Protein AF-A0A813EP15-F1 (afdb_monomer)

Radius of gyration: 27.44 Å; Cα contacts (8 Å, |Δi|>4): 814; chains: 1; bounding box: 64×76×72 Å

Mean predicted aligned error: 18.48 Å

Secondary structure (DSSP, 8-state):
-PPPPHHHHHHHHHHHHHHHHHTTT--EEHHHHHHHS-HHHHHHHHHHT--HHHHHHT-TTT-EEEEETTEEEEE-TT----SSSS-PPPP----PPPP-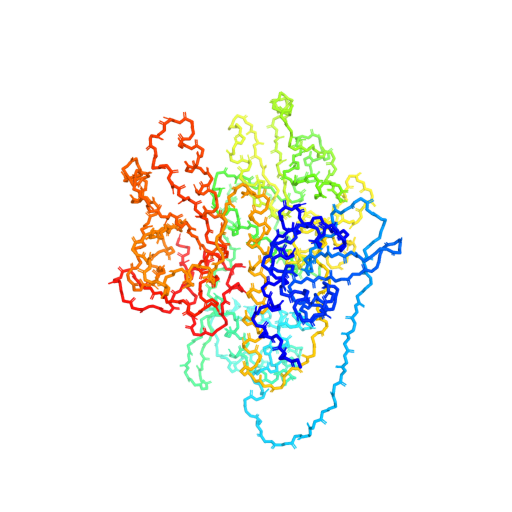---S-TTTHHHHHHHHHHHTSTTHHHHHHHHHHHHHHHHTSTTSEEEHHHHHHHS-HHHHHHHHHTT--HHHHHHTTTTTEEEE--GGG-EEEE-SPPS-TTSS---SSS-----SSS--TTPPPHHHHHHHHHHHHHHTT-TTPEEE-HHHHHHHHHTT--EEEE-S-HHHHHH---TTPEE--TTTTTTHHHHSEEEEE-SSSHHHHHHHHHS-TTSEEEEETTHHHHHHHTTPPPSSS--EEE-SSHHHHTTS-SSS-EEE--S---PPP------HHHHHHHHHHHHHHHHHHHHHHHHHHH-TTS-EE-HHHHHHHHHTT-GGGEEEEE-S-HHHHHH-EEE-TT--EEEHHHHHHHHHHHTTSSPEEEEE-SSSHHHHHHHHHHHHHHHHHT----TT-EEEEETTHHHHHHHTT-EEE-TTS-EE-EE--SSGGGGGGS-SSS-EE------

pLDDT: mean 78.48, std 19.82, range [26.75, 98.19]

Sequence (559 aa):
MQKPAAQDVFAIAIEVQHLVESKGFRPLPLSDAEVQLTAHSRGTLARHMLSLGDVLAMFPRAVSLWPHEGILMVSTPGSPWLGPFKDPPPAHGQVHPRAPTETQGLQGILRGKAVDMIERLVVLPTLQACLREIALLLVQAPDKTRLVSELGSLAGPETRAFLKTSKLRATQLLRCFANDFQIEDRGPASLVTYLHPVVLPVFESSKQGEAPACALLALEPDGPSFELARLLKLAADVTTPYPTAKGIFAQDLEVLLQTGSCVLIDCRTEAERLVSILPDAVALDSRIAVDIQAVGTVVTYCCIGCRSAKLCEELPCSLNRLYLIGGVAAWAHQSGSFGSVTRRVNCWTWELAQFFPSQGYDLDAGSCSSLPRLELCDEPEASLSRASELRLQRLQNIAWEVRLRYFPAILCFEVDDVLRSFRNEDAANYLLIDCRTDPERDVSTIRWTGLPVMPQAEFMAHFPVLVRSPLVFITFCTIGGRSGNFAQKLLQDIADKGIPVHPDLQIRSMSGGIAAWLHRGGQLVDFSGGPSRRVHPWVHAFADLFPVEGLELVLADTR

InterPro domains:
  IPR001763 Rhodanese-like domain [PS50206] (258-340)
  IPR001763 Rhodanese-like domain [PS50206] (426-526)
  IPR001763 Rhodanese-like domain [SM00450] (248-337)
  IPR001763 Rhodanese-like domain [SM00450] (416-523)
  IPR036873 Rhodanese-like domain superfamily [G3DSA:3.40.250.10] (244-337)
  IPR036873 Rhodanese-like domain superfamily [G3DSA:3.40.250.10] (413-527)
  IPR036873 Rhodanese-like domain superfamily [SSF52821] (234-334)
  IPR036873 Rhodanese-like domain superfamily [SSF52821] (415-526)

Organism: Polarella glacialis (NCBI:txid89957)

Foldseek 3Di:
DDDDDLVLLVVLLLQLLVVCVVVVQAKDFLVVSLVPDDPSNVCSCVVNVHDSVRSNVVCCQSWDWDDDPNTIIIGHPPDDHPDPDDDDDDDDDDDDDDDDDDDDDVPLLLVQQLVVVCVVCPCVVLLVVLVVQLQVVLVPDPQSKDFLVVSLVSGDPSSVVVCVVSVHRSVRSVVVVCVQWDWADPDNRIMIHGDDDDPPPVPDPDDDDDDDPPDQPDPDVPHQDPLLVVLLVVLCQLLVVQVVAAADELVVVVVCVVVVLEAEEEAEDPVQVVQFAAANHDYDDPVVLVVRLPRQEYEYFYLRNNSRSVVQSVDDPSGNGHYYHGGVQRNQSVVGATNPNALEGENCAPVSVSSHDPPSHDYPRDPPPDDPDDDDDSDSVVSLLVLLVVLQVVLLVVLVCLCVPPQVVAAADELVNVVVCVVVVCLLQEEEEELEDPVQPQQKDFDDPNHHYYYPVRCVVCVLPCQADSHAYEYFYQRFNRRSVSLVVSVVCCVVVVRDGHPNYHYHYHHGGVQSCVSVVTWIAHPVRHTDQEGENSTPVSPSSHRPPSHHHDHPPPD

Solvent-accessible surface area (backbone atoms only — not comparable to full-atom values): 31870 Å² total; per-residue (Å²): 131,80,78,75,57,70,65,66,52,48,51,45,36,52,51,52,32,51,53,26,51,76,56,74,56,33,66,38,50,45,68,60,50,62,71,69,49,52,74,64,50,52,47,52,31,62,76,64,73,49,54,70,67,63,50,39,69,75,36,59,84,48,26,37,78,48,80,53,99,92,39,52,31,36,32,51,58,90,58,72,89,77,60,96,72,94,78,83,84,83,90,82,88,88,86,87,83,88,88,87,83,89,89,91,57,85,73,65,55,58,58,43,54,47,51,54,43,57,74,62,54,82,44,44,69,61,54,50,52,37,51,50,52,53,50,50,59,22,66,73,28,99,78,18,51,42,45,48,67,52,49,62,70,71,44,52,72,66,40,42,47,48,32,59,74,60,70,44,51,66,65,58,60,46,59,79,42,52,83,50,33,49,69,50,87,54,72,91,64,18,35,37,30,56,61,62,74,72,95,55,90,84,71,77,88,76,87,81,91,72,88,74,92,82,74,82,79,64,86,51,100,81,50,83,52,71,40,51,58,53,32,49,51,51,20,50,64,59,29,58,91,33,82,82,32,40,72,38,49,52,71,61,47,51,56,33,59,77,69,66,53,48,45,39,34,37,63,53,55,69,75,43,44,73,51,37,44,56,61,87,47,41,70,78,55,90,73,54,76,70,64,55,75,77,50,52,28,38,35,23,25,20,57,42,15,42,64,8,22,51,50,28,56,70,46,66,83,91,42,51,48,24,12,30,48,16,12,54,34,42,29,47,65,70,69,54,70,36,62,52,101,48,48,38,39,44,40,77,35,63,82,46,47,72,36,35,54,90,69,86,52,49,77,40,39,66,94,72,78,76,80,77,85,78,78,87,70,91,46,56,68,59,47,49,52,48,51,24,51,53,16,45,52,50,32,48,52,52,21,48,50,48,35,62,72,78,31,64,89,59,52,63,37,50,51,67,54,54,57,53,51,43,72,71,75,50,27,76,44,39,36,38,29,41,48,57,56,68,77,36,42,61,48,18,44,82,46,54,93,70,44,56,70,40,48,45,70,61,46,59,78,44,36,79,60,56,43,50,35,79,42,35,37,36,22,20,17,56,47,20,60,57,7,35,53,48,46,49,51,51,56,49,52,34,64,77,68,64,53,72,58,26,95,70,54,42,72,27,21,30,44,15,14,54,32,40,33,45,66,70,72,50,47,32,17,28,74,88,68,44,86,41,51,44,40,35,50,90,47,78,91,40,52,68,36,37,50,74,70,88,58,44,79,44,73,77,80,86,122

Structure (mmCIF, N/CA/C/O backbone):
data_AF-A0A813EP15-F1
#
_entry.id   AF-A0A813EP15-F1
#
loop_
_atom_site.group_PDB
_atom_site.id
_atom_site.type_symbol
_atom_site.label_atom_id
_atom_site.label_alt_id
_atom_site.label_comp_id
_atom_site.label_asym_id
_atom_site.label_entity_id
_atom_site.label_seq_id
_atom_site.pdbx_PDB_ins_code
_atom_site.Cartn_x
_atom_site.Cartn_y
_atom_site.Cartn_z
_atom_site.occupancy
_atom_site.B_iso_or_equiv
_atom_site.auth_seq_id
_atom_site.auth_comp_id
_atom_site.auth_asym_id
_atom_site.auth_atom_id
_atom_site.pdbx_PDB_model_num
ATOM 1 N N . MET A 1 1 ? 21.687 -44.459 -17.252 1.00 67.88 1 MET A N 1
ATOM 2 C CA . MET A 1 1 ? 20.858 -43.271 -17.553 1.00 67.88 1 MET A CA 1
ATOM 3 C C . MET A 1 1 ? 21.535 -42.049 -16.967 1.00 67.88 1 MET A C 1
ATOM 5 O O . MET A 1 1 ? 21.946 -42.112 -15.814 1.00 67.88 1 MET A O 1
ATOM 9 N N . GLN A 1 2 ? 21.698 -40.975 -17.739 1.00 78.94 2 GLN A N 1
ATOM 10 C CA . GLN A 1 2 ? 22.138 -39.694 -17.181 1.00 78.94 2 GLN A CA 1
ATOM 11 C C . GLN A 1 2 ? 20.996 -39.107 -16.342 1.00 78.94 2 GLN A C 1
ATOM 13 O O . GLN A 1 2 ? 19.846 -39.093 -16.790 1.00 78.94 2 GLN A O 1
ATOM 18 N N . LYS A 1 3 ? 21.302 -38.666 -15.115 1.00 83.38 3 LYS A N 1
ATOM 19 C CA . LYS A 1 3 ? 20.349 -37.893 -14.311 1.00 83.38 3 LYS A CA 1
ATOM 20 C C . LYS A 1 3 ? 20.020 -36.598 -15.070 1.00 83.38 3 LYS A C 1
ATOM 22 O O . LYS A 1 3 ? 20.951 -36.008 -15.621 1.00 83.38 3 LYS A O 1
ATOM 27 N N . PRO A 1 4 ? 18.748 -36.171 -15.122 1.00 85.56 4 PRO A N 1
ATOM 28 C CA . PRO A 1 4 ? 18.415 -34.875 -15.701 1.00 85.56 4 PRO A CA 1
ATOM 29 C C . PRO A 1 4 ? 19.152 -33.767 -14.952 1.00 85.56 4 PRO A C 1
ATOM 31 O O . PRO A 1 4 ? 19.370 -33.869 -13.738 1.00 85.56 4 PRO A O 1
ATOM 34 N N . ALA A 1 5 ? 19.534 -32.707 -15.663 1.00 89.25 5 ALA A N 1
ATOM 35 C CA . ALA A 1 5 ? 20.034 -31.513 -15.004 1.00 89.25 5 ALA A CA 1
ATOM 36 C C . ALA A 1 5 ? 18.917 -30.952 -14.113 1.00 89.25 5 ALA A C 1
ATOM 38 O O . ALA A 1 5 ? 17.770 -30.851 -14.543 1.00 89.25 5 ALA A O 1
ATOM 39 N N . ALA A 1 6 ? 19.237 -30.575 -12.872 1.00 88.56 6 ALA A N 1
ATOM 40 C CA . ALA A 1 6 ? 18.246 -30.041 -11.931 1.00 88.56 6 ALA A CA 1
ATOM 41 C C . ALA A 1 6 ? 17.473 -28.839 -12.510 1.00 88.56 6 ALA A C 1
ATOM 43 O O . ALA A 1 6 ? 16.302 -28.647 -12.200 1.00 88.56 6 ALA A O 1
ATOM 44 N N . GLN A 1 7 ? 18.122 -28.079 -13.395 1.00 88.88 7 GLN A N 1
ATOM 45 C CA . GLN A 1 7 ? 17.546 -26.941 -14.100 1.00 88.88 7 GLN A CA 1
ATOM 46 C C . GLN A 1 7 ? 16.418 -27.338 -15.067 1.00 88.88 7 GLN A C 1
ATOM 48 O O . GLN A 1 7 ? 15.394 -26.661 -15.094 1.00 88.88 7 GLN A O 1
ATOM 53 N N . ASP A 1 8 ? 16.556 -28.457 -15.785 1.00 90.25 8 ASP A N 1
ATOM 54 C CA . ASP A 1 8 ? 15.532 -28.941 -16.723 1.00 90.25 8 ASP A CA 1
ATOM 55 C C . ASP A 1 8 ? 14.277 -29.409 -15.975 1.00 90.25 8 ASP A C 1
ATOM 57 O O . ASP A 1 8 ? 13.151 -29.172 -16.405 1.00 90.25 8 ASP A O 1
ATOM 61 N N . VAL A 1 9 ? 14.468 -30.049 -14.816 1.00 93.25 9 VAL A N 1
ATOM 62 C CA . VAL A 1 9 ? 13.365 -30.545 -13.978 1.00 93.25 9 VAL A CA 1
ATOM 63 C C . VAL A 1 9 ? 12.664 -29.392 -13.249 1.00 93.25 9 VAL A C 1
ATOM 65 O O . VAL A 1 9 ? 11.443 -29.398 -13.111 1.00 93.25 9 VAL A O 1
ATOM 68 N N . PHE A 1 10 ? 13.413 -28.365 -12.838 1.00 93.62 10 PHE A N 1
ATOM 69 C CA . PHE A 1 10 ? 12.850 -27.155 -12.237 1.00 93.62 10 PHE A CA 1
ATOM 70 C C . PHE A 1 10 ? 12.032 -26.329 -13.240 1.00 93.62 10 PHE A C 1
ATOM 72 O O . PHE A 1 10 ? 10.970 -25.821 -12.884 1.00 93.62 10 PHE A O 1
ATOM 79 N N . ALA A 1 11 ? 12.471 -26.242 -14.501 1.00 92.69 11 ALA A N 1
ATOM 80 C CA . ALA A 1 11 ? 11.732 -25.542 -15.554 1.00 92.69 11 ALA A CA 1
ATOM 81 C C . ALA A 1 11 ? 10.316 -26.114 -15.756 1.00 92.69 11 ALA A C 1
ATOM 83 O O . ALA A 1 11 ? 9.374 -25.346 -15.940 1.00 92.69 11 ALA A O 1
ATOM 84 N N . ILE A 1 12 ? 10.147 -27.437 -15.627 1.00 97.69 12 ILE A N 1
ATOM 85 C CA . ILE A 1 12 ? 8.833 -28.098 -15.679 1.00 97.69 12 ILE A CA 1
ATOM 86 C C . ILE A 1 12 ? 7.934 -27.629 -14.522 1.00 97.69 12 ILE A C 1
ATOM 88 O O . ILE A 1 12 ? 6.756 -27.349 -14.735 1.00 97.69 12 ILE A O 1
ATOM 92 N N . ALA A 1 13 ? 8.469 -27.504 -13.302 1.00 96.06 13 ALA A N 1
ATOM 93 C CA . ALA A 1 13 ? 7.691 -27.039 -12.151 1.00 96.06 13 ALA A CA 1
ATOM 94 C C . ALA A 1 13 ? 7.230 -25.579 -12.305 1.00 96.06 13 ALA A C 1
ATOM 96 O O . ALA A 1 13 ? 6.078 -25.269 -12.001 1.00 96.06 13 ALA A O 1
ATOM 97 N N . ILE A 1 14 ? 8.095 -24.707 -12.833 1.00 94.81 14 ILE A N 1
ATOM 98 C CA . ILE A 1 14 ? 7.754 -23.310 -13.148 1.00 94.81 14 ILE A CA 1
ATOM 99 C C . ILE A 1 14 ? 6.705 -23.227 -14.260 1.00 94.81 14 ILE A C 1
ATOM 101 O O . ILE A 1 14 ? 5.781 -22.421 -14.186 1.00 94.81 14 ILE A O 1
ATOM 105 N N . GLU A 1 15 ? 6.801 -24.084 -15.274 1.00 97.50 15 GLU A N 1
ATOM 106 C CA . GLU A 1 15 ? 5.795 -24.149 -16.332 1.00 97.50 15 GLU A CA 1
ATOM 107 C C . GLU A 1 15 ? 4.409 -24.515 -15.778 1.00 97.50 15 GLU A C 1
ATOM 109 O O . GLU A 1 15 ? 3.423 -23.851 -16.098 1.00 97.50 15 GLU A O 1
ATOM 114 N N . VAL A 1 16 ? 4.328 -25.515 -14.893 1.00 96.69 16 VAL A N 1
ATOM 115 C CA . VAL A 1 16 ? 3.062 -25.879 -14.235 1.00 96.69 16 VAL A CA 1
ATOM 116 C C . VAL A 1 16 ? 2.551 -24.761 -13.327 1.00 96.69 16 VAL A C 1
ATOM 118 O O . VAL A 1 16 ? 1.347 -24.498 -13.314 1.00 96.69 16 VAL A O 1
ATOM 121 N N . GLN A 1 17 ? 3.437 -24.067 -12.611 1.00 93.44 17 GLN A N 1
ATOM 122 C CA . GLN A 1 17 ? 3.064 -22.892 -11.825 1.00 93.44 17 GLN A CA 1
ATOM 123 C C . GLN A 1 17 ? 2.392 -21.829 -12.714 1.00 93.44 17 GLN A C 1
ATOM 125 O O . GLN A 1 17 ? 1.270 -21.414 -12.422 1.00 93.44 17 GLN A O 1
ATOM 130 N N . HIS A 1 18 ? 3.009 -21.461 -13.843 1.00 90.38 18 HIS A N 1
ATOM 131 C CA . HIS A 1 18 ? 2.431 -20.507 -14.795 1.00 90.38 18 HIS A CA 1
ATOM 132 C C . HIS A 1 18 ? 1.096 -20.986 -15.385 1.00 90.38 18 HIS A C 1
ATOM 134 O O . HIS A 1 18 ? 0.194 -20.174 -15.602 1.00 90.38 18 HIS A O 1
ATOM 140 N N . LEU A 1 19 ? 0.928 -22.293 -15.630 1.00 95.06 19 LEU A N 1
ATOM 141 C CA . LEU A 1 19 ? -0.355 -22.846 -16.073 1.00 95.06 19 LEU A CA 1
ATOM 142 C C . LEU A 1 19 ? -1.455 -22.593 -15.035 1.00 95.06 19 LEU A C 1
ATOM 144 O O . LEU A 1 19 ? -2.521 -22.099 -15.403 1.00 95.06 19 LEU A O 1
ATOM 148 N N . VAL A 1 20 ? -1.198 -22.857 -13.751 1.00 89.81 20 VAL A N 1
ATOM 149 C CA . VAL A 1 20 ? -2.155 -22.580 -12.662 1.00 89.81 20 VAL A CA 1
ATOM 150 C C . VAL A 1 20 ? -2.457 -21.079 -12.560 1.00 89.81 20 VAL A C 1
ATOM 152 O O . VAL A 1 20 ? -3.622 -20.684 -12.463 1.00 89.81 20 VAL A O 1
ATOM 155 N N . GLU A 1 21 ? -1.434 -20.227 -12.642 1.00 85.06 21 GLU A N 1
ATOM 156 C CA . GLU A 1 21 ? -1.580 -18.764 -12.610 1.00 85.06 21 GLU A CA 1
ATOM 157 C C . GLU A 1 21 ? -2.436 -18.249 -13.779 1.00 85.06 21 GLU A C 1
ATOM 159 O O . GLU A 1 21 ? -3.372 -17.474 -13.572 1.00 85.06 21 GLU A O 1
ATOM 164 N N . SER A 1 22 ? -2.204 -18.757 -14.995 1.00 87.81 22 SER A N 1
ATOM 165 C CA . SER A 1 22 ? -2.974 -18.397 -16.198 1.00 87.81 22 SER A CA 1
ATOM 166 C C . SER A 1 22 ? -4.459 -18.775 -16.113 1.00 87.81 22 SER A C 1
ATOM 168 O O . SER A 1 22 ? -5.295 -18.199 -16.809 1.00 87.81 22 SER A O 1
ATOM 170 N N . LYS A 1 23 ? -4.809 -19.722 -15.233 1.00 87.06 23 LYS A N 1
ATOM 171 C CA . LYS A 1 23 ? -6.186 -20.161 -14.960 1.00 87.06 23 LYS A CA 1
ATOM 172 C C . LYS A 1 23 ? -6.804 -19.426 -13.767 1.00 87.06 23 LYS A C 1
ATOM 174 O O . LYS A 1 23 ? -7.784 -19.899 -13.190 1.00 87.06 23 LYS A O 1
ATOM 179 N N . GLY A 1 24 ? -6.247 -18.270 -13.399 1.00 79.44 24 GLY A N 1
ATOM 180 C CA . GLY A 1 24 ? -6.729 -17.456 -12.287 1.00 79.44 24 GLY A CA 1
ATOM 181 C C . GLY A 1 24 ? -6.532 -18.149 -10.943 1.00 79.44 24 GLY A C 1
ATOM 182 O O . GLY A 1 24 ? -7.425 -18.095 -10.102 1.00 79.44 24 GLY A O 1
ATOM 183 N N . PHE A 1 25 ? -5.398 -18.838 -10.773 1.00 84.12 25 PHE A N 1
ATOM 184 C CA . PHE A 1 25 ? -5.021 -19.557 -9.550 1.00 84.12 25 PHE A CA 1
ATOM 185 C C . PHE A 1 25 ? -5.953 -20.716 -9.155 1.00 84.12 25 PHE A C 1
ATOM 187 O O . PHE A 1 25 ? -5.905 -21.214 -8.031 1.00 84.12 25 PHE A O 1
ATOM 194 N N . ARG A 1 26 ? -6.796 -21.189 -10.079 1.00 86.06 26 ARG A N 1
ATOM 195 C CA . ARG A 1 26 ? -7.651 -22.357 -9.843 1.00 86.06 26 ARG A CA 1
ATOM 196 C C . ARG A 1 26 ? -6.805 -23.636 -9.855 1.00 86.06 26 ARG A C 1
ATOM 198 O O . ARG A 1 26 ? -6.056 -23.826 -10.815 1.00 86.06 26 ARG A O 1
ATOM 205 N N . PRO A 1 27 ? -6.934 -24.528 -8.851 1.00 91.12 27 PRO A N 1
ATOM 206 C CA . PRO A 1 27 ? -6.274 -25.828 -8.880 1.00 91.12 27 PRO A CA 1
ATOM 207 C C . PRO A 1 27 ? -6.632 -26.610 -10.146 1.00 91.12 27 PRO A C 1
ATOM 209 O O . PRO A 1 27 ? -7.784 -26.586 -10.586 1.00 91.12 27 PRO A O 1
ATOM 212 N N . LEU A 1 28 ? -5.656 -27.319 -10.706 1.00 95.19 28 LEU A N 1
ATOM 213 C CA . LEU A 1 28 ? -5.818 -28.127 -11.913 1.00 95.19 28 LEU A CA 1
ATOM 214 C C . LEU A 1 28 ? -5.635 -29.610 -11.580 1.00 95.19 28 LEU A C 1
ATOM 216 O O . LEU A 1 28 ? -4.763 -29.936 -10.773 1.00 95.19 28 LEU A O 1
ATOM 220 N N . PRO A 1 29 ? -6.392 -30.525 -12.206 1.00 97.31 29 PRO A N 1
ATOM 221 C CA . PRO A 1 29 ? -6.013 -31.931 -12.231 1.00 97.31 29 PRO A CA 1
ATOM 222 C C . PRO A 1 29 ? -4.596 -32.083 -12.797 1.00 97.31 29 PRO A C 1
ATOM 224 O O . PRO A 1 29 ? -4.244 -31.438 -13.787 1.00 97.31 29 PRO A O 1
ATOM 227 N N . LEU A 1 30 ? -3.777 -32.950 -12.200 1.00 97.38 30 LEU A N 1
ATOM 228 C CA . LEU A 1 30 ? -2.410 -33.206 -12.666 1.00 97.38 30 LEU A CA 1
ATOM 229 C C . LEU A 1 30 ? -2.395 -33.654 -14.137 1.00 97.38 30 LEU A C 1
ATOM 231 O O . LEU A 1 30 ? -1.529 -33.227 -14.896 1.00 97.38 30 LEU A O 1
ATOM 235 N N . SER A 1 31 ? -3.387 -34.450 -14.548 1.00 97.44 31 SER A N 1
ATOM 236 C CA . SER A 1 31 ? -3.583 -34.876 -15.939 1.00 97.44 31 SER A CA 1
ATOM 237 C C . SER A 1 31 ? -3.777 -33.698 -16.895 1.00 97.44 31 SER A C 1
ATOM 239 O O . SER A 1 31 ? -3.241 -33.697 -18.001 1.00 97.44 31 SER A O 1
ATOM 241 N N . ASP A 1 32 ? -4.506 -32.665 -16.471 1.00 97.25 32 ASP A N 1
ATOM 242 C CA . ASP A 1 32 ? -4.782 -31.490 -17.298 1.00 97.25 32 ASP A CA 1
ATOM 243 C C . ASP A 1 32 ? -3.538 -30.610 -17.429 1.00 97.25 32 ASP A C 1
ATOM 245 O O . ASP A 1 32 ? -3.299 -30.027 -18.492 1.00 97.25 32 ASP A O 1
ATOM 249 N N . ALA A 1 33 ? -2.735 -30.521 -16.364 1.00 97.12 33 ALA A N 1
ATOM 250 C CA . ALA A 1 33 ? -1.431 -29.867 -16.408 1.00 97.12 33 ALA A CA 1
ATOM 251 C C . ALA A 1 33 ? -0.478 -30.611 -17.360 1.00 97.12 33 ALA A C 1
ATOM 253 O O . ALA A 1 33 ? 0.172 -29.979 -18.188 1.00 97.12 33 ALA A O 1
ATOM 254 N N . GLU A 1 34 ? -0.456 -31.946 -17.313 1.00 97.94 34 GLU A N 1
ATOM 255 C CA . GLU A 1 34 ? 0.395 -32.792 -18.159 1.00 97.94 34 GLU A CA 1
ATOM 256 C C . GLU A 1 34 ? 0.087 -32.644 -19.660 1.00 97.94 34 GLU A C 1
ATOM 258 O O . GLU A 1 34 ? 1.001 -32.529 -20.484 1.00 97.94 34 GLU A O 1
ATOM 263 N N . VAL A 1 35 ? -1.196 -32.560 -20.028 1.00 97.38 35 VAL A N 1
ATOM 264 C CA . VAL A 1 35 ? -1.624 -32.318 -21.419 1.00 97.38 35 VAL A CA 1
ATOM 265 C C . VAL A 1 35 ? -1.203 -30.927 -21.911 1.00 97.38 35 VAL A C 1
ATOM 267 O O . VAL A 1 35 ? -0.890 -30.759 -23.093 1.00 97.38 35 VAL A O 1
ATOM 270 N N . GLN A 1 36 ? -1.152 -29.938 -21.017 1.00 97.88 36 GLN A N 1
ATOM 271 C CA . GLN A 1 36 ? -0.814 -28.549 -21.345 1.00 97.88 36 GLN A CA 1
ATOM 272 C C . GLN A 1 36 ? 0.691 -28.247 -21.334 1.00 97.88 36 GLN A C 1
ATOM 274 O O . GLN A 1 36 ? 1.075 -27.155 -21.749 1.00 97.88 36 GLN A O 1
ATOM 279 N N . LEU A 1 37 ? 1.541 -29.201 -20.938 1.00 97.69 37 LEU A N 1
ATOM 280 C CA . LEU A 1 37 ? 2.993 -29.035 -21.013 1.00 97.69 37 LEU A CA 1
ATOM 281 C C . LEU A 1 37 ? 3.480 -28.811 -22.454 1.00 97.69 37 LEU A C 1
ATOM 283 O O . LEU A 1 37 ? 2.968 -29.374 -23.426 1.00 97.69 37 LEU A O 1
ATOM 287 N N . THR A 1 38 ? 4.550 -28.044 -22.595 1.00 97.44 38 THR A N 1
ATOM 288 C CA . THR A 1 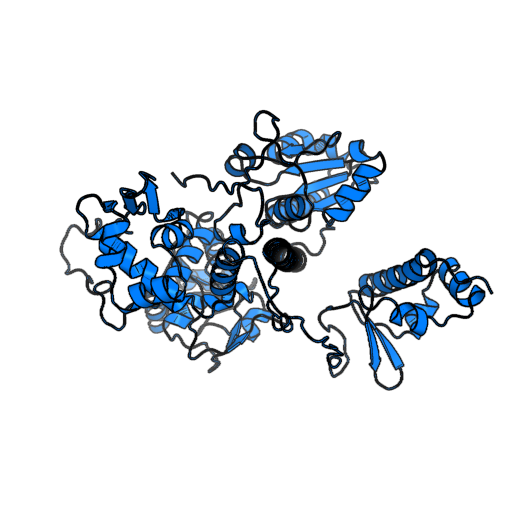38 ? 5.279 -27.843 -23.842 1.00 97.44 38 THR A CA 1
ATOM 289 C C . THR A 1 38 ? 5.875 -29.159 -24.343 1.00 97.44 38 THR A C 1
ATOM 291 O O . THR A 1 38 ? 6.155 -30.099 -23.592 1.00 97.44 38 THR A O 1
ATOM 294 N N . ALA A 1 39 ? 6.125 -29.235 -25.654 1.00 97.31 39 ALA A N 1
ATOM 295 C CA . ALA A 1 39 ? 6.801 -30.388 -26.252 1.00 97.31 39 ALA A CA 1
ATOM 296 C C . ALA A 1 39 ? 8.191 -30.632 -25.636 1.00 97.31 39 ALA A C 1
ATOM 298 O O . ALA A 1 39 ? 8.606 -31.783 -25.505 1.00 97.31 39 ALA A O 1
ATOM 299 N N . HIS A 1 40 ? 8.878 -29.561 -25.220 1.00 96.69 40 HIS A N 1
ATOM 300 C CA . HIS A 1 40 ? 10.162 -29.646 -24.533 1.00 96.69 40 HIS A CA 1
ATOM 301 C C . HIS A 1 40 ? 10.028 -30.355 -23.178 1.00 96.69 40 HIS A C 1
ATOM 303 O O . HIS A 1 40 ? 10.677 -31.380 -22.969 1.00 96.69 40 HIS A O 1
ATOM 309 N N . SER A 1 41 ? 9.131 -29.884 -22.307 1.00 97.44 41 SER A N 1
ATOM 310 C CA . SER A 1 41 ? 8.891 -30.468 -20.981 1.00 97.44 41 SER A CA 1
ATOM 311 C C . SER A 1 41 ? 8.424 -31.920 -21.048 1.00 97.44 41 SER A C 1
ATOM 313 O O . SER A 1 41 ? 8.974 -32.774 -20.350 1.00 97.44 41 SER A O 1
ATOM 315 N N . ARG A 1 42 ? 7.504 -32.250 -21.967 1.00 98.12 42 ARG A N 1
ATOM 316 C CA . ARG A 1 42 ? 7.108 -33.649 -22.222 1.00 98.12 42 ARG A CA 1
ATOM 317 C C . ARG A 1 42 ? 8.278 -34.513 -22.692 1.00 98.12 42 ARG A C 1
ATOM 319 O O . ARG A 1 42 ? 8.434 -35.642 -22.234 1.00 98.12 42 ARG A O 1
ATOM 326 N N . GLY A 1 43 ? 9.118 -33.983 -23.583 1.00 96.62 43 GLY A N 1
ATOM 327 C CA . GLY A 1 43 ? 10.323 -34.663 -24.052 1.00 96.62 43 GLY A CA 1
ATOM 328 C C . GLY A 1 43 ? 11.322 -34.931 -22.924 1.00 96.62 43 GLY A C 1
ATOM 329 O O . GLY A 1 43 ? 11.908 -36.011 -22.876 1.00 96.62 43 GLY A O 1
ATOM 330 N N . THR A 1 44 ? 11.483 -33.987 -21.995 1.00 96.06 44 THR A N 1
ATOM 331 C CA . THR A 1 44 ? 12.330 -34.137 -20.804 1.00 96.06 44 THR A CA 1
ATOM 332 C C . THR A 1 44 ? 11.779 -35.206 -19.856 1.00 96.06 44 THR A C 1
ATOM 334 O O . THR A 1 44 ? 12.527 -36.109 -19.481 1.00 96.06 44 THR A O 1
ATOM 337 N N . LEU A 1 45 ? 10.478 -35.188 -19.539 1.00 97.06 45 LEU A N 1
ATOM 338 C CA . LEU A 1 45 ? 9.840 -36.229 -18.716 1.00 97.06 45 LEU A CA 1
ATOM 339 C C . LEU A 1 45 ? 10.034 -37.629 -19.319 1.00 97.06 45 LEU A C 1
ATOM 341 O O . LEU A 1 45 ? 10.531 -38.533 -18.644 1.00 97.06 45 LEU A O 1
ATOM 345 N N . ALA A 1 46 ? 9.743 -37.789 -20.615 1.00 97.06 46 ALA A N 1
ATOM 346 C CA . ALA A 1 46 ? 9.873 -39.065 -21.317 1.00 97.06 46 ALA A CA 1
ATOM 347 C C . ALA A 1 46 ? 11.328 -39.558 -21.384 1.00 97.06 46 ALA A C 1
ATOM 349 O O . ALA A 1 46 ? 11.603 -40.724 -21.096 1.00 97.06 46 ALA A O 1
ATOM 350 N N . ARG A 1 47 ? 12.280 -38.673 -21.716 1.00 96.50 47 ARG A N 1
ATOM 351 C CA . ARG A 1 47 ? 13.713 -39.011 -21.815 1.00 96.50 47 ARG A CA 1
ATOM 352 C C . ARG A 1 47 ? 14.275 -39.537 -20.494 1.00 96.50 47 ARG A C 1
ATOM 354 O O . ARG A 1 47 ? 15.152 -40.399 -20.506 1.00 96.50 47 ARG A O 1
ATOM 361 N N . HIS A 1 48 ? 13.784 -39.017 -19.371 1.00 96.12 48 HIS A N 1
ATOM 362 C CA . HIS A 1 48 ? 14.260 -39.379 -18.038 1.00 96.12 48 HIS A CA 1
ATOM 363 C C . HIS A 1 48 ? 13.354 -40.376 -17.303 1.00 96.12 48 HIS A C 1
ATOM 365 O O . HIS A 1 48 ? 13.688 -40.754 -16.183 1.00 96.12 48 HIS A O 1
ATOM 371 N N . MET A 1 49 ? 12.276 -40.851 -17.942 1.00 96.38 49 MET A N 1
ATOM 372 C CA . MET A 1 49 ? 11.268 -41.742 -17.351 1.00 96.38 49 MET A CA 1
ATOM 373 C C . MET A 1 49 ? 10.719 -41.217 -16.012 1.00 96.38 49 MET A C 1
ATOM 375 O O . MET A 1 49 ? 10.596 -41.970 -15.049 1.00 96.38 49 MET A O 1
ATOM 379 N N . LEU A 1 50 ? 10.430 -39.916 -15.945 1.00 96.25 50 LEU A N 1
ATOM 380 C CA . LEU A 1 50 ? 9.846 -39.265 -14.770 1.00 96.25 50 LEU A CA 1
ATOM 381 C C . LEU A 1 50 ? 8.356 -39.015 -14.997 1.00 96.25 50 LEU A C 1
ATOM 383 O O . LEU A 1 50 ? 7.969 -38.592 -16.087 1.00 96.25 50 LEU A O 1
ATOM 387 N N . SER A 1 51 ? 7.530 -39.221 -13.968 1.00 97.50 51 SER A N 1
ATOM 388 C CA . SER A 1 51 ? 6.156 -38.714 -13.987 1.00 97.50 51 SER A CA 1
ATOM 389 C C . SER A 1 51 ? 6.136 -37.225 -13.635 1.00 97.50 51 SER A C 1
ATOM 391 O O . SER A 1 51 ? 7.022 -36.727 -12.931 1.00 97.50 51 SER A O 1
ATOM 393 N N . LEU A 1 52 ? 5.109 -36.501 -14.088 1.00 97.75 52 LEU A N 1
ATOM 394 C CA . LEU A 1 52 ? 4.933 -35.106 -13.681 1.00 97.75 52 LEU A CA 1
ATOM 395 C C . LEU A 1 52 ? 4.784 -34.987 -12.155 1.00 97.75 52 LEU A C 1
ATOM 397 O O . LEU A 1 52 ? 5.362 -34.089 -11.552 1.00 97.75 52 LEU A O 1
ATOM 401 N N . GLY A 1 53 ? 4.071 -35.921 -11.518 1.00 97.12 53 GLY A N 1
ATOM 402 C CA . GLY A 1 53 ? 3.896 -35.944 -10.064 1.00 97.12 53 GLY A CA 1
ATOM 403 C C . GLY A 1 53 ? 5.222 -36.029 -9.304 1.00 97.12 53 GLY A C 1
ATOM 404 O O . GLY A 1 53 ? 5.432 -35.258 -8.369 1.00 97.12 53 GLY A O 1
ATOM 405 N N . ASP A 1 54 ? 6.144 -36.890 -9.749 1.00 96.00 54 ASP A N 1
ATOM 406 C CA . ASP A 1 54 ? 7.470 -37.029 -9.128 1.00 96.00 54 ASP A CA 1
ATOM 407 C C . ASP A 1 54 ? 8.273 -35.730 -9.233 1.00 96.00 54 ASP A C 1
ATOM 409 O O . ASP A 1 54 ? 8.882 -35.291 -8.260 1.00 96.00 54 ASP A O 1
ATOM 413 N N . VAL A 1 55 ? 8.237 -35.084 -10.404 1.00 96.88 55 VAL A N 1
ATOM 414 C CA . VAL A 1 55 ? 8.911 -33.801 -10.639 1.00 96.88 55 VAL A CA 1
ATOM 415 C C . VAL A 1 55 ? 8.359 -32.711 -9.730 1.00 96.88 55 VAL A C 1
ATOM 417 O O . VAL A 1 55 ? 9.122 -32.014 -9.066 1.00 96.88 55 VAL A O 1
ATOM 420 N N . LEU A 1 56 ? 7.038 -32.567 -9.663 1.00 96.00 56 LEU A N 1
ATOM 421 C CA . LEU A 1 56 ? 6.406 -31.513 -8.872 1.00 96.00 56 LEU A CA 1
ATOM 422 C C . LEU A 1 56 ? 6.590 -31.734 -7.361 1.00 96.00 56 LEU A C 1
ATOM 424 O O . LEU A 1 56 ? 6.792 -30.768 -6.625 1.00 96.00 56 LEU A O 1
ATOM 428 N N . ALA A 1 57 ? 6.632 -32.988 -6.899 1.00 93.31 57 ALA A N 1
ATOM 429 C CA . ALA A 1 57 ? 6.936 -33.324 -5.506 1.00 93.31 57 ALA A CA 1
ATOM 430 C C . ALA A 1 57 ? 8.356 -32.901 -5.074 1.00 93.31 57 ALA A C 1
ATOM 432 O O . ALA A 1 57 ? 8.592 -32.664 -3.888 1.00 93.31 57 ALA A O 1
ATOM 433 N N . MET A 1 58 ? 9.297 -32.757 -6.016 1.00 94.50 58 MET A N 1
ATOM 434 C CA . MET A 1 58 ? 10.650 -32.255 -5.736 1.00 94.50 58 MET A CA 1
ATOM 435 C C . MET A 1 58 ? 10.693 -30.738 -5.485 1.00 94.50 58 MET A C 1
ATOM 437 O O . MET A 1 58 ? 11.676 -30.249 -4.924 1.00 94.50 58 MET A O 1
ATOM 441 N N . PHE A 1 59 ? 9.653 -29.986 -5.870 1.00 94.94 59 PHE A N 1
ATOM 442 C CA . PHE A 1 59 ? 9.628 -28.519 -5.802 1.00 94.94 59 PHE A CA 1
ATOM 443 C C . PHE A 1 59 ? 8.378 -27.969 -5.088 1.00 94.94 59 PHE A C 1
ATOM 445 O O . PHE A 1 59 ? 7.642 -27.164 -5.665 1.00 94.94 59 PHE A O 1
ATOM 452 N N . PRO A 1 60 ? 8.171 -28.292 -3.794 1.00 89.94 60 PRO A N 1
ATOM 453 C CA . PRO A 1 60 ? 6.992 -27.860 -3.030 1.00 89.94 60 PRO A CA 1
ATOM 454 C C . PRO A 1 60 ? 6.880 -26.334 -2.844 1.00 89.94 60 PRO A C 1
ATOM 456 O O . PRO A 1 60 ? 5.855 -25.831 -2.392 1.00 89.94 60 PRO A O 1
ATOM 459 N N . ARG A 1 61 ? 7.943 -25.581 -3.167 1.00 83.00 61 ARG A N 1
ATOM 460 C CA . ARG A 1 61 ? 7.958 -24.108 -3.164 1.00 83.00 61 ARG A CA 1
ATOM 461 C C . ARG A 1 61 ? 7.451 -23.479 -4.464 1.00 83.00 61 ARG A C 1
ATOM 463 O O . ARG A 1 61 ? 7.151 -22.293 -4.450 1.00 83.00 61 ARG A O 1
ATOM 470 N N . ALA A 1 62 ? 7.389 -24.236 -5.559 1.00 83.62 62 ALA A N 1
ATOM 471 C CA . ALA A 1 62 ? 6.869 -23.763 -6.845 1.00 83.62 62 ALA A CA 1
ATOM 472 C C . ALA A 1 62 ? 5.400 -24.166 -7.032 1.00 83.62 62 ALA A C 1
ATOM 474 O O . ALA A 1 62 ? 4.588 -23.376 -7.505 1.00 83.62 62 ALA A O 1
ATOM 475 N N . VAL A 1 63 ? 5.043 -25.384 -6.611 1.00 93.06 63 VAL A N 1
ATOM 476 C CA . VAL A 1 63 ? 3.683 -25.931 -6.696 1.00 93.06 63 VAL A CA 1
ATOM 477 C C . VAL A 1 63 ? 3.348 -26.781 -5.470 1.00 93.06 63 VAL A C 1
ATOM 479 O O . VAL A 1 63 ? 4.235 -27.261 -4.770 1.00 93.06 63 VAL A O 1
ATOM 482 N N . SER A 1 64 ? 2.063 -26.996 -5.206 1.00 91.06 64 SER A N 1
ATOM 483 C CA . SER A 1 64 ? 1.557 -27.924 -4.189 1.00 91.06 64 SER A CA 1
ATOM 484 C C . SER A 1 64 ? 0.753 -29.038 -4.852 1.00 91.06 64 SER A C 1
ATOM 486 O O . SER A 1 64 ? -0.111 -28.758 -5.680 1.00 91.06 64 SER A O 1
ATOM 488 N N . LEU A 1 65 ? 1.030 -30.290 -4.477 1.00 94.19 65 LEU A N 1
ATOM 489 C CA . LEU A 1 65 ? 0.279 -31.470 -4.909 1.00 94.19 65 LEU A CA 1
ATOM 490 C C . LEU A 1 65 ? -0.594 -31.987 -3.771 1.00 94.19 65 LEU A C 1
ATOM 492 O O . LEU A 1 65 ? -0.123 -32.093 -2.639 1.00 94.19 65 LEU A O 1
ATOM 496 N N . TRP A 1 66 ? -1.836 -32.359 -4.067 1.00 90.44 66 TRP A N 1
ATOM 497 C CA . TRP A 1 66 ? -2.740 -32.936 -3.071 1.00 90.44 66 TRP A CA 1
ATOM 498 C C . TRP A 1 66 ? -3.828 -33.801 -3.727 1.00 90.44 66 TRP A C 1
ATOM 500 O O . TRP A 1 66 ? -4.232 -33.522 -4.854 1.00 90.44 66 TRP A O 1
ATOM 510 N N . PRO A 1 67 ? -4.298 -34.875 -3.071 1.00 92.00 67 PRO A N 1
ATOM 511 C CA . PRO A 1 67 ? -5.368 -35.713 -3.604 1.00 92.00 67 PRO A CA 1
ATOM 512 C C . PRO A 1 67 ? -6.755 -35.079 -3.389 1.00 92.00 67 PRO A C 1
ATOM 514 O O . PRO A 1 67 ? -7.061 -34.609 -2.295 1.00 92.00 67 PRO A O 1
ATOM 517 N N . HIS A 1 68 ? -7.624 -35.142 -4.400 1.00 87.62 68 HIS A N 1
ATOM 518 C CA . HIS A 1 68 ? -9.033 -34.748 -4.343 1.00 87.62 68 HIS A CA 1
ATOM 519 C C . HIS A 1 68 ? -9.896 -35.747 -5.115 1.00 87.62 68 HIS A C 1
ATOM 521 O O . HIS A 1 68 ? -9.664 -35.961 -6.299 1.00 87.62 68 HIS A O 1
ATOM 527 N N . GLU A 1 69 ? -10.865 -36.384 -4.451 1.00 90.38 69 GLU A N 1
ATOM 528 C CA . GLU A 1 69 ? -11.792 -37.343 -5.087 1.00 90.38 69 GLU A CA 1
ATOM 529 C C . GLU A 1 69 ? -11.089 -38.437 -5.928 1.00 90.38 69 GLU A C 1
ATOM 531 O O . GLU A 1 69 ? -11.581 -38.879 -6.961 1.00 90.38 69 GLU A O 1
ATOM 536 N N . GLY A 1 70 ? -9.910 -38.889 -5.482 1.00 91.00 70 GLY A N 1
ATOM 537 C CA . GLY A 1 70 ? -9.111 -39.906 -6.179 1.00 91.00 70 GLY A CA 1
ATOM 538 C C . GLY A 1 70 ? -8.242 -39.381 -7.330 1.00 91.00 70 GLY A C 1
ATOM 539 O O . GLY A 1 70 ? -7.555 -40.173 -7.971 1.00 91.00 70 GLY A O 1
ATOM 540 N N . ILE A 1 71 ? -8.223 -38.068 -7.569 1.00 92.75 71 ILE A N 1
ATOM 541 C CA . ILE A 1 71 ? -7.407 -37.394 -8.588 1.00 92.75 71 ILE A CA 1
ATOM 542 C C . ILE A 1 71 ? -6.327 -36.560 -7.889 1.00 92.75 71 ILE A C 1
ATOM 544 O O . ILE A 1 71 ? -6.586 -35.932 -6.865 1.00 92.75 71 ILE A O 1
ATOM 548 N N . LEU A 1 72 ? -5.097 -36.541 -8.414 1.00 93.75 72 LEU A N 1
ATOM 549 C CA . LEU A 1 72 ? -4.063 -35.642 -7.897 1.00 93.75 72 LEU A CA 1
ATOM 550 C C . LEU A 1 72 ? -4.262 -34.245 -8.488 1.00 93.75 72 LEU A C 1
ATOM 552 O O . LEU A 1 72 ? -4.316 -34.089 -9.706 1.00 93.75 72 LEU A O 1
ATOM 556 N N . MET A 1 73 ? -4.360 -33.242 -7.628 1.00 94.81 73 MET A N 1
ATOM 557 C CA . MET A 1 73 ? -4.512 -31.836 -7.985 1.00 94.81 73 MET A CA 1
ATOM 558 C C . MET A 1 73 ? -3.181 -31.103 -7.820 1.00 94.81 73 MET A C 1
ATOM 560 O O . MET A 1 73 ? -2.376 -31.454 -6.954 1.00 94.81 73 MET A O 1
ATOM 564 N N . VAL A 1 74 ? -2.975 -30.055 -8.618 1.00 95.88 74 VAL A N 1
ATOM 565 C CA . VAL A 1 74 ? -1.850 -29.123 -8.514 1.00 95.88 74 VAL A CA 1
ATOM 566 C C . VAL A 1 74 ? -2.342 -27.684 -8.331 1.00 95.88 74 VAL A C 1
ATOM 568 O O . VAL A 1 74 ? -3.280 -27.247 -8.999 1.00 95.88 74 VAL A O 1
ATOM 571 N N . SER A 1 75 ? -1.716 -26.935 -7.422 1.00 93.44 75 SER A N 1
ATOM 572 C CA . SER A 1 75 ? -1.966 -25.503 -7.185 1.00 93.44 75 SER A CA 1
ATOM 573 C C . SER A 1 75 ? -0.664 -24.739 -6.917 1.00 93.44 75 SER A C 1
ATOM 575 O O . SER A 1 75 ? 0.387 -25.357 -6.740 1.00 93.44 75 SER A O 1
ATOM 577 N N . THR A 1 76 ? -0.707 -23.403 -6.845 1.00 89.88 76 THR A N 1
ATOM 578 C CA . THR A 1 76 ? 0.437 -22.628 -6.337 1.00 89.88 76 THR A CA 1
ATOM 579 C C . THR A 1 76 ? 0.486 -22.684 -4.800 1.00 89.88 76 THR A C 1
ATOM 581 O O . THR A 1 76 ? -0.570 -22.777 -4.158 1.00 89.88 76 THR A O 1
ATOM 584 N N . PRO A 1 77 ? 1.679 -22.671 -4.174 1.00 81.81 77 PRO A N 1
ATOM 585 C CA . PRO A 1 77 ? 1.797 -22.700 -2.720 1.00 81.81 77 PRO A CA 1
ATOM 586 C C . PRO A 1 77 ? 1.179 -21.449 -2.097 1.00 81.81 77 PRO A C 1
ATOM 588 O O . PRO A 1 77 ? 1.424 -20.336 -2.553 1.00 81.81 77 PRO A O 1
ATOM 591 N N . GLY A 1 78 ? 0.374 -21.630 -1.049 1.00 67.69 78 GLY A N 1
ATOM 592 C CA . GLY A 1 78 ? -0.242 -20.518 -0.319 1.00 67.69 78 GLY A CA 1
ATOM 593 C C . GLY A 1 78 ? -1.343 -19.768 -1.074 1.00 67.69 78 GLY A C 1
ATOM 594 O O . GLY A 1 78 ? -1.835 -18.765 -0.564 1.00 67.69 78 GLY A O 1
ATOM 595 N N . SER A 1 79 ? -1.756 -20.230 -2.260 1.00 63.69 79 SER A N 1
ATOM 596 C CA . SER A 1 79 ? -2.888 -19.623 -2.960 1.00 63.69 79 SER A CA 1
ATOM 597 C C . SER A 1 79 ? -4.166 -19.757 -2.128 1.00 63.69 79 SER A C 1
ATOM 599 O O . SER A 1 79 ? -4.452 -20.868 -1.662 1.00 63.69 79 SER A O 1
ATOM 601 N N . PRO A 1 80 ? -4.954 -18.678 -1.938 1.00 50.44 80 PRO A N 1
ATOM 602 C CA . PRO A 1 80 ? -6.266 -18.799 -1.330 1.00 50.44 80 PRO A CA 1
ATOM 603 C C . PRO A 1 80 ? -7.084 -19.772 -2.175 1.00 50.44 80 PRO A C 1
ATOM 605 O O . PRO A 1 80 ? -7.142 -19.691 -3.402 1.00 50.44 80 PRO A O 1
ATOM 608 N N . TRP A 1 81 ? -7.683 -20.746 -1.510 1.00 57.00 81 TRP A N 1
ATOM 609 C CA . TRP A 1 81 ? -8.539 -21.718 -2.155 1.00 57.00 81 TRP A CA 1
ATOM 610 C C . TRP A 1 81 ? -9.752 -20.982 -2.760 1.00 57.00 81 TRP A C 1
ATOM 612 O O . TRP A 1 81 ? -10.586 -20.447 -2.036 1.00 57.00 81 TRP A O 1
ATOM 622 N N . LEU A 1 82 ? -9.806 -20.884 -4.093 1.00 45.84 82 LEU A N 1
ATOM 623 C CA . LEU A 1 82 ? -10.842 -20.156 -4.852 1.00 45.84 82 LEU A CA 1
ATOM 624 C C . LEU A 1 82 ? -11.632 -21.085 -5.801 1.00 45.84 82 LEU A C 1
ATOM 626 O O . LEU A 1 82 ? -12.215 -20.638 -6.791 1.00 45.84 82 LEU A O 1
ATOM 630 N N . GLY A 1 83 ? -11.602 -22.398 -5.545 1.00 50.81 83 GLY A N 1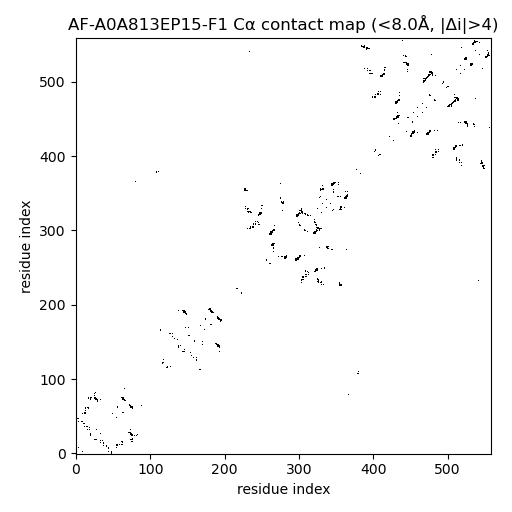
ATOM 631 C CA . GLY A 1 83 ? -12.219 -23.426 -6.389 1.00 50.81 83 GLY A CA 1
ATOM 632 C C . GLY A 1 83 ? -13.629 -23.852 -5.941 1.00 50.81 83 GLY A C 1
ATOM 633 O O . GLY A 1 83 ? -14.011 -23.599 -4.807 1.00 50.81 83 GLY A O 1
ATOM 634 N N . PRO A 1 84 ? -14.397 -24.547 -6.805 1.00 37.69 84 PRO A N 1
ATOM 635 C CA . PRO A 1 84 ? -15.762 -25.025 -6.526 1.00 37.69 84 PRO A CA 1
ATOM 636 C C . PRO A 1 84 ? -15.834 -26.278 -5.631 1.00 37.69 84 PRO A C 1
ATOM 638 O O . PRO A 1 84 ? -16.899 -26.877 -5.492 1.00 37.69 84 PRO A O 1
ATOM 641 N N . PHE A 1 85 ? -14.704 -26.733 -5.092 1.00 56.28 85 PHE A N 1
ATOM 642 C CA . PHE A 1 85 ? -14.621 -27.979 -4.329 1.00 56.28 85 PHE A CA 1
ATOM 643 C C . PHE A 1 85 ? -15.158 -27.773 -2.903 1.00 56.28 85 PHE A C 1
ATOM 645 O O . PHE A 1 85 ? -15.596 -26.679 -2.574 1.00 56.28 85 PHE A O 1
ATOM 652 N N . LYS A 1 86 ? -15.181 -28.790 -2.037 1.00 40.75 86 LYS A N 1
ATOM 653 C CA . LYS A 1 86 ? -15.851 -28.662 -0.727 1.00 40.75 86 LYS A CA 1
ATOM 654 C C . LYS A 1 86 ? -14.936 -28.252 0.439 1.00 40.75 86 LYS A C 1
ATOM 656 O O . LYS A 1 86 ? -15.417 -27.563 1.327 1.00 40.75 86 LYS A O 1
ATOM 661 N N . ASP A 1 87 ? -13.645 -28.613 0.416 1.00 47.59 87 ASP A N 1
ATOM 662 C CA . ASP A 1 87 ? -12.721 -28.423 1.551 1.00 47.59 87 ASP A CA 1
ATOM 663 C C . ASP A 1 87 ? -11.267 -28.095 1.109 1.00 47.59 87 ASP A C 1
ATOM 665 O O . ASP A 1 87 ? -10.821 -28.594 0.067 1.00 47.59 87 ASP A O 1
ATOM 669 N N . PRO A 1 88 ? -10.501 -27.288 1.882 1.00 48.00 88 PRO A N 1
ATOM 670 C CA . PRO A 1 88 ? -9.069 -27.042 1.666 1.00 48.00 88 PRO A CA 1
ATOM 671 C C . PRO A 1 88 ? -8.179 -28.204 2.176 1.00 48.00 88 PRO A C 1
ATOM 673 O O . PRO A 1 88 ? -8.590 -28.951 3.066 1.00 48.00 88 PRO A O 1
ATOM 676 N N . PRO A 1 89 ? -6.943 -28.373 1.658 1.00 49.69 89 PRO A N 1
ATOM 677 C CA . PRO A 1 89 ? -6.061 -29.474 2.056 1.00 49.69 89 PRO A CA 1
ATOM 678 C C . PRO A 1 89 ? -5.493 -29.325 3.490 1.00 49.69 89 PRO A C 1
ATOM 680 O O . PRO A 1 89 ? -5.265 -28.203 3.951 1.00 49.69 89 PRO A O 1
ATOM 683 N N . PRO A 1 90 ? -5.209 -30.439 4.199 1.00 49.16 90 PRO A N 1
ATOM 684 C CA . PRO A 1 90 ? -4.569 -30.422 5.517 1.00 49.16 90 PRO A CA 1
ATOM 685 C C . PRO A 1 90 ? -3.082 -30.024 5.441 1.00 49.16 90 PRO A C 1
ATOM 687 O O . PRO A 1 90 ? -2.352 -30.442 4.544 1.00 49.16 90 PRO A O 1
ATOM 690 N N . ALA A 1 91 ? -2.616 -29.227 6.408 1.00 42.12 91 ALA A N 1
ATOM 691 C CA . ALA A 1 91 ? -1.231 -28.753 6.483 1.00 42.12 91 ALA A CA 1
ATOM 692 C C . ALA A 1 91 ? -0.245 -29.901 6.800 1.00 42.12 91 ALA A C 1
ATOM 694 O O . ALA A 1 91 ? -0.381 -30.573 7.823 1.00 42.12 91 ALA A O 1
ATOM 695 N N . HIS A 1 92 ? 0.773 -30.113 5.960 1.00 40.50 92 HIS A N 1
ATOM 696 C CA . HIS A 1 92 ? 1.767 -31.181 6.137 1.00 40.50 92 HIS A CA 1
ATOM 697 C C . HIS A 1 92 ? 3.140 -30.677 6.636 1.00 40.50 92 HIS A C 1
ATOM 699 O O . HIS A 1 92 ? 3.805 -29.905 5.953 1.00 40.50 92 HIS A O 1
ATOM 705 N N . GLY A 1 93 ? 3.584 -31.228 7.781 1.00 36.25 93 GLY A N 1
ATOM 706 C CA . GLY A 1 93 ? 4.957 -31.708 8.043 1.00 36.25 93 GLY A CA 1
ATOM 707 C C . GLY A 1 93 ? 6.044 -30.721 8.514 1.00 36.25 93 GLY A C 1
ATOM 708 O O . GLY A 1 93 ? 6.696 -30.087 7.693 1.00 36.25 93 GLY A O 1
ATOM 709 N N . GLN A 1 94 ? 6.371 -30.721 9.816 1.00 30.70 94 GLN A N 1
ATOM 710 C CA . GLN A 1 94 ? 7.660 -30.230 10.344 1.00 30.70 94 GLN A CA 1
ATOM 711 C C . GLN A 1 94 ? 8.375 -31.331 11.149 1.00 30.70 94 GLN A C 1
ATOM 713 O O . GLN A 1 94 ? 7.773 -31.981 12.001 1.00 30.70 94 GLN A O 1
ATOM 718 N N . VAL A 1 95 ? 9.662 -31.549 10.855 1.00 28.02 95 VAL A N 1
ATOM 719 C CA . VAL A 1 95 ? 10.575 -32.488 11.533 1.00 28.02 95 VAL A CA 1
ATOM 720 C C . VAL A 1 95 ? 11.589 -31.661 12.335 1.00 28.02 95 VAL A C 1
ATOM 722 O O . VAL A 1 95 ? 12.281 -30.833 11.750 1.00 28.02 95 VAL A O 1
ATOM 725 N N . HIS A 1 96 ? 11.692 -31.876 13.652 1.00 26.75 96 HIS A N 1
ATOM 726 C CA . HIS A 1 96 ? 12.607 -31.135 14.540 1.00 26.75 96 HIS A CA 1
ATOM 727 C C . HIS A 1 96 ? 13.974 -31.834 14.711 1.00 26.75 96 HIS A C 1
ATOM 729 O O . HIS A 1 96 ? 13.996 -33.029 15.026 1.00 26.75 96 HIS A O 1
ATOM 735 N N . PRO A 1 97 ? 15.117 -31.119 14.628 1.00 29.73 97 PRO A N 1
ATOM 736 C CA . PRO A 1 97 ? 16.413 -31.599 15.114 1.00 29.73 97 PRO A CA 1
ATOM 737 C C . PRO A 1 97 ? 16.782 -31.055 16.513 1.00 29.73 97 PRO A C 1
ATOM 739 O O . PRO A 1 97 ? 16.407 -29.953 16.901 1.00 29.73 97 PRO A O 1
ATOM 742 N N . ARG A 1 98 ? 17.546 -31.862 17.269 1.00 27.36 98 ARG A N 1
ATOM 743 C CA . ARG A 1 98 ? 18.043 -31.629 18.646 1.00 27.36 98 ARG A CA 1
ATOM 744 C C . ARG A 1 98 ? 19.153 -30.563 18.740 1.00 27.36 98 ARG A C 1
ATOM 746 O O . ARG A 1 98 ? 20.014 -30.490 17.871 1.00 27.36 98 ARG A O 1
ATOM 753 N N . ALA A 1 99 ? 19.172 -29.845 19.868 1.00 30.75 99 ALA A N 1
ATOM 754 C CA . ALA A 1 99 ? 20.084 -28.743 20.207 1.00 30.75 99 ALA A CA 1
ATOM 755 C C . ALA A 1 99 ? 21.470 -29.173 20.754 1.00 30.75 99 ALA A C 1
ATOM 757 O O . ALA A 1 99 ? 21.542 -30.178 21.471 1.00 30.75 99 ALA A O 1
ATOM 758 N N . PRO A 1 100 ? 22.539 -28.376 20.531 1.00 30.12 100 PRO A N 1
ATOM 759 C CA . PRO A 1 100 ? 23.771 -28.405 21.318 1.00 30.12 100 PRO A CA 1
ATOM 760 C C . PRO A 1 100 ? 23.950 -27.182 22.244 1.00 30.12 100 PRO A C 1
ATOM 762 O O . PRO A 1 100 ? 23.379 -26.115 22.046 1.00 30.12 100 PRO A O 1
ATOM 765 N N . THR A 1 101 ? 24.758 -27.404 23.281 1.00 35.94 101 THR A N 1
ATOM 766 C CA . THR A 1 101 ? 24.983 -26.608 24.501 1.00 35.94 101 THR A CA 1
ATOM 767 C C . THR A 1 101 ? 25.993 -25.456 24.387 1.00 35.94 101 THR A C 1
ATOM 769 O O . THR A 1 101 ? 26.963 -25.533 23.638 1.00 35.94 101 THR A O 1
ATOM 772 N N . GLU A 1 102 ? 25.770 -24.440 25.233 1.00 33.59 102 GLU A N 1
ATOM 773 C CA . GLU A 1 102 ? 26.516 -23.187 25.445 1.00 33.59 102 GLU A CA 1
ATOM 774 C C . GLU A 1 102 ? 28.014 -23.341 25.781 1.00 33.59 102 GLU A C 1
ATOM 776 O O . GLU A 1 102 ? 28.394 -24.181 26.595 1.00 33.59 102 GLU A O 1
ATOM 781 N N . THR A 1 103 ? 28.851 -22.394 25.331 1.00 33.84 103 THR A N 1
ATOM 782 C CA . THR A 1 103 ? 29.327 -21.282 26.194 1.00 33.84 103 THR A CA 1
ATOM 783 C C . THR A 1 103 ? 30.232 -20.281 25.456 1.00 33.84 103 THR A C 1
ATOM 785 O O . THR A 1 103 ? 31.203 -20.668 24.822 1.00 33.84 103 THR A O 1
ATOM 788 N N . GLN A 1 104 ? 29.934 -18.988 25.684 1.00 35.44 104 GLN A N 1
ATOM 789 C CA . GLN A 1 104 ? 30.728 -17.749 25.496 1.00 35.44 104 GLN A CA 1
ATOM 790 C C . GLN A 1 104 ? 30.216 -16.766 24.421 1.00 35.44 104 GLN A C 1
ATOM 792 O O . GLN A 1 104 ? 30.659 -16.767 23.282 1.00 35.44 104 GLN A O 1
ATOM 797 N N . GLY A 1 105 ? 29.334 -15.841 24.834 1.00 33.62 105 GLY A N 1
ATOM 798 C CA . GLY A 1 105 ? 28.881 -14.708 24.004 1.00 33.62 105 GLY A CA 1
ATOM 799 C C . GLY A 1 105 ? 28.044 -13.652 24.747 1.00 33.62 105 GLY A C 1
ATOM 800 O O . GLY A 1 105 ? 27.129 -13.055 24.190 1.00 33.62 105 GLY A O 1
ATOM 801 N N . LEU A 1 106 ? 28.299 -13.425 26.039 1.00 31.38 106 LEU A N 1
ATOM 802 C CA . LEU A 1 106 ? 27.349 -12.787 26.968 1.00 31.38 106 LEU A CA 1
ATOM 803 C C . LEU A 1 106 ? 27.073 -11.278 26.767 1.00 31.38 106 LEU A C 1
ATOM 805 O O . LEU A 1 106 ? 26.308 -10.715 27.544 1.00 31.38 106 LEU A O 1
ATOM 809 N N . GLN A 1 107 ? 27.631 -10.611 25.750 1.00 35.31 107 GLN A N 1
ATOM 810 C CA . GLN A 1 107 ? 27.333 -9.193 25.464 1.00 35.31 107 GLN A CA 1
ATOM 811 C C . GLN A 1 107 ? 26.566 -8.954 24.149 1.00 35.31 107 GLN A C 1
ATOM 813 O O . GLN A 1 107 ? 25.757 -8.030 24.102 1.00 35.31 107 GLN A O 1
ATOM 818 N N . GLY A 1 108 ? 26.713 -9.814 23.132 1.00 36.03 108 GLY A N 1
ATOM 819 C CA . GLY A 1 108 ? 25.883 -9.786 21.911 1.00 36.03 108 GLY A CA 1
ATOM 820 C C . GLY A 1 108 ? 24.505 -10.435 22.108 1.00 36.03 108 GLY A C 1
ATOM 821 O O . GLY A 1 108 ? 23.490 -9.900 21.664 1.00 36.03 108 GLY A O 1
ATOM 822 N N . ILE A 1 109 ? 24.457 -11.513 22.902 1.00 38.44 109 ILE A N 1
ATOM 823 C CA . ILE A 1 109 ? 23.249 -12.290 23.252 1.00 38.44 109 ILE A CA 1
ATOM 824 C C . ILE A 1 109 ? 22.179 -11.440 23.971 1.00 38.44 109 ILE A C 1
ATOM 826 O O . ILE A 1 109 ? 20.985 -11.735 23.913 1.00 38.44 109 ILE A O 1
ATOM 830 N N . LEU A 1 110 ? 22.577 -10.358 24.650 1.00 43.78 110 LEU A N 1
ATOM 831 C CA . LEU A 1 110 ? 21.665 -9.531 25.450 1.00 43.78 110 LEU A CA 1
ATOM 832 C C . LEU A 1 110 ? 20.892 -8.490 24.625 1.00 43.78 110 LEU A C 1
ATOM 834 O O . LEU A 1 110 ? 19.840 -8.037 25.069 1.00 43.78 110 LEU A O 1
ATOM 838 N N . ARG A 1 111 ? 21.378 -8.126 23.431 1.00 44.19 111 ARG A N 1
ATOM 839 C CA . ARG A 1 111 ? 20.720 -7.138 22.557 1.00 44.19 111 ARG A CA 1
ATOM 840 C C . ARG A 1 111 ? 19.628 -7.783 21.698 1.00 44.19 111 ARG A C 1
ATOM 842 O O . ARG A 1 111 ? 18.550 -7.213 21.582 1.00 44.19 111 ARG A O 1
ATOM 849 N N . GLY A 1 112 ? 19.881 -8.994 21.189 1.00 37.78 112 GLY A N 1
ATOM 850 C CA . GLY A 1 112 ? 18.913 -9.773 20.405 1.00 37.78 112 GLY A CA 1
ATOM 851 C C . GLY A 1 112 ? 17.680 -10.186 21.213 1.00 37.78 112 GLY A C 1
ATOM 852 O O . GLY A 1 112 ? 16.562 -9.984 20.763 1.00 37.78 112 GLY A O 1
ATOM 853 N N . LYS A 1 113 ? 17.853 -10.642 22.465 1.00 44.41 113 LYS A N 1
ATOM 854 C CA . LYS A 1 113 ? 16.727 -11.085 23.314 1.00 44.41 113 LYS A CA 1
ATOM 855 C C . LYS A 1 113 ? 15.734 -9.974 23.674 1.00 44.41 113 LYS A C 1
ATOM 857 O O . LYS A 1 113 ? 14.545 -10.247 23.790 1.00 44.41 113 LYS A O 1
ATOM 862 N N . ALA A 1 114 ? 16.195 -8.735 23.850 1.00 42.75 114 ALA A N 1
ATOM 863 C CA . ALA A 1 114 ? 15.308 -7.612 24.155 1.00 42.75 114 ALA A CA 1
ATOM 864 C C . ALA A 1 114 ? 14.486 -7.176 22.931 1.00 42.75 114 ALA A C 1
ATOM 866 O O . ALA A 1 114 ? 13.300 -6.894 23.071 1.00 42.75 114 ALA A O 1
ATOM 867 N N . VAL A 1 115 ? 15.093 -7.171 21.740 1.00 42.56 115 VAL A N 1
ATOM 868 C CA . VAL A 1 115 ? 14.392 -6.883 20.478 1.00 42.56 115 VAL A CA 1
ATOM 869 C C . VAL A 1 115 ? 13.399 -8.003 20.156 1.00 42.56 115 VAL A C 1
ATOM 871 O O . VAL A 1 115 ? 12.227 -7.710 19.949 1.00 42.56 115 VAL A O 1
ATOM 874 N N . ASP A 1 116 ? 13.800 -9.270 20.288 1.00 40.94 116 ASP A N 1
ATOM 875 C CA . ASP A 1 116 ? 12.912 -10.433 20.140 1.00 40.94 116 ASP A CA 1
ATOM 876 C C . ASP A 1 116 ? 11.715 -10.393 21.111 1.00 40.94 116 ASP A C 1
ATOM 878 O O . ASP A 1 116 ? 10.603 -10.772 20.748 1.00 40.94 116 ASP A O 1
ATOM 882 N N . MET A 1 117 ? 11.902 -9.933 22.357 1.00 45.28 117 MET A N 1
ATOM 883 C CA . MET A 1 117 ? 10.806 -9.779 23.329 1.00 45.28 117 MET A CA 1
ATOM 884 C C . MET A 1 117 ? 9.836 -8.650 22.959 1.00 45.28 117 MET A C 1
ATOM 886 O O . MET A 1 117 ? 8.629 -8.798 23.162 1.00 45.28 117 MET A O 1
ATOM 890 N N . ILE A 1 118 ? 10.347 -7.541 22.418 1.00 43.03 118 ILE A N 1
ATOM 891 C CA . ILE A 1 118 ? 9.545 -6.405 21.940 1.00 43.03 118 ILE A CA 1
ATOM 892 C C . ILE A 1 118 ? 8.766 -6.800 20.671 1.00 43.03 118 ILE A C 1
ATOM 894 O O . ILE A 1 118 ? 7.580 -6.493 20.558 1.00 43.03 118 ILE A O 1
ATOM 898 N N . GLU A 1 119 ? 9.387 -7.550 19.757 1.00 41.47 119 GLU A N 1
ATOM 899 C CA . GLU A 1 119 ? 8.790 -7.997 18.489 1.00 41.47 119 GLU A CA 1
ATOM 900 C C . GLU A 1 119 ? 7.758 -9.124 18.652 1.00 41.47 119 GLU A C 1
ATOM 902 O O . GLU A 1 119 ? 6.848 -9.258 17.834 1.00 41.47 119 GLU A O 1
ATOM 907 N N . ARG A 1 120 ? 7.842 -9.913 19.730 1.00 38.88 120 ARG A N 1
ATOM 908 C CA . ARG A 1 120 ? 6.886 -10.995 20.033 1.00 38.88 120 ARG A CA 1
ATOM 909 C C . ARG A 1 120 ? 5.579 -10.528 20.673 1.00 38.88 120 ARG A C 1
ATOM 911 O O . ARG A 1 120 ? 4.737 -11.372 20.962 1.00 38.88 120 ARG A O 1
ATOM 918 N N . LEU A 1 121 ? 5.399 -9.230 20.932 1.00 41.47 121 LEU A N 1
ATOM 919 C CA . LEU A 1 121 ? 4.195 -8.634 21.539 1.00 41.47 121 LEU A CA 1
ATOM 920 C C . LEU A 1 121 ? 3.821 -9.162 22.950 1.00 41.47 121 LEU A C 1
ATOM 922 O O . LEU A 1 121 ? 2.887 -8.645 23.554 1.00 41.47 121 LEU A O 1
ATOM 926 N N . VAL A 1 122 ? 4.557 -10.127 23.527 1.00 38.50 122 VAL A N 1
ATOM 927 C CA . VAL A 1 122 ? 4.242 -10.769 24.828 1.00 38.50 122 VAL A CA 1
ATOM 928 C C . VAL A 1 122 ? 4.380 -9.802 26.015 1.00 38.50 122 VAL A C 1
ATOM 930 O O . VAL A 1 122 ? 3.751 -10.001 27.049 1.00 38.50 122 VAL A O 1
ATOM 933 N N . VAL A 1 123 ? 5.172 -8.735 25.872 1.00 48.31 123 VAL A N 1
ATOM 934 C CA . VAL A 1 123 ? 5.408 -7.717 26.918 1.00 48.31 123 VAL A CA 1
ATOM 935 C C . VAL A 1 123 ? 5.028 -6.305 26.472 1.00 48.31 123 VAL A C 1
ATOM 937 O O . VAL A 1 123 ? 5.311 -5.348 27.189 1.00 48.31 123 VAL A O 1
ATOM 940 N N . LEU A 1 124 ? 4.384 -6.156 25.305 1.00 47.47 124 LEU A N 1
ATOM 941 C CA . LEU A 1 124 ? 4.041 -4.846 24.745 1.00 47.47 124 LEU A CA 1
ATOM 942 C C . LEU A 1 124 ? 3.225 -3.976 25.718 1.00 47.47 124 LEU A C 1
ATOM 944 O O . LEU A 1 124 ? 3.600 -2.817 25.888 1.00 47.47 124 LEU A O 1
ATOM 948 N N . PRO A 1 125 ? 2.213 -4.513 26.435 1.00 48.84 125 PRO A N 1
ATOM 949 C CA . PRO A 1 125 ? 1.459 -3.728 27.411 1.00 48.84 125 PRO A CA 1
ATOM 950 C C . PRO A 1 125 ? 2.329 -3.232 28.575 1.00 48.84 125 PRO A C 1
ATOM 952 O O . PRO A 1 125 ? 2.260 -2.064 28.945 1.00 48.84 125 PRO A O 1
ATOM 955 N N . THR A 1 126 ? 3.208 -4.084 29.118 1.00 57.47 126 THR A N 1
ATOM 956 C CA . THR A 1 126 ? 4.125 -3.710 30.209 1.00 57.47 126 THR A CA 1
ATOM 957 C C . THR A 1 126 ? 5.161 -2.691 29.740 1.00 57.47 126 THR A C 1
ATOM 959 O O . THR A 1 126 ? 5.394 -1.697 30.420 1.00 57.47 126 THR A O 1
ATOM 962 N N . LEU A 1 127 ? 5.742 -2.889 28.554 1.00 55.69 127 LEU A N 1
ATOM 963 C CA . LEU A 1 127 ? 6.671 -1.955 27.913 1.00 55.69 127 LEU A CA 1
ATOM 964 C C . LEU A 1 127 ? 6.024 -0.577 27.706 1.00 55.69 127 LEU A C 1
ATOM 966 O O . LEU A 1 127 ? 6.634 0.450 27.998 1.00 55.69 127 LEU A O 1
ATOM 970 N N . GLN A 1 128 ? 4.780 -0.552 27.231 1.00 55.38 128 GLN A N 1
ATOM 971 C CA . GLN A 1 128 ? 4.019 0.672 26.978 1.00 55.38 128 GLN A CA 1
ATOM 972 C C . GLN A 1 128 ? 3.609 1.375 28.274 1.00 55.38 128 GLN A C 1
ATOM 974 O O . GLN A 1 128 ? 3.721 2.597 28.351 1.00 55.38 128 GLN A O 1
ATOM 979 N N . ALA A 1 129 ? 3.229 0.628 29.315 1.00 62.44 129 ALA A N 1
ATOM 980 C CA . ALA A 1 129 ? 2.998 1.177 30.650 1.00 62.44 129 ALA A CA 1
ATOM 981 C C . ALA A 1 129 ? 4.268 1.837 31.219 1.00 62.44 129 ALA A C 1
ATOM 983 O O . ALA A 1 129 ? 4.203 2.962 31.715 1.00 62.44 129 ALA A O 1
ATOM 984 N N . CYS A 1 130 ? 5.432 1.198 31.046 1.00 67.12 130 CYS A N 1
ATOM 985 C CA . CYS A 1 130 ? 6.728 1.750 31.453 1.00 67.12 130 CYS A CA 1
ATOM 986 C C . CYS A 1 130 ? 7.054 3.068 30.740 1.00 67.12 130 CYS A C 1
ATOM 988 O O . CYS A 1 130 ? 7.490 4.036 31.361 1.00 67.12 130 CYS A O 1
ATOM 990 N N . LEU A 1 131 ? 6.847 3.115 29.422 1.00 63.06 131 LEU A N 1
ATOM 991 C CA . LEU A 1 131 ? 7.103 4.310 28.612 1.00 63.06 131 LEU A CA 1
ATOM 992 C C . LEU A 1 131 ? 6.150 5.446 28.955 1.00 63.06 131 LEU A C 1
ATOM 994 O O . LEU A 1 131 ? 6.580 6.592 29.047 1.00 63.06 131 LEU A O 1
ATOM 998 N N . ARG A 1 132 ? 4.873 5.127 29.178 1.00 64.94 132 ARG A N 1
ATOM 999 C CA . ARG A 1 132 ? 3.861 6.091 29.608 1.00 64.94 132 ARG A CA 1
ATOM 1000 C C . ARG A 1 132 ? 4.229 6.708 30.950 1.00 64.94 132 ARG A C 1
ATOM 1002 O O . ARG A 1 132 ? 4.149 7.922 31.096 1.00 64.94 132 ARG A O 1
ATOM 1009 N N . GLU A 1 133 ? 4.646 5.892 31.913 1.00 77.00 133 GLU A N 1
ATOM 1010 C CA . GLU A 1 133 ? 5.086 6.380 33.218 1.00 77.00 133 GLU A CA 1
ATOM 1011 C C . GLU A 1 133 ? 6.294 7.317 33.085 1.00 77.00 133 GLU A C 1
ATOM 1013 O O . GLU A 1 133 ? 6.287 8.419 33.633 1.00 77.00 133 GLU A O 1
ATOM 1018 N N . ILE A 1 134 ? 7.297 6.933 32.291 1.00 72.75 134 ILE A N 1
ATOM 1019 C CA . ILE A 1 134 ? 8.472 7.776 32.039 1.00 72.75 134 ILE A CA 1
ATOM 1020 C C . ILE A 1 134 ? 8.085 9.081 31.322 1.00 72.75 134 ILE A C 1
ATOM 1022 O O . ILE A 1 134 ? 8.566 10.148 31.701 1.00 72.75 134 ILE A O 1
ATOM 1026 N N . ALA A 1 135 ? 7.190 9.030 30.333 1.00 66.19 135 ALA A N 1
ATOM 1027 C CA . ALA A 1 135 ? 6.689 10.219 29.646 1.00 66.19 135 ALA A CA 1
ATOM 1028 C C . ALA A 1 135 ? 5.956 11.167 30.606 1.00 66.19 135 ALA A C 1
ATOM 1030 O O . ALA A 1 135 ? 6.184 12.372 30.558 1.00 66.19 135 ALA A O 1
ATOM 1031 N N . LEU A 1 136 ? 5.132 10.643 31.521 1.00 69.56 136 LEU A N 1
ATOM 1032 C CA . LEU A 1 136 ? 4.447 11.447 32.539 1.00 69.56 136 LEU A CA 1
ATOM 1033 C C . LEU A 1 136 ? 5.435 12.118 33.502 1.00 69.56 136 LEU A C 1
ATOM 1035 O O . LEU A 1 136 ? 5.287 13.306 33.787 1.00 69.56 136 LEU A O 1
ATOM 1039 N N . LEU A 1 137 ? 6.466 11.395 33.952 1.00 76.06 137 LEU A N 1
ATOM 1040 C CA . LEU A 1 137 ? 7.531 11.952 34.795 1.00 76.06 137 LEU A CA 1
ATOM 1041 C C . LEU A 1 137 ? 8.283 13.095 34.100 1.00 76.06 137 LEU A C 1
ATOM 1043 O O . LEU A 1 137 ? 8.658 14.073 34.750 1.00 76.06 137 LEU A O 1
ATOM 1047 N N . LEU A 1 138 ? 8.490 12.986 32.784 1.00 74.19 138 LEU A N 1
ATOM 1048 C CA . LEU A 1 138 ? 9.092 14.052 31.988 1.00 74.19 138 LEU A CA 1
ATOM 1049 C C . LEU A 1 138 ? 8.131 15.221 31.800 1.00 74.19 138 LEU A C 1
ATOM 1051 O O . LEU A 1 138 ? 8.522 16.346 32.061 1.00 74.19 138 LEU A O 1
ATOM 1055 N N . VAL A 1 139 ? 6.868 14.992 31.442 1.00 70.81 139 VAL A N 1
ATOM 1056 C CA . VAL A 1 139 ? 5.874 16.067 31.258 1.00 70.81 139 VAL A CA 1
ATOM 1057 C C . VAL A 1 139 ? 5.649 16.885 32.537 1.00 70.81 139 VAL A C 1
ATOM 1059 O O . VAL A 1 139 ? 5.384 18.081 32.452 1.00 70.81 139 VAL A O 1
ATOM 1062 N N . GLN A 1 140 ? 5.787 16.272 33.714 1.00 74.69 140 GLN A N 1
ATOM 1063 C CA . GLN A 1 140 ? 5.708 16.963 35.007 1.00 74.69 140 GLN A CA 1
ATOM 1064 C C . GLN A 1 140 ? 6.968 17.779 35.354 1.00 74.69 140 GLN A C 1
ATOM 1066 O O . GLN A 1 140 ? 6.947 18.562 36.305 1.00 74.69 140 GLN A O 1
ATOM 1071 N N . ALA A 1 141 ? 8.074 17.607 34.624 1.00 79.94 141 ALA A N 1
ATOM 1072 C CA . ALA A 1 141 ? 9.270 18.424 34.797 1.00 79.94 141 ALA A CA 1
ATOM 1073 C C . ALA A 1 141 ? 9.081 19.810 34.137 1.00 79.94 141 ALA A C 1
ATOM 1075 O O . ALA A 1 141 ? 8.528 19.879 33.039 1.00 79.94 141 ALA A O 1
ATOM 1076 N N . PRO A 1 142 ? 9.565 20.911 34.750 1.00 78.88 142 PRO A N 1
ATOM 1077 C CA . PRO A 1 142 ? 9.343 22.277 34.252 1.00 78.88 142 PRO A CA 1
ATOM 1078 C C . PRO A 1 142 ? 9.753 22.524 32.791 1.00 78.88 142 PRO A C 1
ATOM 1080 O O . PRO A 1 142 ? 9.127 23.321 32.100 1.00 78.88 142 PRO A O 1
ATOM 1083 N N . ASP A 1 143 ? 10.789 21.838 32.315 1.00 85.19 143 ASP A N 1
ATOM 1084 C CA . ASP A 1 143 ? 11.364 21.935 30.967 1.00 85.19 143 ASP A CA 1
ATOM 1085 C C . ASP A 1 143 ? 11.256 20.612 30.190 1.00 85.19 143 ASP A C 1
ATOM 1087 O O . ASP A 1 143 ? 11.955 20.392 29.198 1.00 85.19 143 ASP A O 1
ATOM 1091 N N . LYS A 1 144 ? 10.408 19.698 30.675 1.00 84.88 144 LYS A N 1
ATOM 1092 C CA . LYS A 1 144 ? 10.243 18.339 30.154 1.00 84.88 144 LYS A CA 1
ATOM 1093 C C . LYS A 1 144 ? 11.524 17.506 30.092 1.00 84.88 144 LYS A C 1
ATOM 1095 O O . LYS A 1 144 ? 11.563 16.506 29.369 1.00 84.88 144 LYS A O 1
ATOM 1100 N N . THR A 1 145 ? 12.558 17.906 30.831 1.00 84.44 145 THR A N 1
ATOM 1101 C CA . THR A 1 145 ? 13.893 17.321 30.762 1.00 84.44 145 THR A CA 1
ATOM 1102 C C . THR A 1 145 ? 14.291 16.721 32.108 1.00 84.44 145 THR A C 1
ATOM 1104 O O . THR A 1 145 ? 14.062 17.300 33.169 1.00 84.44 145 THR A O 1
ATOM 1107 N N . ARG A 1 146 ? 14.886 15.523 32.092 1.00 88.44 146 ARG A N 1
ATOM 1108 C CA . ARG A 1 146 ? 15.432 14.859 33.291 1.00 88.44 146 ARG A CA 1
ATOM 1109 C C . ARG A 1 146 ? 16.729 14.131 32.988 1.00 88.44 146 ARG A C 1
ATOM 1111 O O . ARG A 1 146 ? 16.993 13.738 31.852 1.00 88.44 146 ARG A O 1
ATOM 1118 N N . LEU A 1 147 ? 17.513 13.878 34.034 1.00 86.56 147 LEU A N 1
ATOM 1119 C CA . LEU A 1 147 ? 18.623 12.937 33.955 1.00 86.56 147 LEU A CA 1
ATOM 1120 C C . LEU A 1 147 ? 18.082 11.515 33.803 1.00 86.56 147 LEU A C 1
ATOM 1122 O O . LEU A 1 147 ? 17.196 11.081 34.540 1.00 86.56 147 LEU A O 1
ATOM 1126 N N . VAL A 1 148 ? 18.662 10.737 32.893 1.00 82.00 148 VAL A N 1
ATOM 1127 C CA . VAL A 1 148 ? 18.219 9.349 32.686 1.00 82.00 148 VAL A CA 1
ATOM 1128 C C . VAL A 1 148 ? 18.469 8.481 33.930 1.00 82.00 148 VAL A C 1
ATOM 1130 O O . VAL A 1 148 ? 17.732 7.529 34.187 1.00 82.00 148 VAL A O 1
ATOM 1133 N N . SER A 1 149 ? 19.475 8.824 34.738 1.00 81.69 149 SER A N 1
ATOM 1134 C CA . SER A 1 149 ? 19.729 8.187 36.036 1.00 81.69 149 SER A CA 1
ATOM 1135 C C . SER A 1 149 ? 18.614 8.442 37.059 1.00 81.69 149 SER A C 1
ATOM 1137 O O . SER A 1 149 ? 18.337 7.556 37.866 1.00 81.69 149 SER A O 1
ATOM 1139 N N . GLU A 1 150 ? 17.941 9.595 37.001 1.00 84.56 150 GLU A N 1
ATOM 1140 C CA . GLU A 1 150 ? 16.794 9.920 37.861 1.00 84.56 150 GLU A CA 1
ATOM 1141 C C . GLU A 1 150 ? 15.539 9.159 37.438 1.00 84.56 150 GLU A C 1
ATOM 1143 O O . GLU A 1 150 ? 14.773 8.708 38.283 1.00 84.56 150 GLU A O 1
ATOM 1148 N N . LEU A 1 151 ? 15.336 8.940 36.137 1.00 80.50 151 LEU A N 1
ATOM 1149 C CA . LEU A 1 151 ? 14.173 8.189 35.660 1.00 80.50 151 LEU A CA 1
ATOM 1150 C C . LEU A 1 151 ? 14.133 6.763 36.213 1.00 80.50 151 LEU A C 1
ATOM 1152 O O . LEU A 1 151 ? 13.064 6.258 36.536 1.00 80.50 151 LEU A O 1
ATOM 1156 N N . GLY A 1 152 ? 15.294 6.123 36.371 1.00 77.19 152 GLY A N 1
ATOM 1157 C CA . GLY A 1 152 ? 15.373 4.781 36.947 1.00 77.19 152 GLY A CA 1
ATOM 1158 C C . GLY A 1 152 ? 14.945 4.712 38.417 1.00 77.19 152 GLY A C 1
ATOM 1159 O O . GLY A 1 152 ? 14.419 3.683 38.842 1.00 77.19 152 GLY A O 1
ATOM 1160 N N . SER A 1 153 ? 15.155 5.778 39.198 1.00 78.94 153 SER A N 1
ATOM 1161 C CA . SER A 1 153 ? 14.737 5.835 40.606 1.00 78.94 153 SER A CA 1
ATOM 1162 C C . SER A 1 153 ? 13.297 6.323 40.768 1.00 78.94 153 SER A C 1
ATOM 1164 O O . SER A 1 153 ? 12.588 5.815 41.639 1.00 78.94 153 SER A O 1
ATOM 1166 N N . LEU A 1 154 ? 12.860 7.253 39.915 1.00 80.25 154 LEU A N 1
ATOM 1167 C CA . LEU A 1 154 ? 11.515 7.833 39.921 1.00 80.25 154 LEU A CA 1
ATOM 1168 C C . LEU A 1 154 ? 10.450 6.907 39.328 1.00 80.25 154 LEU A C 1
ATOM 1170 O O . LEU A 1 154 ? 9.296 6.989 39.734 1.00 80.25 154 LEU A O 1
ATOM 1174 N N . ALA A 1 155 ? 10.826 6.019 38.407 1.00 84.62 155 ALA A N 1
ATOM 1175 C CA . ALA A 1 155 ? 9.907 5.041 37.845 1.00 84.62 155 ALA A CA 1
ATOM 1176 C C . ALA A 1 155 ? 9.372 4.087 38.921 1.00 84.62 155 ALA A C 1
ATOM 1178 O O . ALA A 1 155 ? 10.094 3.689 39.841 1.00 84.62 155 ALA A O 1
ATOM 1179 N N . GLY A 1 156 ? 8.115 3.687 38.788 1.00 86.56 156 GLY A N 1
ATOM 1180 C CA . GLY A 1 156 ? 7.398 2.819 39.700 1.00 86.56 156 GLY A CA 1
ATOM 1181 C C . GLY A 1 156 ? 7.988 1.410 39.792 1.00 86.56 156 GLY A C 1
ATOM 1182 O O . GLY A 1 156 ? 8.848 1.005 39.002 1.00 86.56 156 GLY A O 1
ATOM 1183 N N . PRO A 1 157 ? 7.559 0.623 40.794 1.00 82.75 157 PRO A N 1
ATOM 1184 C CA . PRO A 1 157 ? 8.096 -0.711 41.048 1.00 82.75 157 PRO A CA 1
ATOM 1185 C C . PRO A 1 157 ? 7.940 -1.662 39.854 1.00 82.75 157 PRO A C 1
ATOM 1187 O O . PRO A 1 157 ? 8.858 -2.441 39.611 1.00 82.75 157 PRO A O 1
ATOM 1190 N N . GLU A 1 158 ? 6.852 -1.561 39.087 1.00 77.12 158 GLU A N 1
ATOM 1191 C CA . GLU A 1 158 ? 6.623 -2.370 37.882 1.00 77.12 158 GLU A CA 1
ATOM 1192 C C . GLU A 1 158 ? 7.593 -2.008 36.756 1.00 77.12 158 GLU A C 1
ATOM 1194 O O . GLU A 1 158 ? 8.250 -2.890 36.205 1.00 77.12 158 GLU A O 1
ATOM 1199 N N . THR A 1 159 ? 7.785 -0.716 36.486 1.00 79.00 159 THR A N 1
ATOM 1200 C CA . THR A 1 159 ? 8.746 -0.245 35.483 1.00 79.00 159 THR A CA 1
ATOM 1201 C C . THR A 1 159 ? 10.179 -0.580 35.857 1.00 79.00 159 THR A C 1
ATOM 1203 O O . THR A 1 159 ? 10.958 -1.048 35.023 1.00 79.00 159 THR A O 1
ATOM 1206 N N . ARG A 1 160 ? 10.542 -0.434 37.134 1.00 83.19 160 ARG A N 1
ATOM 1207 C CA . ARG A 1 160 ? 11.856 -0.865 37.633 1.00 83.19 160 ARG A CA 1
ATOM 1208 C C . ARG A 1 160 ? 12.037 -2.375 37.529 1.00 83.19 160 ARG A C 1
ATOM 1210 O O . ARG A 1 160 ? 13.119 -2.821 37.146 1.00 83.19 160 ARG A O 1
ATOM 1217 N N . ALA A 1 161 ? 11.008 -3.157 37.859 1.00 78.88 161 ALA A N 1
ATOM 1218 C CA . ALA A 1 161 ? 11.036 -4.606 37.708 1.00 78.88 161 ALA A CA 1
ATOM 1219 C C . ALA A 1 161 ? 11.234 -4.982 36.239 1.00 78.88 161 ALA A C 1
ATOM 1221 O O . ALA A 1 161 ? 12.155 -5.737 35.954 1.00 78.88 161 ALA A O 1
ATOM 1222 N N . PHE A 1 162 ? 10.477 -4.375 35.323 1.00 75.88 162 PHE A N 1
ATOM 1223 C CA . PHE A 1 162 ? 10.584 -4.590 33.884 1.00 75.88 162 PHE A CA 1
ATOM 1224 C C . PHE A 1 162 ? 11.972 -4.241 33.337 1.00 75.88 162 PHE A C 1
ATOM 1226 O O . PHE A 1 162 ? 12.604 -5.069 32.681 1.00 75.88 162 PHE A O 1
ATOM 1233 N N . LEU A 1 163 ? 12.495 -3.049 33.638 1.00 74.38 163 LEU A N 1
ATOM 1234 C CA . LEU A 1 163 ? 13.840 -2.638 33.217 1.00 74.38 163 LEU A CA 1
ATOM 1235 C C . LEU A 1 163 ? 14.906 -3.617 33.733 1.00 74.38 163 LEU A C 1
ATOM 1237 O O . LEU A 1 163 ? 15.811 -4.011 32.994 1.00 74.38 163 LEU A O 1
ATOM 1241 N N . LYS A 1 164 ? 14.764 -4.075 34.982 1.00 78.62 164 LYS A N 1
ATOM 1242 C CA . LYS A 1 164 ? 15.668 -5.047 35.606 1.00 78.62 164 LYS A CA 1
ATOM 1243 C C . LYS A 1 164 ? 15.562 -6.438 34.974 1.00 78.62 164 LYS A C 1
ATOM 1245 O O . LYS A 1 164 ? 16.595 -7.033 34.669 1.00 78.62 164 LYS A O 1
ATOM 1250 N N . THR A 1 165 ? 14.354 -6.966 34.775 1.00 70.12 165 THR A N 1
ATOM 1251 C CA . THR A 1 165 ? 14.121 -8.307 34.209 1.00 70.12 165 THR A CA 1
ATOM 1252 C C . THR A 1 165 ? 14.506 -8.373 32.740 1.00 70.12 165 THR A C 1
ATOM 1254 O O . THR A 1 165 ? 15.126 -9.345 32.315 1.00 70.12 165 THR A O 1
ATOM 1257 N N . SER A 1 166 ? 14.225 -7.309 31.989 1.00 57.38 166 SER A N 1
ATOM 1258 C CA . SER A 1 166 ? 14.585 -7.171 30.575 1.00 57.38 166 SER A CA 1
ATOM 1259 C C . SER A 1 166 ? 16.049 -6.762 30.379 1.00 57.38 166 SER A C 1
ATOM 1261 O O . SER A 1 166 ? 16.517 -6.678 29.247 1.00 57.38 166 SER A O 1
ATOM 1263 N N . LYS A 1 167 ? 16.784 -6.500 31.474 1.00 66.44 167 LYS A N 1
ATOM 1264 C CA . LYS A 1 167 ? 18.166 -5.986 31.482 1.00 66.44 167 LYS A CA 1
ATOM 1265 C C . LYS A 1 167 ? 18.346 -4.743 30.594 1.00 66.44 167 LYS A C 1
ATOM 1267 O O . LYS A 1 167 ? 19.419 -4.528 30.031 1.00 66.44 167 LYS A O 1
ATOM 1272 N N . LEU A 1 168 ? 17.301 -3.924 30.485 1.00 60.84 168 LEU A N 1
ATOM 1273 C CA . LEU A 1 168 ? 17.291 -2.689 29.712 1.00 60.84 168 LEU A CA 1
ATOM 1274 C C . LEU A 1 168 ? 17.667 -1.513 30.610 1.00 60.84 168 LEU A C 1
ATOM 1276 O O . LEU A 1 168 ? 17.132 -1.340 31.705 1.00 60.84 168 LEU A O 1
ATOM 1280 N N . ARG A 1 169 ? 18.559 -0.652 30.124 1.00 73.69 169 ARG A N 1
ATOM 1281 C CA . ARG A 1 169 ? 18.718 0.695 30.685 1.00 73.69 169 ARG A CA 1
ATOM 1282 C C . ARG A 1 169 ? 17.541 1.557 30.233 1.00 73.69 169 ARG A C 1
ATOM 1284 O O . ARG A 1 169 ? 17.082 1.413 29.101 1.00 73.69 169 ARG A O 1
ATOM 1291 N N . ALA A 1 170 ? 17.118 2.512 31.061 1.00 70.62 170 ALA A N 1
ATOM 1292 C CA . ALA A 1 170 ? 16.088 3.482 30.680 1.00 70.62 170 ALA A CA 1
ATOM 1293 C C . ALA A 1 170 ? 16.434 4.199 29.358 1.00 70.62 170 ALA A C 1
ATOM 1295 O O . ALA A 1 170 ? 15.572 4.345 28.502 1.00 70.62 170 ALA A O 1
ATOM 1296 N N . THR A 1 171 ? 17.713 4.524 29.116 1.00 69.00 171 THR A N 1
ATOM 1297 C CA . THR A 1 171 ? 18.178 5.063 27.822 1.00 69.00 171 THR A CA 1
ATOM 1298 C C . THR A 1 171 ? 17.881 4.145 26.641 1.00 69.00 171 THR A C 1
ATOM 1300 O O . THR A 1 171 ? 17.508 4.623 25.579 1.00 69.00 171 THR A O 1
ATOM 1303 N N . GLN A 1 172 ? 18.072 2.833 26.790 1.00 62.97 172 GLN A N 1
ATOM 1304 C CA . GLN A 1 172 ? 17.843 1.874 25.707 1.00 62.97 172 GLN A CA 1
ATOM 1305 C C . GLN A 1 172 ? 16.354 1.751 25.401 1.00 62.97 172 GLN A C 1
ATOM 1307 O O . GLN A 1 172 ? 15.985 1.748 24.233 1.00 62.97 172 GLN A O 1
ATOM 1312 N N . LEU A 1 173 ? 15.522 1.725 26.445 1.00 66.19 173 LEU A N 1
ATOM 1313 C CA . LEU A 1 173 ? 14.070 1.764 26.318 1.00 66.19 173 LEU A CA 1
ATOM 1314 C C . LEU A 1 173 ? 13.610 3.032 25.580 1.00 66.19 173 LEU A C 1
ATOM 1316 O O . LEU A 1 173 ? 12.849 2.943 24.626 1.00 66.19 173 LEU A O 1
ATOM 1320 N N . LEU A 1 174 ? 14.116 4.201 25.974 1.00 67.00 174 LEU A N 1
ATOM 1321 C CA . LEU A 1 174 ? 13.747 5.490 25.378 1.00 67.00 174 LEU A CA 1
ATOM 1322 C C . LEU A 1 174 ? 14.201 5.623 23.918 1.00 67.00 174 LEU A C 1
ATOM 1324 O O . LEU A 1 174 ? 13.490 6.198 23.101 1.00 67.00 174 LEU A O 1
ATOM 1328 N N . ARG A 1 175 ? 15.344 5.029 23.553 1.00 63.62 175 ARG A N 1
ATOM 1329 C CA . ARG A 1 175 ? 15.827 4.996 22.160 1.00 63.62 175 ARG A CA 1
ATOM 1330 C C . ARG A 1 175 ? 14.940 4.179 21.225 1.00 63.62 175 ARG A C 1
ATOM 1332 O O . ARG A 1 175 ? 14.934 4.456 20.031 1.00 63.62 175 ARG A O 1
ATOM 1339 N N . CYS A 1 176 ? 14.178 3.213 21.739 1.00 48.06 176 CYS A N 1
ATOM 1340 C CA . CYS A 1 176 ? 13.164 2.518 20.942 1.00 48.06 176 CYS A CA 1
ATOM 1341 C C . CYS A 1 176 ? 12.016 3.452 20.507 1.00 48.06 176 CYS A C 1
ATOM 1343 O O . CYS A 1 176 ? 11.247 3.089 19.623 1.00 48.06 176 CYS A O 1
ATOM 1345 N N . PHE A 1 177 ? 11.925 4.649 21.099 1.00 56.47 177 PHE A N 1
ATOM 1346 C CA . PHE A 1 177 ? 10.880 5.650 20.881 1.00 56.47 177 PHE A CA 1
ATOM 1347 C C . PHE A 1 177 ? 11.501 7.035 20.658 1.00 56.47 177 PHE A C 1
ATOM 1349 O O . PHE A 1 177 ? 11.014 8.039 21.165 1.00 56.47 177 PHE A O 1
ATOM 1356 N N . ALA A 1 178 ? 12.594 7.097 19.888 1.00 54.00 178 ALA A N 1
ATOM 1357 C CA . ALA A 1 178 ? 13.364 8.322 19.638 1.00 54.00 178 ALA A CA 1
ATOM 1358 C C . ALA A 1 178 ? 12.550 9.490 19.035 1.00 54.00 178 ALA A C 1
ATOM 1360 O O . ALA A 1 178 ? 13.019 10.621 19.031 1.00 54.00 178 ALA A O 1
ATOM 1361 N N . ASN A 1 179 ? 11.332 9.227 18.553 1.00 47.41 179 ASN A N 1
ATOM 1362 C CA . ASN A 1 179 ? 10.411 10.252 18.062 1.00 47.41 179 ASN A CA 1
ATOM 1363 C C . ASN A 1 179 ? 9.729 11.025 19.201 1.00 47.41 179 ASN A C 1
ATOM 1365 O O . ASN A 1 179 ? 9.415 12.200 19.044 1.00 47.41 179 ASN A O 1
ATOM 1369 N N . ASP A 1 180 ? 9.522 10.378 20.350 1.00 56.41 180 ASP A N 1
ATOM 1370 C CA . ASP A 1 180 ? 8.844 10.976 21.498 1.00 56.41 180 ASP A CA 1
ATOM 1371 C C . ASP A 1 180 ? 9.847 11.619 22.475 1.00 56.41 180 ASP A C 1
ATOM 1373 O O . ASP A 1 180 ? 9.482 12.477 23.283 1.00 56.41 180 ASP A O 1
ATOM 1377 N N . PHE A 1 181 ? 11.126 11.230 22.398 1.00 74.31 181 PHE A N 1
ATOM 1378 C CA . PHE A 1 181 ? 12.172 11.630 23.335 1.00 74.31 181 PHE A CA 1
ATOM 1379 C C . PHE A 1 181 ? 13.474 12.016 22.621 1.00 74.31 181 PHE A C 1
ATOM 1381 O O . PHE A 1 181 ? 14.049 11.220 21.882 1.00 74.31 181 PHE A O 1
ATOM 1388 N N . GLN A 1 182 ? 14.013 13.191 22.935 1.00 83.12 182 GLN A N 1
ATOM 1389 C CA . GLN A 1 182 ? 15.375 13.585 22.591 1.00 83.12 182 GLN A CA 1
ATOM 1390 C C . GLN A 1 182 ? 16.307 13.172 23.721 1.00 83.12 182 GLN A C 1
ATOM 1392 O O . GLN A 1 182 ? 16.073 13.519 24.874 1.00 83.12 182 GLN A O 1
ATOM 1397 N N . ILE A 1 183 ? 17.372 12.439 23.402 1.00 84.56 183 ILE A N 1
ATOM 1398 C CA . ILE A 1 183 ? 18.378 12.030 24.385 1.00 84.56 183 ILE A CA 1
ATOM 1399 C C . ILE A 1 183 ? 19.683 12.750 24.064 1.00 84.56 183 ILE A C 1
ATOM 1401 O O . ILE A 1 183 ? 20.277 12.523 23.011 1.00 84.56 183 ILE A O 1
ATOM 1405 N N . GLU A 1 184 ? 20.150 13.587 24.985 1.00 88.50 184 GLU A N 1
ATOM 1406 C CA . GLU A 1 184 ? 21.491 14.163 24.927 1.00 88.50 184 GLU A CA 1
ATOM 1407 C C . GLU A 1 184 ? 22.463 13.258 25.687 1.00 88.50 184 GLU A C 1
ATOM 1409 O O . GLU A 1 184 ? 22.491 13.240 26.923 1.00 88.50 184 GLU A O 1
ATOM 1414 N N . ASP A 1 185 ? 23.278 12.498 24.953 1.00 82.50 185 ASP A N 1
ATOM 1415 C CA . ASP A 1 185 ? 24.285 11.619 25.547 1.00 82.50 185 ASP A CA 1
ATOM 1416 C C . ASP A 1 185 ? 25.409 12.440 26.200 1.00 82.50 185 ASP A C 1
ATOM 1418 O O . ASP A 1 185 ? 26.256 13.033 25.532 1.00 82.50 185 ASP A O 1
ATOM 1422 N N . ARG A 1 186 ? 25.458 12.423 27.535 1.00 84.38 186 ARG A N 1
ATOM 1423 C CA . ARG A 1 186 ? 26.527 13.039 28.350 1.00 84.38 186 ARG A CA 1
ATOM 1424 C C . ARG A 1 186 ? 27.163 12.012 29.294 1.00 84.38 186 ARG A C 1
ATOM 1426 O O . ARG A 1 186 ? 27.539 12.311 30.428 1.00 84.38 186 ARG A O 1
ATOM 1433 N N . GLY A 1 187 ? 27.212 10.752 28.855 1.00 81.50 187 GLY A N 1
ATOM 1434 C CA . GLY A 1 187 ? 27.661 9.620 29.666 1.00 81.50 187 GLY A CA 1
ATOM 1435 C C . GLY A 1 187 ? 26.734 9.382 30.873 1.00 81.50 187 GLY A C 1
ATOM 1436 O O . GLY A 1 187 ? 25.526 9.225 30.675 1.00 81.50 187 GLY A O 1
ATOM 1437 N N . PRO A 1 188 ? 27.242 9.351 32.122 1.00 72.75 188 PRO A N 1
ATOM 1438 C CA . PRO A 1 188 ? 26.405 9.168 33.314 1.00 72.75 188 PRO A CA 1
ATOM 1439 C C . PRO A 1 188 ? 25.418 10.325 33.556 1.00 72.75 188 PRO A C 1
ATOM 1441 O O . PRO A 1 188 ? 24.461 10.146 34.304 1.00 72.75 188 PRO A O 1
ATOM 1444 N N . ALA A 1 189 ? 25.619 11.476 32.905 1.00 80.56 189 ALA A N 1
ATOM 1445 C CA . ALA A 1 189 ? 24.760 12.655 32.997 1.00 80.56 189 ALA A CA 1
ATOM 1446 C C . ALA A 1 189 ? 23.839 12.832 31.775 1.00 80.56 189 ALA A C 1
ATOM 1448 O O . ALA A 1 189 ? 23.445 13.954 31.464 1.00 80.56 189 ALA A O 1
ATOM 1449 N N . SER A 1 190 ? 23.547 11.754 31.037 1.00 86.00 190 SER A N 1
ATOM 1450 C CA . SER A 1 190 ? 22.688 11.843 29.849 1.00 86.00 190 SER A CA 1
ATOM 1451 C C . SER A 1 190 ? 21.314 12.401 30.217 1.00 86.00 190 SER A C 1
ATOM 1453 O O . SER A 1 190 ? 20.699 11.948 31.189 1.00 86.00 190 SER A O 1
ATOM 1455 N N . LEU A 1 191 ? 20.859 13.384 29.445 1.00 87.50 191 LEU A N 1
ATOM 1456 C CA . LEU A 1 191 ? 19.564 14.035 29.615 1.00 87.50 191 LEU A CA 1
ATOM 1457 C C . LEU A 1 191 ? 18.573 13.437 28.629 1.00 87.50 191 LEU A C 1
ATOM 1459 O O . LEU A 1 191 ? 18.947 13.034 27.528 1.00 87.50 191 LEU A O 1
ATOM 1463 N N . VAL A 1 192 ? 17.310 13.387 29.023 1.00 86.50 192 VAL A N 1
ATOM 1464 C CA . VAL A 1 192 ? 16.214 13.078 28.115 1.00 86.50 192 VAL A CA 1
ATOM 1465 C C . VAL A 1 192 ? 15.137 14.140 28.225 1.00 86.50 192 VAL A C 1
ATOM 1467 O O . VAL A 1 192 ? 14.731 14.498 29.330 1.00 86.50 192 VAL A O 1
ATOM 1470 N N . THR A 1 193 ? 14.682 14.603 27.069 1.00 84.12 193 THR A N 1
ATOM 1471 C CA . THR A 1 193 ? 13.649 15.617 26.895 1.00 84.12 193 THR A CA 1
ATOM 1472 C C . THR A 1 193 ? 12.486 15.005 26.132 1.00 84.12 193 THR A C 1
ATOM 1474 O O . THR A 1 193 ? 12.686 14.396 25.084 1.00 84.12 193 THR A O 1
ATOM 1477 N N . TYR A 1 194 ? 11.266 15.151 26.638 1.00 76.81 194 TYR A N 1
ATOM 1478 C CA . TYR A 1 194 ? 10.074 14.723 25.905 1.00 76.81 194 TYR A CA 1
ATOM 1479 C C . TYR A 1 194 ? 9.720 15.750 24.819 1.00 76.81 194 TYR A C 1
ATOM 1481 O O . TYR A 1 194 ? 9.473 16.919 25.128 1.00 76.81 194 TYR A O 1
ATOM 1489 N N . LEU A 1 195 ? 9.712 15.317 23.556 1.00 70.19 195 LEU A N 1
ATOM 1490 C CA . LEU A 1 195 ? 9.637 16.196 22.383 1.00 70.19 195 LEU A CA 1
ATOM 1491 C C . LEU A 1 195 ? 8.218 16.574 21.985 1.00 70.19 195 LEU A C 1
ATOM 1493 O O . LEU A 1 195 ? 8.003 17.644 21.415 1.00 70.19 195 LEU A O 1
ATOM 1497 N N . HIS A 1 196 ? 7.237 15.722 22.276 1.00 59.88 196 HIS A N 1
ATOM 1498 C CA . HIS A 1 196 ? 5.888 16.022 21.837 1.00 59.88 196 HIS A CA 1
ATOM 1499 C C . HIS A 1 196 ? 5.280 17.162 22.670 1.00 59.88 196 HIS A C 1
ATOM 1501 O O . HIS A 1 196 ? 5.296 17.134 23.915 1.00 59.88 196 HIS A O 1
ATOM 1507 N N . PRO A 1 197 ? 4.685 18.182 22.020 1.00 46.97 197 PRO A N 1
ATOM 1508 C CA . PRO A 1 197 ? 3.673 18.965 22.697 1.00 46.97 197 PRO A CA 1
ATOM 1509 C C . PRO A 1 197 ? 2.607 17.964 23.144 1.00 46.97 197 PRO A C 1
ATOM 1511 O O . PRO A 1 197 ? 2.186 17.101 22.373 1.00 46.97 197 PRO A O 1
ATOM 1514 N N . VAL A 1 198 ? 2.185 18.039 24.407 1.00 47.22 198 VAL A N 1
ATOM 1515 C CA . VAL A 1 198 ? 0.901 17.437 24.773 1.00 47.22 198 VAL A CA 1
ATOM 1516 C C . VAL A 1 198 ? -0.088 17.940 23.723 1.00 47.22 198 VAL A C 1
ATOM 1518 O O . VAL A 1 198 ? -0.031 19.122 23.378 1.00 47.22 198 VAL A O 1
ATOM 1521 N N . VAL A 1 199 ? -0.922 17.061 23.166 1.00 38.34 199 VAL A N 1
ATOM 1522 C CA . VAL A 1 199 ? -2.041 17.456 22.305 1.00 38.34 199 VAL A CA 1
ATOM 1523 C C . VAL A 1 199 ? -2.925 18.401 23.129 1.00 38.34 199 VAL A C 1
ATOM 1525 O O . VAL A 1 199 ? -3.807 17.972 23.860 1.00 38.34 199 VAL A O 1
ATOM 1528 N N . LEU A 1 200 ? -2.597 19.691 23.099 1.00 36.62 200 LEU A N 1
ATOM 1529 C CA . LEU A 1 200 ? -3.235 20.776 23.832 1.00 36.62 200 LEU A CA 1
ATOM 1530 C C . LEU A 1 200 ? -3.944 21.815 22.940 1.00 36.62 200 LEU A C 1
ATOM 1532 O O . LEU A 1 200 ? -4.657 22.625 23.526 1.00 36.62 200 LEU A O 1
ATOM 1536 N N . PRO A 1 201 ? -3.910 21.826 21.584 1.00 34.84 201 PRO A N 1
ATOM 1537 C CA . PRO A 1 201 ? -4.661 22.845 20.850 1.00 34.84 201 PRO A CA 1
ATOM 1538 C C . PRO A 1 201 ? -6.152 22.499 20.656 1.00 34.84 201 PRO A C 1
ATOM 1540 O O . PRO A 1 201 ? -6.796 23.063 19.782 1.00 34.84 201 PRO A O 1
ATOM 1543 N N . VAL A 1 202 ? -6.734 21.619 21.483 1.00 36.53 202 VAL A N 1
ATOM 1544 C CA . VAL A 1 202 ? -8.203 21.455 21.596 1.00 36.53 202 VAL A CA 1
ATOM 1545 C C . VAL A 1 202 ? -8.790 22.384 22.682 1.00 36.53 202 VAL A C 1
ATOM 1547 O O . VAL A 1 202 ? -10.002 22.472 22.840 1.00 36.53 202 VAL A O 1
ATOM 1550 N N . PHE A 1 203 ? -7.961 23.140 23.415 1.00 35.00 203 PHE A N 1
ATOM 1551 C CA . PHE A 1 203 ? -8.400 23.856 24.623 1.00 35.00 203 PHE A CA 1
ATOM 1552 C C . PHE A 1 203 ? -8.651 25.368 24.486 1.00 35.00 203 PHE A C 1
ATOM 1554 O O . PHE A 1 203 ? -9.162 25.961 25.433 1.00 35.00 203 PHE A O 1
ATOM 1561 N N . GLU A 1 204 ? -8.358 26.019 23.355 1.00 29.89 204 GLU A N 1
ATOM 1562 C CA . GLU A 1 204 ? -8.441 27.495 23.285 1.00 29.89 204 GLU A CA 1
ATOM 1563 C C . GLU A 1 204 ? -9.685 28.080 22.591 1.00 29.89 204 GLU A C 1
ATOM 1565 O O . GLU A 1 204 ? -9.914 29.288 22.683 1.00 29.89 204 GLU A O 1
ATOM 1570 N N . SER A 1 205 ? -10.568 27.275 21.988 1.00 32.94 205 SER A N 1
ATOM 1571 C CA . SER A 1 205 ? -11.823 27.789 21.409 1.00 32.94 205 SER A CA 1
ATOM 1572 C C . SER A 1 205 ? -13.035 27.578 22.325 1.00 32.94 205 SER A C 1
ATOM 1574 O O . SER A 1 205 ? -13.985 26.887 21.973 1.00 32.94 205 SER A O 1
ATOM 1576 N N . SER A 1 206 ? -13.031 28.185 23.512 1.00 33.59 206 SER A N 1
ATOM 1577 C CA . SER A 1 206 ? -14.267 28.397 24.286 1.00 33.59 206 SER A CA 1
ATOM 1578 C C . SER A 1 206 ? -14.202 29.698 25.089 1.00 33.59 206 SER A C 1
ATOM 1580 O O . SER A 1 206 ? -14.150 29.731 26.316 1.00 33.59 206 SER A O 1
ATOM 1582 N N . LYS A 1 207 ? -14.218 30.832 24.381 1.00 37.28 207 LYS A N 1
ATOM 1583 C CA . LYS A 1 207 ? -14.652 32.085 25.004 1.00 37.28 207 LYS A CA 1
ATOM 1584 C C . LYS A 1 207 ? -16.167 32.204 24.858 1.00 37.28 207 LYS A C 1
ATOM 1586 O O . LYS A 1 207 ? -16.660 32.333 23.747 1.00 37.28 207 LYS A O 1
ATOM 1591 N N . GLN A 1 208 ? -16.814 32.264 26.026 1.00 36.69 208 GLN A N 1
ATOM 1592 C CA . GLN A 1 208 ? -18.193 32.670 26.330 1.00 36.69 208 GLN A CA 1
ATOM 1593 C C . GLN A 1 208 ? -19.219 31.541 26.515 1.00 36.69 208 GLN A C 1
ATOM 1595 O O . GLN A 1 208 ? -19.975 31.205 25.617 1.00 36.69 208 GLN A O 1
ATOM 1600 N N . GLY A 1 209 ? -19.347 31.094 27.768 1.00 34.91 209 GLY A N 1
ATOM 1601 C CA . GLY A 1 209 ? -20.659 31.167 28.422 1.00 34.91 209 GLY A CA 1
ATOM 1602 C C . GLY A 1 209 ? -21.353 29.872 28.827 1.00 34.91 209 GLY A C 1
ATOM 1603 O O . GLY A 1 209 ? -22.317 29.964 29.577 1.00 34.91 209 GLY A O 1
ATOM 1604 N N . GLU A 1 210 ? -20.869 28.696 28.435 1.00 32.81 210 GLU A N 1
ATOM 1605 C CA . GLU A 1 210 ? -21.443 27.418 28.878 1.00 32.81 210 GLU A CA 1
ATOM 1606 C C . GLU A 1 210 ? -20.355 26.513 29.459 1.00 32.81 210 GLU A C 1
ATOM 1608 O O . GLU A 1 210 ? -19.224 26.474 28.971 1.00 32.81 210 GLU A O 1
ATOM 1613 N N . ALA A 1 211 ? -20.674 25.859 30.578 1.00 30.52 211 ALA A N 1
ATOM 1614 C CA . ALA A 1 211 ? -19.736 25.049 31.344 1.00 30.52 211 ALA A CA 1
ATOM 1615 C C . ALA A 1 211 ? -19.128 23.939 30.459 1.00 30.52 211 ALA A C 1
ATOM 1617 O O . ALA A 1 211 ? -19.880 23.158 29.873 1.00 30.52 211 ALA A O 1
ATOM 1618 N N . PRO A 1 212 ? -17.791 23.840 30.346 1.00 31.16 212 PRO A N 1
ATOM 1619 C CA . PRO A 1 212 ? -17.172 22.882 29.446 1.00 31.16 212 PRO A CA 1
ATOM 1620 C C . PRO A 1 212 ? -17.254 21.460 30.010 1.00 31.16 212 PRO A C 1
ATOM 1622 O O . PRO A 1 212 ? -17.001 21.229 31.195 1.00 31.16 212 PRO A O 1
ATOM 1625 N N . ALA A 1 213 ? -17.524 20.505 29.117 1.00 35.22 213 ALA A N 1
ATOM 1626 C CA . ALA A 1 213 ? -17.394 19.058 29.291 1.00 35.22 213 ALA A CA 1
ATOM 1627 C C . ALA A 1 213 ? -15.918 18.638 29.485 1.00 35.22 213 ALA A C 1
ATOM 1629 O O . ALA A 1 213 ? -15.337 17.888 28.705 1.00 35.22 213 ALA A O 1
ATOM 1630 N N . CYS A 1 214 ? -15.282 19.167 30.529 1.00 29.19 214 CYS A N 1
ATOM 1631 C CA . CYS A 1 214 ? -13.856 19.037 30.812 1.00 29.19 214 CYS A CA 1
ATOM 1632 C C . CYS A 1 214 ? -13.592 17.969 31.890 1.00 29.19 214 CYS A C 1
ATOM 1634 O O . CYS A 1 214 ? -12.957 18.240 32.906 1.00 29.19 214 CYS A O 1
ATOM 1636 N N . ALA A 1 215 ? -14.109 16.753 31.680 1.00 32.56 215 ALA A N 1
ATOM 1637 C CA . ALA A 1 215 ? -13.947 15.619 32.602 1.00 32.56 215 ALA A CA 1
ATOM 1638 C C . ALA A 1 215 ? -13.402 14.334 31.940 1.00 32.56 215 ALA A C 1
ATOM 1640 O O . ALA A 1 215 ? -13.443 13.277 32.555 1.00 32.56 215 ALA A O 1
ATOM 1641 N N . LEU A 1 216 ? -12.880 14.390 30.707 1.00 36.88 216 LEU A N 1
ATOM 1642 C CA . LEU A 1 216 ? -12.561 13.174 29.934 1.00 36.88 216 LEU A CA 1
ATOM 1643 C C . LEU A 1 216 ? -11.076 12.773 29.866 1.00 36.88 216 LEU A C 1
ATOM 1645 O O . LEU A 1 216 ? -10.762 11.773 29.230 1.00 36.88 216 LEU A O 1
ATOM 1649 N N . LEU A 1 217 ? -10.152 13.496 30.513 1.00 40.06 217 LEU A N 1
ATOM 1650 C CA . LEU A 1 217 ? -8.718 13.133 30.504 1.00 40.06 217 LEU A CA 1
ATOM 1651 C C . LEU A 1 217 ? -7.993 13.303 31.852 1.00 40.06 217 LEU A C 1
ATOM 1653 O O . LEU A 1 217 ? -6.764 13.227 31.907 1.00 40.06 217 LEU A O 1
ATOM 1657 N N . ALA A 1 218 ? -8.731 13.458 32.955 1.00 33.12 218 ALA A N 1
ATOM 1658 C CA . ALA A 1 218 ? -8.212 12.985 34.234 1.00 33.12 218 ALA A CA 1
ATOM 1659 C C . ALA A 1 218 ? -8.188 11.453 34.160 1.00 33.12 218 ALA A C 1
ATOM 1661 O O . ALA A 1 218 ? -9.131 10.848 33.654 1.00 33.12 218 ALA A O 1
ATOM 1662 N N . LEU A 1 219 ? -7.094 10.833 34.597 1.00 37.75 219 LEU A N 1
ATOM 1663 C CA . LEU A 1 219 ? -6.987 9.382 34.705 1.00 37.75 219 LEU A CA 1
ATOM 1664 C C . LEU A 1 219 ? -7.947 8.867 35.781 1.00 37.75 219 LEU A C 1
ATOM 1666 O O . LEU A 1 219 ? -7.535 8.562 36.895 1.00 37.75 219 LEU A O 1
ATOM 1670 N N . GLU A 1 220 ? -9.224 8.774 35.431 1.00 39.34 220 GLU A N 1
ATOM 1671 C CA . GLU A 1 220 ? -10.096 7.754 35.987 1.00 39.34 220 GLU A CA 1
ATOM 1672 C C . GLU A 1 220 ? -9.521 6.385 35.564 1.00 39.34 220 GLU A C 1
ATOM 1674 O O . GLU A 1 220 ? -8.970 6.262 34.459 1.00 39.34 220 GLU A O 1
ATOM 1679 N N . PRO A 1 221 ? -9.628 5.347 36.407 1.00 41.78 221 PRO A N 1
ATOM 1680 C CA . PRO A 1 221 ? -9.227 3.975 36.076 1.00 41.78 221 PRO A CA 1
ATOM 1681 C C . PRO A 1 221 ? -9.815 3.443 34.753 1.00 41.78 221 PRO A C 1
ATOM 1683 O O . PRO A 1 221 ? -9.262 2.504 34.185 1.00 41.78 221 PRO A O 1
ATOM 1686 N N . ASP A 1 222 ? -10.868 4.093 34.244 1.00 48.41 222 ASP A N 1
ATOM 1687 C CA . ASP A 1 222 ? -11.655 3.726 33.063 1.00 48.41 222 ASP A CA 1
ATOM 1688 C C . ASP A 1 222 ? -11.420 4.640 31.831 1.00 48.41 222 ASP A C 1
ATOM 1690 O O . ASP A 1 222 ? -12.264 4.725 30.937 1.00 48.41 222 ASP A O 1
ATOM 1694 N N . GLY A 1 223 ? -10.292 5.363 31.759 1.00 50.41 223 GLY A N 1
ATOM 1695 C CA . GLY A 1 223 ? -9.937 6.191 30.591 1.00 50.41 223 GLY A CA 1
ATOM 1696 C C . GLY A 1 223 ? -9.796 5.399 29.271 1.00 50.41 223 GLY A C 1
ATOM 1697 O O . GLY A 1 223 ? -9.662 4.173 29.299 1.00 50.41 223 GLY A O 1
ATOM 1698 N N . PRO A 1 224 ? -9.794 6.071 28.095 1.00 55.00 224 PRO A N 1
ATOM 1699 C CA . PRO A 1 224 ? -9.744 5.395 26.799 1.00 55.00 224 PRO A CA 1
ATOM 1700 C C . PRO A 1 224 ? -8.562 4.424 26.724 1.00 55.00 224 PRO A C 1
ATOM 1702 O O . PRO A 1 224 ? -7.435 4.770 27.098 1.00 55.00 224 PRO A O 1
ATOM 1705 N N . SER A 1 225 ? -8.838 3.209 26.241 1.00 72.31 225 SER A N 1
ATOM 1706 C CA . SER A 1 225 ? -7.842 2.147 26.108 1.00 72.31 225 SER A CA 1
ATOM 1707 C C . SER A 1 225 ? -6.633 2.647 25.308 1.00 72.31 225 SER A C 1
ATOM 1709 O O . SER A 1 225 ? -6.736 3.486 24.406 1.00 72.31 225 SER A O 1
ATOM 1711 N N . PHE A 1 226 ? -5.447 2.155 25.649 1.00 71.44 226 PHE A N 1
ATOM 1712 C CA . PHE A 1 226 ? -4.216 2.528 24.957 1.00 71.44 226 PHE A CA 1
ATOM 1713 C C . PHE A 1 226 ? -4.292 2.206 23.448 1.00 71.44 226 PHE A C 1
ATOM 1715 O O . PHE A 1 226 ? -3.774 2.942 22.603 1.00 71.44 226 PHE A O 1
ATOM 1722 N N . GLU A 1 227 ? -5.004 1.136 23.109 1.00 77.81 227 GLU A N 1
ATOM 1723 C CA . GLU A 1 227 ? -5.358 0.726 21.758 1.00 77.81 227 GLU A CA 1
ATOM 1724 C C . GLU A 1 227 ? -6.158 1.806 21.016 1.00 77.81 227 GLU A C 1
ATOM 1726 O O . GLU A 1 227 ? -5.832 2.108 19.865 1.00 77.81 227 GLU A O 1
ATOM 1731 N N . LEU A 1 228 ? -7.136 2.446 21.670 1.00 86.19 228 LEU A N 1
ATOM 1732 C CA . LEU A 1 228 ? -7.901 3.548 21.084 1.00 86.19 228 LEU A CA 1
ATOM 1733 C C . LEU A 1 228 ? -7.009 4.766 20.805 1.00 86.19 228 LEU A C 1
ATOM 1735 O O . LEU A 1 228 ? -7.096 5.350 19.729 1.00 86.19 228 LEU A O 1
ATOM 1739 N N . ALA A 1 229 ? -6.098 5.128 21.711 1.00 77.69 229 ALA A N 1
ATOM 1740 C CA . ALA A 1 229 ? -5.177 6.245 21.474 1.00 77.69 229 ALA A CA 1
ATOM 1741 C C . ALA A 1 229 ? -4.264 5.996 20.257 1.00 77.69 229 ALA A C 1
ATOM 1743 O O . ALA A 1 229 ? -4.085 6.875 19.408 1.00 77.69 229 ALA A O 1
ATOM 1744 N N . ARG A 1 230 ? -3.728 4.775 20.129 1.00 79.69 230 ARG A N 1
ATOM 1745 C CA . ARG A 1 230 ? -2.939 4.358 18.956 1.00 79.69 230 ARG A CA 1
ATOM 1746 C C . ARG A 1 230 ? -3.760 4.385 17.673 1.00 79.69 230 ARG A C 1
ATOM 1748 O O . ARG A 1 230 ? -3.261 4.838 16.644 1.00 79.69 230 ARG A O 1
ATOM 1755 N N . LEU A 1 231 ? -5.000 3.911 17.741 1.00 86.88 231 LEU A N 1
ATOM 1756 C CA . LEU A 1 231 ? -5.922 3.935 16.616 1.00 86.88 231 LEU A CA 1
ATOM 1757 C C . LEU A 1 231 ? -6.202 5.367 16.157 1.00 86.88 231 LEU A C 1
ATOM 1759 O O . LEU A 1 231 ? -6.151 5.631 14.962 1.00 86.88 231 LEU A O 1
ATOM 1763 N N . LEU A 1 232 ? -6.481 6.289 17.080 1.00 87.12 232 LEU A N 1
ATOM 1764 C CA . LEU A 1 232 ? -6.779 7.682 16.741 1.00 87.12 232 LEU A CA 1
ATOM 1765 C C . LEU A 1 232 ? -5.572 8.388 16.113 1.00 87.12 232 LEU A C 1
ATOM 1767 O O . LEU A 1 232 ? -5.749 9.155 15.168 1.00 87.12 232 LEU A O 1
ATOM 1771 N N . LYS A 1 233 ? -4.348 8.076 16.562 1.00 80.38 233 LYS A N 1
ATOM 1772 C CA . LYS A 1 233 ? -3.121 8.541 15.898 1.00 80.38 233 LYS A CA 1
ATOM 1773 C C . LYS A 1 233 ? -3.029 8.014 14.465 1.00 80.38 233 LYS A C 1
ATOM 1775 O O . LYS A 1 233 ? -2.875 8.802 13.539 1.00 80.38 233 LYS A O 1
ATOM 1780 N N . LEU A 1 234 ? -3.196 6.702 14.272 1.00 80.88 234 LEU A N 1
ATOM 1781 C CA . LEU A 1 234 ? -3.199 6.104 12.935 1.00 80.88 234 LEU A CA 1
ATOM 1782 C C . LEU A 1 234 ? -4.282 6.731 12.046 1.00 80.88 234 LEU A C 1
ATOM 1784 O O . LEU A 1 234 ? -4.020 7.032 10.887 1.00 80.88 234 LEU A O 1
ATOM 1788 N N . ALA A 1 235 ? -5.483 6.943 12.586 1.00 84.62 235 ALA A N 1
ATOM 1789 C CA . ALA A 1 235 ? -6.588 7.576 11.881 1.00 84.62 235 ALA A CA 1
ATOM 1790 C C . ALA A 1 235 ? -6.225 8.998 11.425 1.00 84.62 235 ALA A C 1
ATOM 1792 O O . ALA A 1 235 ? -6.494 9.342 10.277 1.00 84.62 235 ALA A O 1
ATOM 1793 N N . ALA A 1 236 ? -5.579 9.802 12.272 1.00 79.19 236 ALA A N 1
ATOM 1794 C CA . ALA A 1 236 ? -5.096 11.132 11.898 1.00 79.19 236 ALA A CA 1
ATOM 1795 C C . ALA A 1 236 ? -4.045 11.064 10.771 1.00 79.19 236 ALA A C 1
ATOM 1797 O O . ALA A 1 236 ? -4.176 11.749 9.753 1.00 79.19 236 ALA A O 1
ATOM 1798 N N . ASP A 1 237 ? -3.061 10.170 10.891 1.00 68.88 237 ASP A N 1
ATOM 1799 C CA . ASP A 1 237 ? -1.999 10.009 9.891 1.00 68.88 237 ASP A CA 1
ATOM 1800 C C . ASP A 1 237 ? -2.576 9.634 8.514 1.00 68.88 237 ASP A C 1
ATOM 1802 O O . ASP A 1 237 ? -2.270 10.260 7.498 1.00 68.88 237 ASP A O 1
ATOM 1806 N N . VAL A 1 238 ? -3.475 8.643 8.462 1.00 72.94 238 VAL A N 1
ATOM 1807 C CA . VAL A 1 238 ? -4.047 8.164 7.189 1.00 72.94 238 VAL A CA 1
ATOM 1808 C C . VAL A 1 238 ? -5.095 9.103 6.591 1.00 72.94 238 VAL A C 1
ATOM 1810 O O . VAL A 1 238 ? -5.470 8.922 5.431 1.00 72.94 238 VAL A O 1
ATOM 1813 N N . THR A 1 239 ? -5.590 10.075 7.362 1.00 86.50 239 THR A N 1
ATOM 1814 C CA . THR A 1 239 ? -6.566 11.072 6.894 1.00 86.50 239 THR A CA 1
ATOM 1815 C C . THR A 1 239 ? -5.946 12.429 6.575 1.00 86.50 239 THR A C 1
ATOM 1817 O O . THR A 1 239 ? -6.609 13.253 5.953 1.00 86.50 239 THR A O 1
ATOM 1820 N N . THR A 1 240 ? -4.658 12.625 6.875 1.00 79.62 240 THR A N 1
ATOM 1821 C CA . THR A 1 240 ? -3.883 13.831 6.524 1.00 79.62 240 THR A CA 1
ATOM 1822 C C . THR A 1 240 ? -4.019 14.259 5.049 1.00 79.62 240 T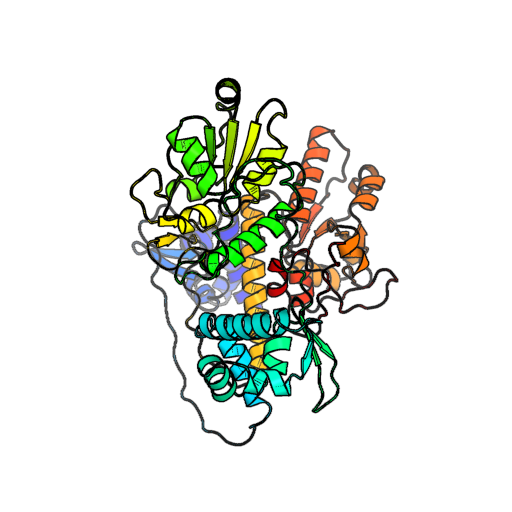HR A C 1
ATOM 1824 O O . THR A 1 240 ? -4.114 15.460 4.796 1.00 79.62 240 THR A O 1
ATOM 1827 N N . PRO A 1 241 ? -4.092 13.345 4.054 1.00 82.31 241 PRO A N 1
ATOM 1828 C CA . PRO A 1 241 ? -4.302 13.734 2.656 1.00 82.31 241 PRO A CA 1
ATOM 1829 C C . PRO A 1 241 ? -5.667 14.366 2.334 1.00 82.31 241 PRO A C 1
ATOM 1831 O O . PRO A 1 241 ? -5.834 14.833 1.210 1.00 82.31 241 PRO A O 1
ATOM 1834 N N . TYR A 1 242 ? -6.624 14.368 3.271 1.00 90.75 242 TYR A N 1
ATOM 1835 C CA . TYR A 1 242 ? -8.011 14.808 3.071 1.00 90.75 242 TYR A CA 1
ATOM 1836 C C . TYR A 1 242 ? -8.375 15.988 3.997 1.00 90.75 242 TYR A C 1
ATOM 1838 O O . TYR A 1 242 ? -9.250 15.863 4.860 1.00 90.75 242 TYR A O 1
ATOM 1846 N N . PRO A 1 243 ? -7.694 17.143 3.874 1.00 91.00 243 PRO A N 1
ATOM 1847 C CA . PRO A 1 243 ? -7.780 18.243 4.838 1.00 91.00 243 PRO A CA 1
ATOM 1848 C C . PRO A 1 243 ? -9.151 18.932 4.891 1.00 91.00 243 PRO A C 1
ATOM 1850 O O . PRO A 1 243 ? -9.424 19.681 5.828 1.00 91.00 243 PRO A O 1
ATOM 1853 N N . THR A 1 244 ? -10.019 18.719 3.897 1.00 93.62 244 THR A N 1
ATOM 1854 C CA . THR A 1 244 ? -11.378 19.284 3.870 1.00 93.62 244 THR A CA 1
ATOM 1855 C C . THR A 1 244 ? -12.436 18.322 4.414 1.00 93.62 244 THR A C 1
ATOM 1857 O O . THR A 1 244 ? -13.588 18.729 4.608 1.00 93.62 244 THR A O 1
ATOM 1860 N N . ALA A 1 245 ? -12.067 17.062 4.673 1.00 94.00 245 ALA A N 1
ATOM 1861 C CA . ALA A 1 245 ? -12.942 16.081 5.297 1.00 94.00 245 ALA A CA 1
ATOM 1862 C C . ALA A 1 245 ? -13.125 16.413 6.783 1.00 94.00 245 ALA A C 1
ATOM 1864 O O . ALA A 1 245 ? -12.162 16.515 7.543 1.00 94.00 245 ALA A O 1
ATOM 1865 N N . LYS A 1 246 ? -14.376 16.554 7.221 1.00 97.31 246 LYS A N 1
ATOM 1866 C CA . LYS A 1 246 ? -14.703 16.802 8.629 1.00 97.31 246 LYS A CA 1
ATOM 1867 C C . LYS A 1 246 ? -14.921 15.473 9.344 1.00 97.31 246 LYS A C 1
ATOM 1869 O O . LYS A 1 246 ? -15.732 14.663 8.906 1.00 97.31 246 LYS A O 1
ATOM 1874 N N . GLY A 1 247 ? -14.187 15.238 10.425 1.00 96.50 247 GLY A N 1
ATOM 1875 C CA . GLY A 1 247 ? -14.321 14.022 11.221 1.00 96.50 247 GLY A CA 1
ATOM 1876 C C . GLY A 1 247 ? -15.429 14.126 12.272 1.00 96.50 247 GLY A C 1
ATOM 1877 O O . GLY A 1 247 ? -15.708 15.212 12.773 1.00 96.50 247 GLY A O 1
ATOM 1878 N N . ILE A 1 248 ? -16.030 12.990 12.621 1.00 97.81 248 ILE A N 1
ATOM 1879 C CA . ILE A 1 248 ? -16.912 12.806 13.780 1.00 97.81 248 ILE A CA 1
ATOM 1880 C C . ILE A 1 248 ? -16.400 11.629 14.619 1.00 97.81 248 ILE A C 1
ATOM 1882 O O . ILE A 1 248 ? -15.919 10.636 14.063 1.00 97.81 248 ILE A O 1
ATOM 1886 N N . PHE A 1 249 ? -16.469 11.728 15.947 1.00 96.06 249 PHE A N 1
ATOM 1887 C CA . PHE A 1 249 ? -16.121 10.618 16.836 1.00 96.06 249 PHE A CA 1
ATOM 1888 C C . PHE A 1 249 ? -17.278 9.622 16.963 1.00 96.06 249 PHE A C 1
ATOM 1890 O O . PHE A 1 249 ? -18.434 9.952 16.710 1.00 96.06 249 PHE A O 1
ATOM 1897 N N . ALA A 1 250 ? -16.973 8.390 17.379 1.00 94.62 250 ALA A N 1
ATOM 1898 C CA . ALA A 1 250 ? -17.986 7.347 17.557 1.00 94.62 250 ALA A CA 1
ATOM 1899 C C . ALA A 1 250 ? -19.101 7.754 18.546 1.00 94.62 250 ALA A C 1
ATOM 1901 O O . ALA A 1 250 ? -20.266 7.483 18.272 1.00 94.62 250 ALA A O 1
ATOM 1902 N N . GLN A 1 251 ? -18.753 8.494 19.606 1.00 92.69 251 GLN A N 1
ATOM 1903 C CA . GLN A 1 251 ? -19.685 9.012 20.623 1.00 92.69 251 GLN A CA 1
ATOM 1904 C C . GLN A 1 251 ? -20.733 9.935 19.991 1.00 92.69 251 GLN A C 1
ATOM 1906 O O . GLN A 1 251 ? -21.933 9.769 20.183 1.00 92.69 251 GLN A O 1
ATOM 1911 N N . ASP A 1 252 ? -20.272 10.896 19.191 1.00 94.69 252 ASP A N 1
ATOM 1912 C CA . ASP A 1 252 ? -21.148 11.871 18.546 1.00 94.69 252 ASP A CA 1
ATOM 1913 C C . ASP A 1 252 ? -21.977 11.221 17.428 1.00 94.69 252 ASP A C 1
ATOM 1915 O O . ASP A 1 252 ? -23.130 11.593 17.201 1.00 94.69 252 ASP A O 1
ATOM 1919 N N . LEU A 1 253 ? -21.414 10.221 16.737 1.00 95.19 253 LEU A N 1
ATOM 1920 C CA . LEU A 1 253 ? -22.151 9.443 15.743 1.00 95.19 253 LEU A CA 1
ATOM 1921 C C . LEU A 1 253 ? -23.323 8.690 16.380 1.00 95.19 253 LEU A C 1
ATOM 1923 O O . LEU A 1 253 ? -24.405 8.668 15.799 1.00 95.19 253 LEU A O 1
ATOM 1927 N N . GLU A 1 254 ? -23.142 8.108 17.565 1.00 92.69 254 GLU A N 1
ATOM 1928 C CA . GLU A 1 254 ? -24.222 7.415 18.269 1.00 92.69 254 GLU A CA 1
ATOM 1929 C C . GLU A 1 254 ? -25.421 8.345 18.523 1.00 92.69 254 GLU A C 1
ATOM 1931 O O . GLU A 1 254 ? -26.565 7.963 18.270 1.00 92.69 254 GLU A O 1
ATOM 1936 N N . VAL A 1 255 ? -25.170 9.600 18.907 1.00 93.31 255 VAL A N 1
ATOM 1937 C CA . VAL A 1 255 ? -26.219 10.621 19.085 1.00 93.31 255 VAL A CA 1
ATOM 1938 C C . VAL A 1 255 ? -26.944 10.921 17.765 1.00 93.31 255 VAL A C 1
ATOM 1940 O O . VAL A 1 255 ? -28.175 11.041 17.733 1.00 93.31 255 VAL A O 1
ATOM 1943 N N . LEU A 1 256 ? -26.213 11.014 16.649 1.00 93.38 256 LEU A N 1
ATOM 1944 C CA . LEU A 1 256 ? -26.827 11.224 15.333 1.00 93.38 256 LEU A CA 1
ATOM 1945 C C . LEU A 1 256 ? -27.698 10.038 14.901 1.00 93.38 256 LEU A C 1
ATOM 1947 O O . LEU A 1 256 ? -28.781 10.256 14.355 1.00 93.38 256 LEU A O 1
ATOM 1951 N N . LEU A 1 257 ? -27.259 8.809 15.181 1.00 91.06 257 LEU A N 1
ATOM 1952 C CA . LEU A 1 257 ? -28.019 7.595 14.875 1.00 91.06 257 LEU A CA 1
ATOM 1953 C C . LEU A 1 257 ? -29.298 7.508 15.717 1.00 91.06 257 LEU A C 1
ATOM 1955 O O . LEU A 1 257 ? -30.373 7.280 15.169 1.00 91.06 257 LEU A O 1
ATOM 1959 N N . GLN A 1 258 ? -29.223 7.783 17.023 1.00 91.12 258 GLN A N 1
ATOM 1960 C CA . GLN A 1 258 ? -30.390 7.764 17.920 1.00 91.12 258 GLN A CA 1
ATOM 1961 C C . GLN A 1 258 ? -31.468 8.787 17.534 1.00 91.12 258 GLN A C 1
ATOM 1963 O O . GLN A 1 258 ? -32.656 8.558 17.757 1.00 91.12 258 GLN A O 1
ATOM 1968 N N . THR A 1 259 ? -31.065 9.919 16.957 1.00 92.06 259 THR A N 1
ATOM 1969 C CA . THR A 1 259 ? -31.992 10.972 16.513 1.00 92.06 259 THR A CA 1
ATOM 1970 C C . THR A 1 259 ? -32.481 10.787 15.076 1.00 92.06 259 THR A C 1
ATOM 1972 O O . THR A 1 259 ? -33.354 11.535 14.641 1.00 92.06 259 THR A O 1
ATOM 1975 N N . GLY A 1 260 ? -31.932 9.821 14.328 1.00 90.19 260 GLY A N 1
ATOM 1976 C CA . GLY A 1 260 ? -32.217 9.647 12.900 1.00 90.19 260 GLY A CA 1
ATOM 1977 C C . GLY A 1 260 ? -31.769 10.839 12.045 1.00 90.19 260 GLY A C 1
ATOM 1978 O O . GLY A 1 260 ? -32.329 11.079 10.978 1.00 90.19 260 GLY A O 1
ATOM 1979 N N . SER A 1 261 ? -30.785 11.612 12.518 1.00 91.12 261 SER A N 1
ATOM 1980 C CA . SER A 1 261 ? -30.358 12.875 11.896 1.00 91.12 261 SER A CA 1
ATOM 1981 C C . SER A 1 261 ? -29.236 12.706 10.867 1.00 91.12 261 SER A C 1
ATOM 1983 O O . SER A 1 261 ? -28.660 13.702 10.424 1.00 91.12 261 SER A O 1
ATOM 1985 N N . CYS A 1 262 ? -28.865 11.473 10.510 1.00 93.56 262 CYS A N 1
ATOM 1986 C CA . CYS A 1 262 ? -27.833 11.216 9.511 1.00 93.56 262 CYS A CA 1
ATOM 1987 C C . CYS A 1 262 ? -28.120 9.979 8.651 1.00 93.56 262 CYS A C 1
ATOM 1989 O O . CYS A 1 262 ? -28.812 9.053 9.066 1.00 93.56 262 CYS A O 1
ATOM 1991 N N . VAL A 1 263 ? -27.531 9.961 7.451 1.00 93.12 263 VAL A N 1
ATOM 1992 C CA . VAL A 1 263 ? -27.336 8.735 6.663 1.00 93.12 263 VAL A CA 1
ATOM 1993 C C . VAL A 1 263 ? -25.918 8.243 6.889 1.00 93.12 263 VAL A C 1
ATOM 1995 O O . VAL A 1 263 ? -24.959 8.985 6.657 1.00 93.12 263 VAL A O 1
ATOM 1998 N N . LEU A 1 264 ? -25.782 6.987 7.301 1.00 94.62 264 LEU A N 1
ATOM 1999 C CA . LEU A 1 264 ? -24.494 6.342 7.502 1.00 94.62 264 LEU A CA 1
ATOM 2000 C C . LEU A 1 264 ? -24.123 5.508 6.266 1.00 94.62 264 LEU A C 1
ATOM 2002 O O . LEU A 1 264 ? -24.882 4.642 5.845 1.00 94.62 264 LEU A O 1
ATOM 2006 N N . ILE A 1 265 ? -22.959 5.762 5.671 1.00 94.75 265 ILE A N 1
ATOM 2007 C CA . ILE A 1 265 ? -22.491 5.095 4.449 1.00 94.75 265 ILE A CA 1
ATOM 2008 C C . ILE A 1 265 ? -21.269 4.235 4.758 1.00 94.75 265 ILE A C 1
ATOM 2010 O O . ILE A 1 265 ? -20.207 4.748 5.121 1.00 94.75 265 ILE A O 1
ATOM 2014 N N . ASP A 1 266 ? -21.398 2.930 4.531 1.00 94.81 266 ASP A N 1
ATOM 2015 C CA . ASP A 1 266 ? -20.297 1.977 4.598 1.00 94.81 266 ASP A CA 1
ATOM 2016 C C . ASP A 1 266 ? -19.529 1.949 3.270 1.00 94.81 266 ASP A C 1
ATOM 2018 O O . ASP A 1 266 ? -19.982 1.372 2.273 1.00 94.81 266 ASP A O 1
ATOM 2022 N N . CYS A 1 267 ? -18.338 2.553 3.251 1.00 93.38 267 CYS A N 1
ATOM 2023 C CA . CYS A 1 267 ? -17.449 2.526 2.087 1.00 93.38 267 CYS A CA 1
ATOM 2024 C C . CYS A 1 267 ? -16.421 1.380 2.137 1.00 93.38 267 CYS A C 1
ATOM 2026 O O . CYS A 1 267 ? -15.397 1.400 1.439 1.00 93.38 267 CYS A O 1
ATOM 2028 N N . ARG A 1 268 ? -16.670 0.351 2.961 1.00 92.31 268 ARG A N 1
ATOM 2029 C CA . ARG A 1 268 ? -15.917 -0.908 2.915 1.00 92.31 268 ARG A CA 1
ATOM 2030 C C . ARG A 1 268 ? -16.344 -1.779 1.739 1.00 92.31 268 ARG A C 1
ATOM 2032 O O . ARG A 1 268 ? -17.337 -1.500 1.084 1.00 92.31 268 ARG A O 1
ATOM 2039 N N . THR A 1 269 ? -15.569 -2.817 1.432 1.00 86.00 269 THR A N 1
ATOM 2040 C CA . THR A 1 269 ? -15.927 -3.800 0.392 1.00 86.00 269 THR A CA 1
ATOM 2041 C C . THR A 1 269 ? -17.086 -4.684 0.823 1.00 86.00 269 THR A C 1
ATOM 2043 O O . THR A 1 269 ? -17.379 -4.802 2.008 1.00 86.00 269 THR A O 1
ATOM 2046 N N . GLU A 1 270 ? -17.717 -5.356 -0.138 1.00 86.25 270 GLU A N 1
ATOM 2047 C CA . GLU A 1 270 ? -18.764 -6.340 0.141 1.00 86.25 270 GLU A CA 1
ATOM 2048 C C . GLU A 1 270 ? -18.296 -7.427 1.116 1.00 86.25 270 GLU A C 1
ATOM 2050 O O . GLU A 1 270 ? -18.986 -7.685 2.093 1.00 86.25 270 GLU A O 1
ATOM 2055 N N . ALA A 1 271 ? -17.091 -7.976 0.934 1.00 80.38 271 ALA A N 1
ATOM 2056 C CA . ALA A 1 271 ? -16.528 -8.976 1.843 1.00 80.38 271 ALA A CA 1
ATOM 2057 C C . ALA A 1 271 ? -16.401 -8.467 3.292 1.00 80.38 271 ALA A C 1
ATOM 2059 O O . ALA A 1 271 ? -16.753 -9.178 4.226 1.00 80.38 271 ALA A O 1
ATOM 2060 N N . GLU A 1 272 ? -15.954 -7.223 3.492 1.00 89.31 272 GLU A N 1
ATOM 2061 C CA . GLU A 1 272 ? -15.900 -6.607 4.827 1.00 89.31 272 GLU A CA 1
ATOM 2062 C C . GLU A 1 272 ? -17.303 -6.403 5.421 1.00 89.31 272 GLU A C 1
ATOM 2064 O O . GLU A 1 272 ? -17.510 -6.651 6.608 1.00 89.31 272 GLU A O 1
ATOM 2069 N N . ARG A 1 273 ? -18.265 -5.970 4.595 1.00 91.81 273 ARG A N 1
ATOM 2070 C CA . ARG A 1 273 ? -19.661 -5.737 4.997 1.00 91.81 273 ARG A CA 1
ATOM 2071 C C . ARG A 1 273 ? -20.394 -7.031 5.349 1.00 91.81 273 ARG A C 1
ATOM 2073 O O . ARG A 1 273 ? -21.217 -7.037 6.254 1.00 91.81 273 ARG A O 1
ATOM 2080 N N . LEU A 1 274 ? -20.077 -8.137 4.678 1.00 87.50 274 LEU A N 1
ATOM 2081 C CA . LEU A 1 274 ? -20.637 -9.452 5.000 1.00 87.50 274 LEU A CA 1
ATOM 2082 C C . LEU A 1 274 ? -20.231 -9.939 6.399 1.00 87.50 274 LEU A C 1
ATOM 2084 O O . LEU A 1 274 ? -20.958 -10.729 6.996 1.00 87.50 274 LEU A O 1
ATOM 2088 N N . VAL A 1 275 ? -19.101 -9.465 6.938 1.00 89.50 275 VAL A N 1
ATOM 2089 C CA . VAL A 1 275 ? -18.684 -9.782 8.313 1.00 89.50 275 VAL A CA 1
ATOM 2090 C C . VAL A 1 275 ? -19.466 -8.952 9.328 1.00 89.50 275 VAL A C 1
ATOM 2092 O O . VAL A 1 275 ? -19.991 -9.497 10.301 1.00 89.50 275 VAL A O 1
ATOM 2095 N N . SER A 1 276 ? -19.538 -7.637 9.112 1.00 92.25 276 SER A N 1
ATOM 2096 C CA . SER A 1 276 ? -20.306 -6.722 9.957 1.00 92.25 276 SER A CA 1
ATOM 2097 C C . SER A 1 276 ? -20.616 -5.418 9.240 1.00 92.25 276 SER A C 1
ATOM 2099 O O . SER A 1 276 ? -19.877 -5.018 8.348 1.00 92.25 276 SER A O 1
ATOM 2101 N N . ILE A 1 277 ? -21.671 -4.723 9.667 1.00 93.56 277 ILE A N 1
ATOM 2102 C CA . ILE A 1 277 ? -22.085 -3.385 9.208 1.00 93.56 277 ILE A CA 1
ATOM 2103 C C . ILE A 1 277 ? -22.555 -2.605 10.446 1.00 93.56 277 ILE A C 1
ATOM 2105 O O . ILE A 1 277 ? -23.109 -3.212 11.366 1.00 93.56 277 ILE A O 1
ATOM 2109 N N . LEU A 1 278 ? -22.302 -1.294 10.510 1.00 93.25 278 LEU A N 1
ATOM 2110 C CA . LEU A 1 278 ? -22.843 -0.443 11.576 1.00 93.25 278 LEU A CA 1
ATOM 2111 C C . LEU A 1 278 ? -24.378 -0.354 11.473 1.00 93.25 278 LEU A C 1
ATOM 2113 O O . LEU A 1 278 ? -24.912 -0.490 10.371 1.00 93.25 278 LEU A O 1
ATOM 2117 N N . PRO A 1 279 ? -25.103 -0.155 12.586 1.00 91.00 279 PRO A N 1
ATOM 2118 C CA . PRO A 1 279 ? -26.559 -0.036 12.555 1.00 91.00 279 PRO A CA 1
ATOM 2119 C C . PRO A 1 279 ? -27.021 1.012 11.536 1.00 91.00 279 PRO A C 1
ATOM 2121 O O . PRO A 1 279 ? -26.418 2.078 11.426 1.00 91.00 279 PRO A O 1
ATOM 2124 N N . ASP A 1 280 ? -28.049 0.662 10.761 1.00 88.94 280 ASP A N 1
ATOM 2125 C CA . ASP A 1 280 ? -28.686 1.514 9.744 1.00 88.94 280 ASP A CA 1
ATOM 2126 C C . ASP A 1 280 ? -27.769 2.029 8.619 1.00 88.94 280 ASP A C 1
ATOM 2128 O O . ASP A 1 280 ? -28.169 2.878 7.819 1.00 88.94 280 ASP A O 1
ATOM 2132 N N . ALA A 1 281 ? -26.548 1.496 8.500 1.00 92.69 281 ALA A N 1
ATOM 2133 C CA . ALA A 1 281 ? -25.652 1.888 7.428 1.00 92.69 281 ALA A CA 1
ATOM 2134 C C . ALA A 1 281 ? -26.046 1.284 6.077 1.00 92.69 281 ALA A C 1
ATOM 2136 O O . ALA A 1 281 ? -26.355 0.096 5.951 1.00 92.69 281 ALA A O 1
ATOM 2137 N N . VAL A 1 282 ? -25.921 2.102 5.036 1.00 91.38 282 VAL A N 1
ATOM 2138 C CA . VAL A 1 282 ? -26.119 1.705 3.642 1.00 91.38 282 VAL A CA 1
ATOM 2139 C C . VAL A 1 282 ? -24.776 1.465 2.952 1.00 91.38 282 VAL A C 1
ATOM 2141 O O . VAL A 1 282 ? -23.789 2.158 3.203 1.00 91.38 282 VAL A O 1
ATOM 2144 N N . ALA A 1 283 ? -24.713 0.465 2.075 1.00 90.06 283 ALA A N 1
ATOM 2145 C CA . ALA A 1 283 ? -23.527 0.208 1.261 1.00 90.06 283 ALA A CA 1
ATOM 2146 C C . ALA A 1 283 ? -23.394 1.279 0.179 1.00 90.06 283 ALA A C 1
ATOM 2148 O O . ALA A 1 283 ? -24.385 1.585 -0.460 1.00 90.06 283 ALA A O 1
ATOM 2149 N N . LEU A 1 284 ? -22.191 1.793 -0.087 1.00 81.50 284 LEU A N 1
ATOM 2150 C CA . LEU A 1 284 ? -21.973 2.729 -1.197 1.00 81.50 284 LEU A CA 1
ATOM 2151 C C . LEU A 1 284 ? -22.323 2.079 -2.555 1.00 81.50 284 LEU A C 1
ATOM 2153 O O . LEU A 1 284 ? -21.495 1.384 -3.145 1.00 81.50 284 LEU A O 1
ATOM 2157 N N . ASP A 1 285 ? -23.537 2.311 -3.050 1.00 73.12 285 ASP A N 1
ATOM 2158 C CA . ASP A 1 285 ? -23.975 1.988 -4.406 1.00 73.12 285 ASP A CA 1
ATOM 2159 C C . ASP A 1 285 ? -24.497 3.238 -5.139 1.00 73.12 285 ASP A C 1
ATOM 2161 O O . ASP A 1 285 ? -24.713 4.302 -4.552 1.00 73.12 285 ASP A O 1
ATOM 2165 N N . SER A 1 286 ? -24.660 3.132 -6.458 1.00 55.41 286 SER A N 1
ATOM 2166 C CA . SER A 1 286 ? -25.013 4.259 -7.327 1.00 55.41 286 SER A CA 1
ATOM 2167 C C . SER A 1 286 ? -26.430 4.812 -7.126 1.00 55.41 286 SER A C 1
ATOM 2169 O O . SER A 1 286 ? -26.733 5.877 -7.664 1.00 55.41 286 SER A O 1
ATOM 2171 N N . ARG A 1 287 ? -27.307 4.138 -6.368 1.00 55.59 287 ARG A N 1
ATOM 2172 C CA . ARG A 1 287 ? -28.707 4.561 -6.156 1.00 55.59 287 ARG A CA 1
ATOM 2173 C C . ARG A 1 287 ? -28.852 5.573 -5.020 1.00 55.59 287 ARG A C 1
ATOM 2175 O O . ARG A 1 287 ? -29.821 6.323 -4.989 1.00 55.59 287 ARG A O 1
ATOM 2182 N N . ILE A 1 288 ? -27.860 5.649 -4.138 1.00 58.97 288 ILE A N 1
ATOM 2183 C CA . ILE A 1 288 ? -27.890 6.454 -2.909 1.00 58.97 288 ILE A CA 1
ATOM 2184 C C . ILE A 1 288 ? -27.768 7.970 -3.166 1.00 58.97 288 ILE A C 1
ATOM 2186 O O . ILE A 1 288 ? -28.147 8.781 -2.321 1.00 58.97 288 ILE A O 1
ATOM 2190 N N . ALA A 1 289 ? -27.314 8.388 -4.353 1.00 58.06 289 ALA A N 1
ATOM 2191 C CA . ALA A 1 289 ? -27.137 9.804 -4.687 1.00 58.06 289 ALA A CA 1
ATOM 2192 C C . ALA A 1 289 ? -28.440 10.635 -4.641 1.00 58.06 289 ALA A C 1
ATOM 2194 O O . ALA A 1 289 ? -28.371 11.851 -4.464 1.00 58.06 289 ALA A O 1
ATOM 2195 N N . VAL A 1 290 ? -29.610 9.999 -4.791 1.00 55.34 290 VAL A N 1
ATOM 2196 C CA . VAL A 1 290 ? -30.914 10.686 -4.825 1.00 55.34 290 VAL A CA 1
ATOM 2197 C C . VAL A 1 290 ? -31.489 10.901 -3.418 1.00 55.34 290 VAL A C 1
ATOM 2199 O O . VAL A 1 290 ? -31.979 11.991 -3.135 1.00 55.34 290 VAL A O 1
ATOM 2202 N N . ASP A 1 291 ? -31.361 9.927 -2.512 1.00 63.69 291 ASP A N 1
ATOM 2203 C CA . ASP A 1 291 ? -31.960 10.002 -1.166 1.00 63.69 291 ASP A CA 1
ATOM 2204 C C . ASP A 1 291 ? -31.128 10.821 -0.168 1.00 63.69 291 ASP A C 1
ATOM 2206 O O . ASP A 1 291 ? -31.663 11.414 0.770 1.00 63.69 291 ASP A O 1
ATOM 2210 N N . ILE A 1 292 ? -29.816 10.936 -0.397 1.00 70.19 292 ILE A N 1
ATOM 2211 C CA . ILE A 1 292 ? -28.907 11.695 0.472 1.00 70.19 292 ILE A CA 1
ATOM 2212 C C . ILE A 1 292 ? -29.307 13.177 0.607 1.00 70.19 292 ILE A C 1
ATOM 2214 O O . ILE A 1 292 ? -29.097 13.778 1.664 1.00 70.19 292 ILE A O 1
ATOM 2218 N N . GLN A 1 293 ? -29.884 13.785 -0.436 1.00 66.94 293 GLN A N 1
ATOM 2219 C CA . GLN A 1 293 ? -30.211 15.216 -0.414 1.00 66.94 293 GLN A CA 1
ATOM 2220 C C . GLN A 1 293 ? -31.305 15.574 0.604 1.00 66.94 293 GLN A C 1
ATOM 2222 O O . GLN A 1 293 ? -31.384 16.729 1.016 1.00 66.94 293 GLN A O 1
ATOM 2227 N N . ALA A 1 294 ? -32.116 14.606 1.041 1.00 69.25 294 ALA A N 1
ATOM 2228 C CA . ALA A 1 294 ? -33.221 14.842 1.969 1.00 69.25 294 ALA A CA 1
ATOM 2229 C C . ALA A 1 294 ? -32.803 14.857 3.453 1.00 69.25 294 ALA A C 1
ATOM 2231 O O . ALA A 1 294 ? -33.508 15.444 4.270 1.00 69.25 294 ALA A O 1
ATOM 2232 N N . VAL A 1 295 ? -31.676 14.229 3.814 1.00 70.38 295 VAL A N 1
ATOM 2233 C CA . VAL A 1 295 ? -31.329 13.933 5.224 1.00 70.38 295 VAL A CA 1
ATOM 2234 C C . VAL A 1 295 ? -30.349 14.951 5.828 1.00 70.38 295 VAL A C 1
ATOM 2236 O O . VAL A 1 295 ? -30.148 15.001 7.038 1.00 70.38 295 VAL A O 1
ATOM 2239 N N . GLY A 1 296 ? -29.757 15.820 5.003 1.00 77.75 296 GLY A N 1
ATOM 2240 C CA . GLY A 1 296 ? -28.920 16.945 5.439 1.00 77.75 296 GLY A CA 1
ATOM 2241 C C . GLY A 1 296 ? -27.514 16.557 5.914 1.00 77.75 296 GLY A C 1
ATOM 2242 O O . GLY A 1 296 ? -26.549 17.175 5.461 1.00 77.75 296 GLY A O 1
ATOM 2243 N N . THR A 1 297 ? -27.372 15.526 6.758 1.00 94.12 297 THR A N 1
ATOM 2244 C CA . THR A 1 297 ? -26.077 15.022 7.254 1.00 94.12 297 THR A CA 1
ATOM 2245 C C . THR A 1 297 ? -25.762 13.630 6.720 1.00 94.12 297 THR A C 1
ATOM 2247 O O . THR A 1 297 ? -26.564 12.703 6.830 1.00 94.12 297 THR A O 1
ATOM 2250 N N . VAL A 1 298 ? -24.551 13.469 6.189 1.00 94.94 298 VAL A N 1
ATOM 2251 C CA . VAL A 1 298 ? -24.018 12.191 5.709 1.00 94.94 298 VAL A CA 1
ATOM 2252 C C . VAL A 1 298 ? -22.756 11.867 6.479 1.00 94.94 298 VAL A C 1
ATOM 2254 O O . VAL A 1 298 ? -21.816 12.659 6.478 1.00 94.94 298 VAL A O 1
ATOM 2257 N N . VAL A 1 299 ? -22.711 10.688 7.089 1.00 96.88 299 VAL A N 1
ATOM 2258 C CA . VAL A 1 299 ? -21.515 10.168 7.746 1.00 96.88 299 VAL A CA 1
ATOM 2259 C C . VAL A 1 299 ? -21.005 8.988 6.938 1.00 96.88 299 VAL A C 1
ATOM 2261 O O . VAL A 1 299 ? -21.718 8.021 6.712 1.00 96.88 299 VAL A O 1
ATOM 2264 N N . THR A 1 300 ? -19.759 9.042 6.496 1.00 96.94 300 THR A N 1
ATOM 2265 C CA . THR A 1 300 ? -19.102 7.914 5.824 1.00 96.94 300 THR A CA 1
ATOM 2266 C C . THR A 1 300 ? -18.197 7.185 6.809 1.00 96.94 300 THR A C 1
ATOM 2268 O O . THR A 1 300 ? -17.577 7.808 7.671 1.00 96.94 300 THR A O 1
ATOM 2271 N N . TYR A 1 301 ? -18.060 5.867 6.697 1.00 97.69 301 TYR A N 1
ATOM 2272 C CA . TYR A 1 301 ? -17.097 5.127 7.511 1.00 97.69 301 TYR A CA 1
ATOM 2273 C C . TYR A 1 301 ? -16.440 3.984 6.742 1.00 97.69 301 TYR A C 1
ATOM 2275 O O . TYR A 1 301 ? -16.974 3.438 5.778 1.00 97.69 301 TYR A O 1
ATOM 2283 N N . CYS A 1 302 ? -15.240 3.628 7.193 1.00 95.38 302 CYS A N 1
ATOM 2284 C CA . CYS A 1 302 ? -14.527 2.439 6.751 1.00 95.38 302 CYS A CA 1
ATOM 2285 C C . CYS A 1 302 ? -13.878 1.730 7.946 1.00 95.38 302 CYS A C 1
ATOM 2287 O O . CYS A 1 302 ? -14.324 1.906 9.075 1.00 95.38 302 CYS A O 1
ATOM 2289 N N . CYS A 1 303 ? -12.827 0.931 7.727 1.00 94.25 303 CYS A N 1
ATOM 2290 C CA . CYS A 1 303 ? -12.157 0.229 8.822 1.00 94.25 303 CYS A CA 1
ATOM 2291 C C . CYS A 1 303 ? -11.498 1.182 9.843 1.00 94.25 303 CYS A C 1
ATOM 2293 O O . CYS A 1 303 ? -11.706 1.017 11.038 1.00 94.25 303 CYS A O 1
ATOM 2295 N N . ILE A 1 304 ? -10.734 2.179 9.370 1.00 92.81 304 ILE A N 1
ATOM 2296 C CA . ILE A 1 304 ? -9.903 3.065 10.221 1.00 92.81 304 ILE A CA 1
ATOM 2297 C C . ILE A 1 304 ? -10.028 4.568 9.909 1.00 92.81 304 ILE A C 1
ATOM 2299 O O . ILE A 1 304 ? -9.311 5.380 10.479 1.00 92.81 304 ILE A O 1
ATOM 2303 N N . GLY A 1 305 ? -10.890 4.959 8.967 1.00 93.50 305 GLY A N 1
ATOM 2304 C CA . GLY A 1 305 ? -11.116 6.365 8.598 1.00 93.50 305 GLY A CA 1
ATOM 2305 C C . GLY A 1 305 ? -10.570 6.802 7.229 1.00 93.50 305 GLY A C 1
ATOM 2306 O O . GLY A 1 305 ? -11.098 7.746 6.658 1.00 93.50 305 GLY A O 1
ATOM 2307 N N . CYS A 1 306 ? -9.592 6.098 6.641 1.00 89.31 306 CYS A N 1
ATOM 2308 C CA . CYS A 1 306 ? -8.940 6.518 5.383 1.00 89.31 306 CYS A CA 1
ATOM 2309 C C . CYS A 1 306 ? -9.892 6.606 4.167 1.00 89.31 306 CYS A C 1
ATOM 2311 O O . CYS A 1 306 ? -10.047 7.667 3.566 1.00 89.31 306 CYS A O 1
ATOM 2313 N N . ARG A 1 307 ? -10.570 5.504 3.805 1.00 91.50 307 ARG A N 1
ATOM 2314 C CA . ARG A 1 307 ? -11.501 5.468 2.653 1.00 91.50 307 ARG A CA 1
ATOM 2315 C C . ARG A 1 307 ? -12.701 6.391 2.853 1.00 91.50 307 ARG A C 1
ATOM 2317 O O . ARG A 1 307 ? -13.213 6.953 1.892 1.00 91.50 307 ARG A O 1
ATOM 2324 N N . SER A 1 308 ? -13.148 6.531 4.095 1.00 95.62 308 SER A N 1
ATOM 2325 C CA . SER A 1 308 ? -14.275 7.389 4.445 1.00 95.62 308 SER A CA 1
ATOM 2326 C C . SER A 1 308 ? -13.910 8.864 4.391 1.00 95.62 308 SER A C 1
ATOM 2328 O O . SER A 1 308 ? -14.677 9.631 3.835 1.00 95.62 308 SER A O 1
ATOM 2330 N N . ALA A 1 309 ? -12.722 9.267 4.847 1.00 95.25 309 ALA A N 1
ATOM 2331 C CA . ALA A 1 309 ? -12.264 10.646 4.688 1.00 95.25 309 ALA A CA 1
ATOM 2332 C C . ALA A 1 309 ? -12.158 11.036 3.205 1.00 95.25 309 ALA A C 1
ATOM 2334 O O . ALA A 1 309 ? -12.668 12.083 2.818 1.00 95.25 309 ALA A O 1
ATOM 2335 N N . LYS A 1 310 ? -11.615 10.146 2.361 1.00 92.31 310 LYS A N 1
ATOM 2336 C CA . LYS A 1 310 ? -11.603 10.338 0.904 1.00 92.31 310 LYS A CA 1
ATOM 2337 C C . LYS A 1 310 ? -13.007 10.562 0.339 1.00 92.31 310 LYS A C 1
ATOM 2339 O O . LYS A 1 310 ? -13.259 11.572 -0.308 1.00 92.31 310 LYS A O 1
ATOM 2344 N N . LEU A 1 311 ? -13.925 9.631 0.610 1.00 93.06 311 LEU A N 1
ATOM 2345 C CA . LEU A 1 311 ? -15.302 9.729 0.127 1.00 93.06 311 LEU A CA 1
ATOM 2346 C C . LEU A 1 311 ? -15.993 10.996 0.655 1.00 93.06 311 LEU A C 1
ATOM 2348 O O . LEU A 1 311 ? -16.722 11.655 -0.076 1.00 93.06 311 LEU A O 1
ATOM 2352 N N . CYS A 1 312 ? -15.737 11.366 1.909 1.00 95.06 312 CYS A N 1
ATOM 2353 C CA . CYS A 1 312 ? -16.256 12.582 2.522 1.00 95.06 312 CYS A CA 1
ATOM 2354 C C . CYS A 1 312 ? -15.830 13.852 1.766 1.00 95.06 312 CYS A C 1
ATOM 2356 O O . CYS A 1 312 ? -16.630 14.781 1.681 1.00 95.06 312 CYS A O 1
ATOM 2358 N N . GLU A 1 313 ? -14.619 13.922 1.205 1.00 94.25 313 GLU A N 1
ATOM 2359 C CA . GLU A 1 313 ? -14.217 15.057 0.357 1.00 94.25 313 GLU A CA 1
ATOM 2360 C C . GLU A 1 313 ? -14.899 15.054 -1.012 1.00 94.25 313 GLU A C 1
ATOM 2362 O O . GLU A 1 313 ? -15.191 16.125 -1.550 1.00 94.25 313 GLU A O 1
ATOM 2367 N N . GLU A 1 314 ? -15.159 13.866 -1.560 1.00 91.94 314 GLU A N 1
ATOM 2368 C CA . GLU A 1 314 ? -15.779 13.673 -2.876 1.00 91.94 314 GLU A CA 1
ATOM 2369 C C . GLU A 1 314 ? -17.294 13.957 -2.867 1.00 91.94 314 GLU A C 1
ATOM 2371 O O . GLU A 1 314 ? -17.859 14.327 -3.897 1.00 91.94 314 GLU A O 1
ATOM 2376 N N . LEU A 1 315 ? -17.963 13.828 -1.713 1.00 90.25 315 LEU A N 1
ATOM 2377 C CA . LEU A 1 315 ? -19.391 14.135 -1.566 1.00 90.25 315 LEU A CA 1
ATOM 2378 C C . LEU A 1 315 ? -19.694 15.625 -1.827 1.00 90.25 315 LEU A C 1
ATOM 2380 O O . LEU A 1 315 ? -18.900 16.475 -1.437 1.00 90.25 315 LEU A O 1
ATOM 2384 N N . PRO A 1 316 ? -20.854 15.995 -2.405 1.00 89.31 316 PRO A N 1
ATOM 2385 C CA . PRO A 1 316 ? -21.210 17.397 -2.645 1.00 89.31 316 PRO A CA 1
ATOM 2386 C C . PRO A 1 316 ? -21.094 18.286 -1.399 1.00 89.31 316 PRO A C 1
ATOM 2388 O O . PRO A 1 316 ? -21.566 17.931 -0.320 1.00 89.31 316 PRO A O 1
ATOM 2391 N N . CYS A 1 317 ? -20.523 19.484 -1.551 1.00 87.38 317 CYS A N 1
ATOM 2392 C CA . CYS A 1 317 ? -20.354 20.443 -0.451 1.00 87.38 317 CYS A CA 1
ATOM 2393 C C . CYS A 1 317 ? -21.674 21.020 0.090 1.00 87.38 317 CYS A C 1
ATOM 2395 O O . CYS A 1 317 ? -21.680 21.621 1.160 1.00 87.38 317 CYS A O 1
ATOM 2397 N N . SER A 1 318 ? -22.785 20.832 -0.630 1.00 88.69 318 SER A N 1
ATOM 2398 C CA . SER A 1 318 ? -24.134 21.180 -0.175 1.00 88.69 318 SER A CA 1
ATOM 2399 C C . SER A 1 318 ? -24.639 20.280 0.957 1.00 88.69 318 SER A C 1
ATOM 2401 O O . SER A 1 318 ? -25.639 20.608 1.587 1.00 88.69 318 SER A O 1
ATOM 2403 N N . LEU A 1 319 ? -23.981 19.144 1.196 1.00 90.25 319 LEU A N 1
ATOM 2404 C CA . LEU A 1 319 ? -24.292 18.223 2.283 1.00 90.25 319 LEU A CA 1
ATOM 2405 C C . LEU A 1 319 ? -23.443 18.551 3.510 1.00 90.25 319 LEU A C 1
ATOM 2407 O O . LEU A 1 319 ? -22.263 18.897 3.390 1.00 90.25 319 LEU A O 1
ATOM 2411 N N . ASN A 1 320 ? -23.995 18.338 4.704 1.00 94.62 320 ASN A N 1
ATOM 2412 C CA . ASN A 1 320 ? -23.184 18.248 5.911 1.00 94.62 320 ASN A CA 1
ATOM 2413 C C . ASN A 1 320 ? -22.458 16.891 5.923 1.00 94.62 320 ASN A C 1
ATOM 2415 O O . ASN A 1 320 ? -22.963 15.892 6.433 1.00 94.62 320 ASN A O 1
ATOM 2419 N N . ARG A 1 321 ? -21.299 16.844 5.264 1.00 95.06 321 ARG A N 1
ATOM 2420 C CA . ARG A 1 321 ? -20.493 15.635 5.052 1.00 95.06 321 ARG A CA 1
ATOM 2421 C C . ARG A 1 321 ? -19.477 15.440 6.178 1.00 95.06 321 ARG A C 1
ATOM 2423 O O . ARG A 1 321 ? -18.659 16.323 6.442 1.00 95.06 321 ARG A O 1
ATOM 2430 N N . LEU A 1 322 ? -19.539 14.277 6.815 1.00 97.75 322 LEU A N 1
ATOM 2431 C CA . LEU A 1 322 ? -18.667 13.854 7.903 1.00 97.75 322 LEU A CA 1
ATOM 2432 C C . LEU A 1 322 ? -18.070 12.470 7.597 1.00 97.75 322 LEU A C 1
ATOM 2434 O O . LEU A 1 322 ? -18.637 11.677 6.837 1.00 97.75 322 LEU A O 1
ATOM 2438 N N . TYR A 1 323 ? -16.944 12.141 8.224 1.00 98.00 323 TYR A N 1
ATOM 2439 C CA . TYR A 1 323 ? -16.422 10.775 8.263 1.00 98.00 323 TYR A CA 1
ATOM 2440 C C . TYR A 1 323 ? -16.180 10.311 9.697 1.00 98.00 323 TYR A C 1
ATOM 2442 O O . TYR A 1 323 ? -15.765 11.094 10.548 1.00 98.00 323 TYR A O 1
ATOM 2450 N N . LEU A 1 324 ? -16.394 9.026 9.968 1.00 97.81 324 LEU A N 1
ATOM 2451 C CA . LEU A 1 324 ? -16.121 8.441 11.278 1.00 97.81 324 LEU A CA 1
ATOM 2452 C C . LEU A 1 324 ? -14.607 8.313 11.511 1.00 97.81 324 LEU A C 1
ATOM 2454 O O . LEU A 1 324 ? -13.933 7.505 10.858 1.00 97.81 324 LEU A O 1
ATOM 2458 N N . ILE A 1 325 ? -14.077 9.089 12.459 1.00 96.88 325 ILE A N 1
ATOM 2459 C CA . ILE A 1 325 ? -12.666 9.048 12.863 1.00 96.88 325 ILE A CA 1
ATOM 2460 C C . ILE A 1 325 ? -12.360 7.667 13.447 1.00 96.88 325 ILE A C 1
ATOM 2462 O O . ILE A 1 325 ? -13.040 7.203 14.357 1.00 96.88 325 ILE A O 1
ATOM 2466 N N . GLY A 1 326 ? -11.341 6.992 12.908 1.00 94.50 326 GLY A N 1
ATOM 2467 C CA . GLY A 1 326 ? -10.960 5.641 13.333 1.00 94.50 326 GLY A CA 1
ATOM 2468 C C . GLY A 1 326 ? -11.912 4.529 12.875 1.00 94.50 326 GLY A C 1
ATOM 2469 O O . GLY A 1 326 ? -11.650 3.364 13.165 1.00 94.50 326 GLY A O 1
ATOM 2470 N N . GLY A 1 327 ? -12.970 4.852 12.120 1.00 96.06 327 GLY A N 1
ATOM 2471 C CA . GLY A 1 327 ? -13.855 3.877 11.480 1.00 96.06 327 GLY A CA 1
ATOM 2472 C C . GLY A 1 327 ? -14.494 2.860 12.436 1.00 96.06 327 GLY A C 1
ATOM 2473 O O . GLY A 1 327 ? -14.753 3.150 13.604 1.00 96.06 327 GLY A O 1
ATOM 2474 N N . VAL A 1 328 ? -14.738 1.642 11.939 1.00 95.50 328 VAL A N 1
ATOM 2475 C CA . VAL A 1 328 ? -15.304 0.542 12.747 1.00 95.50 328 VAL A CA 1
ATOM 2476 C C . VAL A 1 328 ? -14.404 0.123 13.910 1.00 95.50 328 VAL A C 1
ATOM 2478 O O . VAL A 1 328 ? -14.910 -0.400 14.897 1.00 95.50 328 VAL A O 1
ATOM 2481 N N . ALA A 1 329 ? -13.090 0.360 13.829 1.00 93.94 329 ALA A N 1
ATOM 2482 C CA . ALA A 1 329 ? -12.186 0.089 14.942 1.00 93.94 329 ALA A CA 1
ATOM 2483 C C . ALA A 1 329 ? -12.481 1.016 16.132 1.00 93.94 329 ALA A C 1
ATOM 2485 O O . ALA A 1 329 ? -12.547 0.554 17.269 1.00 93.94 329 ALA A O 1
ATOM 2486 N N . ALA A 1 330 ? -12.738 2.304 15.876 1.00 94.62 330 ALA A N 1
ATOM 2487 C CA . ALA A 1 330 ? -13.069 3.262 16.932 1.00 94.62 330 ALA A CA 1
ATOM 2488 C C . ALA A 1 330 ? -14.480 3.023 17.474 1.00 94.62 330 ALA A C 1
ATOM 2490 O O . ALA A 1 330 ? -14.695 3.129 18.679 1.00 94.62 330 ALA A O 1
ATOM 2491 N N . TRP A 1 331 ? -15.412 2.629 16.601 1.00 94.81 331 TRP A N 1
ATOM 2492 C CA . TRP A 1 331 ? -16.748 2.182 17.003 1.00 94.81 331 TRP A CA 1
ATOM 2493 C C . TRP A 1 331 ? -16.694 0.995 17.973 1.00 94.81 331 TRP A C 1
ATOM 2495 O O . TRP A 1 331 ? -17.341 1.012 19.018 1.00 94.81 331 TRP A O 1
ATOM 2505 N N . ALA A 1 332 ? -15.863 -0.009 17.672 1.00 93.06 332 ALA A N 1
ATOM 2506 C CA . ALA A 1 332 ? -15.725 -1.196 18.510 1.00 93.06 332 ALA A CA 1
ATOM 2507 C C . ALA A 1 332 ? -15.231 -0.858 19.930 1.00 93.06 332 ALA A C 1
ATOM 2509 O O . ALA A 1 332 ? -15.729 -1.433 20.900 1.00 93.06 332 ALA A O 1
ATOM 2510 N N . HIS A 1 333 ? -14.304 0.102 20.068 1.00 90.75 333 HIS A N 1
ATOM 2511 C CA . HIS A 1 333 ? -13.819 0.581 21.375 1.00 90.75 333 HIS A CA 1
ATOM 2512 C C . HIS A 1 333 ? -14.904 1.228 22.230 1.00 90.75 333 HIS A C 1
ATOM 2514 O O . HIS A 1 333 ? -14.817 1.183 23.452 1.00 90.75 333 HIS A O 1
ATOM 2520 N N . GLN A 1 334 ? -15.938 1.797 21.614 1.00 88.12 334 GLN A N 1
ATOM 2521 C CA . GLN A 1 334 ? -17.070 2.371 22.340 1.00 88.12 334 GLN A CA 1
ATOM 2522 C C . GLN A 1 334 ? -18.173 1.355 22.648 1.00 88.12 334 GLN A C 1
ATOM 2524 O O . GLN A 1 334 ? -19.274 1.731 23.027 1.00 88.12 334 GLN A O 1
ATOM 2529 N N . SER A 1 335 ? -17.878 0.055 22.523 1.00 69.62 335 SER A N 1
ATOM 2530 C CA . SER A 1 335 ? -18.854 -1.032 22.696 1.00 69.62 335 SER A CA 1
ATOM 2531 C C . SER A 1 335 ? -20.041 -0.952 21.733 1.00 69.62 335 SER A C 1
ATOM 2533 O O . SER A 1 335 ? -21.094 -1.531 22.000 1.00 69.62 335 SER A O 1
ATOM 2535 N N . GLY A 1 336 ? -19.878 -0.247 20.613 1.00 65.62 336 GLY A N 1
ATOM 2536 C CA . GLY A 1 336 ? -20.942 -0.086 19.644 1.00 65.62 336 GLY A CA 1
ATOM 2537 C C . GLY A 1 336 ? -21.361 -1.439 19.068 1.00 65.62 336 GLY A C 1
ATOM 2538 O O . GLY A 1 336 ? -20.533 -2.221 18.592 1.00 65.62 336 GLY A O 1
ATOM 2539 N N . SER A 1 337 ? -22.660 -1.725 19.099 1.00 77.38 337 SER A N 1
ATOM 2540 C CA . SER A 1 337 ? -23.209 -2.902 18.432 1.00 77.38 337 SER A CA 1
ATOM 2541 C C . SER A 1 337 ? -23.079 -2.758 16.915 1.00 77.38 337 SER A C 1
ATOM 2543 O O . SER A 1 337 ? -23.058 -1.656 16.364 1.00 77.38 337 SER A O 1
ATOM 2545 N N . PHE A 1 338 ? -22.972 -3.889 16.227 1.00 83.12 338 PHE A N 1
ATOM 2546 C CA . PHE A 1 338 ? -23.154 -3.953 14.781 1.00 83.12 338 PHE A CA 1
ATOM 2547 C C . PHE A 1 338 ? -24.637 -4.248 14.484 1.00 83.12 338 PHE A C 1
ATOM 2549 O O . PHE A 1 338 ? -25.374 -4.694 15.364 1.00 83.12 338 PHE A O 1
ATOM 2556 N N . GLY A 1 339 ? -25.108 -3.948 13.268 1.00 67.38 339 GLY A N 1
ATOM 2557 C CA . GLY A 1 339 ? -26.532 -4.052 12.906 1.00 67.38 339 GLY A CA 1
ATOM 2558 C C . GLY A 1 339 ? -27.102 -5.477 12.985 1.00 67.38 339 GLY A C 1
ATOM 2559 O O . GLY A 1 339 ? -28.291 -5.666 13.221 1.00 67.38 339 GLY A O 1
ATOM 2560 N N . SER A 1 340 ? -26.252 -6.497 12.851 1.00 64.81 340 SER A N 1
ATOM 2561 C CA . SER A 1 340 ? -26.536 -7.850 13.334 1.00 64.81 340 SER A CA 1
ATOM 2562 C C . SER A 1 340 ? -25.882 -8.020 14.705 1.00 64.81 340 SER A C 1
ATOM 2564 O O . SER A 1 340 ? -24.860 -7.395 14.969 1.00 64.81 340 SER A O 1
ATOM 2566 N N . VAL A 1 341 ? -26.412 -8.885 15.580 1.00 68.25 341 VAL A N 1
ATOM 2567 C CA . VAL A 1 341 ? -25.822 -9.216 16.903 1.00 68.25 341 VAL A CA 1
ATOM 2568 C C . VAL A 1 341 ? -24.495 -9.998 16.752 1.00 68.25 341 VAL A C 1
ATOM 2570 O O . VAL A 1 341 ? -24.212 -10.961 17.460 1.00 68.25 341 VAL A O 1
ATOM 2573 N N . THR A 1 342 ? -23.685 -9.634 15.762 1.00 79.25 342 THR A N 1
ATOM 2574 C CA . THR A 1 342 ? -22.355 -10.135 15.503 1.00 79.25 342 THR A CA 1
ATOM 2575 C C . THR A 1 342 ? -21.357 -9.329 16.316 1.00 79.25 342 THR A C 1
ATOM 2577 O O . THR A 1 342 ? -21.356 -8.100 16.334 1.00 79.25 342 THR A O 1
ATOM 2580 N N . ARG A 1 343 ? -20.473 -10.059 16.985 1.00 83.25 343 ARG A N 1
ATOM 2581 C CA . ARG A 1 343 ? -19.237 -9.524 17.553 1.00 83.25 343 ARG A CA 1
ATOM 2582 C C . ARG A 1 343 ? -18.070 -9.696 16.584 1.00 83.25 343 ARG A C 1
ATOM 2584 O O . ARG A 1 343 ? -16.938 -9.399 16.941 1.00 83.25 343 ARG A O 1
ATOM 2591 N N . ARG A 1 344 ? -18.319 -10.178 15.360 1.00 88.62 344 ARG A N 1
ATOM 2592 C CA . ARG A 1 344 ? -17.270 -10.313 14.355 1.00 88.62 344 ARG A CA 1
ATOM 2593 C C . ARG A 1 344 ? -16.992 -8.981 13.693 1.00 88.62 344 ARG A C 1
ATOM 2595 O O . ARG A 1 344 ? -17.925 -8.288 13.303 1.00 88.62 344 ARG A O 1
ATOM 2602 N N . VAL A 1 345 ? -15.720 -8.645 13.517 1.00 87.25 345 VAL A N 1
ATOM 2603 C CA . VAL A 1 345 ? -15.328 -7.441 12.777 1.00 87.25 345 VAL A CA 1
ATOM 2604 C C . VAL A 1 345 ? -14.219 -7.775 11.810 1.00 87.25 345 VAL A C 1
ATOM 2606 O O . VAL A 1 345 ? -13.213 -8.365 12.194 1.00 87.25 345 VAL A O 1
ATOM 2609 N N . ASN A 1 346 ? -14.395 -7.375 10.552 1.00 86.88 346 ASN A N 1
ATOM 2610 C CA . ASN A 1 346 ? -13.314 -7.465 9.591 1.00 86.88 346 ASN A CA 1
ATOM 2611 C C . ASN A 1 346 ? -12.324 -6.323 9.842 1.00 86.88 346 ASN A C 1
ATOM 2613 O O . ASN A 1 346 ? -12.671 -5.156 9.639 1.00 86.88 346 ASN A O 1
ATOM 2617 N N . CYS A 1 347 ? -11.115 -6.654 10.296 1.00 81.75 347 CYS A N 1
ATOM 2618 C CA . CYS A 1 347 ? -10.074 -5.667 10.588 1.00 81.75 347 CYS A CA 1
ATOM 2619 C C . CYS A 1 347 ? -9.311 -5.208 9.338 1.00 81.75 347 CYS A C 1
ATOM 2621 O O . CYS A 1 347 ? -8.345 -4.465 9.460 1.00 81.75 347 CYS A O 1
ATOM 2623 N N . TRP A 1 348 ? -9.764 -5.591 8.142 1.00 73.00 348 TRP A N 1
ATOM 2624 C CA . TRP A 1 348 ? -9.143 -5.373 6.835 1.00 73.00 348 TRP A CA 1
ATOM 2625 C C . TRP A 1 348 ? -7.820 -6.120 6.643 1.00 73.00 348 TRP A C 1
ATOM 2627 O O . TRP A 1 348 ? -7.716 -6.873 5.679 1.00 73.00 348 TRP A O 1
ATOM 2637 N N . THR A 1 349 ? -6.865 -5.965 7.561 1.00 71.12 349 THR A N 1
ATOM 2638 C CA . THR A 1 349 ? -5.609 -6.725 7.601 1.00 71.12 349 THR A CA 1
ATOM 2639 C C . THR A 1 349 ? -5.294 -7.164 9.034 1.00 71.12 349 THR A C 1
ATOM 2641 O O . THR A 1 349 ? -5.778 -6.579 10.009 1.00 71.12 349 THR A O 1
ATOM 2644 N N . TRP A 1 350 ? -4.461 -8.194 9.197 1.00 72.38 350 TRP A N 1
ATOM 2645 C CA . TRP A 1 350 ? -4.091 -8.684 10.530 1.00 72.38 350 TRP A CA 1
ATOM 2646 C C . TRP A 1 350 ? -3.274 -7.648 11.322 1.00 72.38 350 TRP A C 1
ATOM 2648 O O . TRP A 1 350 ? -3.371 -7.600 12.547 1.00 72.38 350 TRP A O 1
ATOM 2658 N N . GLU A 1 351 ? -2.522 -6.770 10.652 1.00 65.25 351 GLU A N 1
ATOM 2659 C CA . GLU A 1 351 ? -1.784 -5.675 11.292 1.00 65.25 351 GLU A CA 1
ATOM 2660 C C . GLU A 1 351 ? -2.728 -4.685 11.964 1.00 65.25 351 GLU A C 1
ATOM 2662 O O . GLU A 1 351 ? -2.377 -4.098 12.989 1.00 65.25 351 GLU A O 1
ATOM 2667 N N . LEU A 1 352 ? -3.929 -4.507 11.411 1.00 77.62 352 LEU A N 1
ATOM 2668 C CA . LEU A 1 352 ? -4.925 -3.632 12.002 1.00 77.62 352 LEU A CA 1
ATOM 2669 C C . LEU A 1 352 ? -5.667 -4.268 13.178 1.00 77.62 352 LEU A C 1
ATOM 2671 O O . LEU A 1 352 ? -6.233 -3.540 13.993 1.00 77.62 352 LEU A O 1
ATOM 2675 N N . ALA A 1 353 ? -5.621 -5.597 13.320 1.00 83.69 353 ALA A N 1
ATOM 2676 C CA . ALA A 1 353 ? -6.275 -6.316 14.414 1.00 83.69 353 ALA A CA 1
ATOM 2677 C C . ALA A 1 353 ? -5.840 -5.796 15.796 1.00 83.69 353 ALA A C 1
ATOM 2679 O O . ALA A 1 353 ? -6.653 -5.712 16.709 1.00 83.69 353 ALA A O 1
ATOM 2680 N N . GLN A 1 354 ? -4.582 -5.366 15.934 1.00 80.19 354 GLN A N 1
ATOM 2681 C CA . GLN A 1 354 ? -4.038 -4.831 17.189 1.00 80.19 354 GLN A CA 1
ATOM 2682 C C . GLN A 1 354 ? -4.650 -3.490 17.633 1.00 80.19 354 GLN A C 1
ATOM 2684 O O . GLN A 1 354 ? -4.385 -3.044 18.747 1.00 80.19 354 GLN A O 1
ATOM 2689 N N . PHE A 1 355 ? -5.388 -2.806 16.752 1.00 85.06 355 PHE A N 1
ATOM 2690 C CA . PHE A 1 355 ? -6.075 -1.553 17.073 1.00 85.06 355 PHE A CA 1
ATOM 2691 C C . PHE A 1 355 ? -7.537 -1.772 17.458 1.00 85.06 355 PHE A C 1
ATOM 2693 O O . PHE A 1 355 ? -8.204 -0.810 17.827 1.00 85.06 355 PHE A O 1
ATOM 2700 N N . PHE A 1 356 ? -8.042 -3.003 17.377 1.00 89.12 356 PHE A N 1
ATOM 2701 C CA . PHE A 1 356 ? -9.362 -3.355 17.884 1.00 89.12 356 PHE A CA 1
ATOM 2702 C C . PHE A 1 356 ? -9.280 -3.706 19.375 1.00 89.12 356 PHE A C 1
ATOM 2704 O O . PHE A 1 356 ? -8.230 -4.145 19.850 1.00 89.12 356 PHE A O 1
ATOM 2711 N N . PRO A 1 357 ? -10.371 -3.520 20.135 1.00 87.31 357 PRO A N 1
ATOM 2712 C CA . PRO A 1 357 ? -10.440 -4.002 21.509 1.00 87.31 357 PRO A CA 1
ATOM 2713 C C . PRO A 1 357 ? -10.196 -5.518 21.569 1.00 87.31 357 PRO A C 1
ATOM 2715 O O . PRO A 1 357 ? -10.765 -6.291 20.799 1.00 87.31 357 PRO A O 1
ATOM 2718 N N . SER A 1 358 ? -9.347 -5.940 22.507 1.00 74.00 358 SER A N 1
ATOM 2719 C CA . SER A 1 358 ? -8.930 -7.339 22.685 1.00 74.00 358 SER A CA 1
ATOM 2720 C C . SER A 1 358 ? -10.007 -8.233 23.307 1.00 74.00 358 SER A C 1
ATOM 2722 O O . SER A 1 358 ? -9.894 -9.458 23.265 1.00 74.00 358 SER A O 1
ATOM 2724 N N . GLN A 1 359 ? -11.053 -7.638 23.885 1.00 77.06 359 GLN A N 1
ATOM 2725 C CA . GLN A 1 359 ? -12.182 -8.344 24.479 1.00 77.06 359 GLN A CA 1
ATOM 2726 C C . GLN A 1 359 ? -13.480 -8.005 23.752 1.00 77.06 359 GLN A C 1
ATOM 2728 O O . GLN A 1 359 ? -13.725 -6.860 23.380 1.00 77.06 359 GLN A O 1
ATOM 2733 N N . GLY A 1 360 ? -14.342 -9.011 23.605 1.00 79.56 360 GLY A N 1
ATOM 2734 C CA . GLY A 1 360 ? -15.712 -8.819 23.136 1.00 79.56 360 GLY A CA 1
ATOM 2735 C C . GLY A 1 360 ? -15.902 -8.821 21.622 1.00 79.56 360 GLY A C 1
ATOM 2736 O O . GLY A 1 360 ? -17.052 -8.716 21.205 1.00 79.56 360 GLY A O 1
ATOM 2737 N N . TYR A 1 361 ? -14.845 -9.003 20.822 1.00 83.50 361 TYR A N 1
ATOM 2738 C CA . TYR A 1 361 ? -14.941 -9.096 19.364 1.00 83.50 361 TYR A CA 1
ATOM 2739 C C . TYR A 1 361 ? -14.123 -10.254 18.785 1.00 83.50 361 TYR A C 1
ATOM 2741 O O . TYR A 1 361 ? -13.014 -10.535 19.231 1.00 83.50 361 TYR A O 1
ATOM 2749 N N . ASP A 1 362 ? -14.678 -10.886 17.755 1.00 85.88 362 ASP A N 1
ATOM 2750 C CA . ASP A 1 362 ? -14.045 -11.932 16.957 1.00 85.88 362 ASP A CA 1
ATOM 2751 C C . ASP A 1 362 ? -13.479 -11.298 15.677 1.00 85.88 362 ASP A C 1
ATOM 2753 O O . ASP A 1 362 ? -14.211 -10.927 14.756 1.00 85.88 362 ASP A O 1
ATOM 2757 N N . LEU A 1 363 ? -12.163 -11.122 15.609 1.00 85.00 363 LEU A N 1
ATOM 2758 C CA . LEU A 1 363 ? -11.544 -10.432 14.479 1.00 85.00 363 LEU A CA 1
ATOM 2759 C C . LEU A 1 363 ? -11.400 -11.364 13.274 1.00 85.00 363 LEU A C 1
ATOM 2761 O O . LEU A 1 363 ? -10.808 -12.439 13.363 1.00 85.00 363 LEU A O 1
ATOM 2765 N N . ASP A 1 364 ? -11.925 -10.923 12.135 1.00 81.94 364 ASP A N 1
ATOM 2766 C CA . ASP A 1 364 ? -11.788 -11.588 10.845 1.00 81.94 364 ASP A CA 1
ATOM 2767 C C . ASP A 1 364 ? -10.777 -10.818 9.988 1.00 81.94 364 ASP A C 1
ATOM 2769 O O . ASP A 1 364 ? -11.084 -9.772 9.419 1.00 81.94 364 ASP A O 1
ATOM 2773 N N . ALA A 1 365 ? -9.542 -11.307 9.922 1.00 66.69 365 ALA A N 1
ATOM 2774 C CA . ALA A 1 365 ? -8.476 -10.664 9.153 1.00 66.69 365 ALA A CA 1
ATOM 2775 C C . ALA A 1 365 ? -8.448 -11.089 7.672 1.00 66.69 365 ALA A C 1
ATOM 2777 O O . ALA A 1 365 ? -7.448 -10.863 6.992 1.00 66.69 365 ALA A O 1
ATOM 2778 N N . GLY A 1 366 ? -9.510 -11.731 7.163 1.00 58.28 366 GLY A N 1
ATOM 2779 C CA . GLY A 1 366 ? -9.445 -12.442 5.888 1.00 58.28 366 GLY A CA 1
ATOM 2780 C C . GLY A 1 366 ? -8.532 -13.670 5.983 1.00 58.28 366 GLY A C 1
ATOM 2781 O O . GLY A 1 366 ? -7.818 -13.878 6.964 1.00 58.28 366 GLY A O 1
ATOM 2782 N N . SER A 1 367 ? -8.575 -14.543 4.979 1.00 44.19 367 SER A N 1
ATOM 2783 C CA . SER A 1 367 ? -7.840 -15.812 4.949 1.00 44.19 367 SER A CA 1
ATOM 2784 C C . SER A 1 367 ? -6.322 -15.623 4.780 1.00 44.19 367 SER A C 1
ATOM 2786 O O . SER A 1 367 ? -5.754 -16.026 3.770 1.00 44.19 367 SER A O 1
ATOM 2788 N N . CYS A 1 368 ? -5.642 -15.022 5.755 1.00 38.97 368 CYS A N 1
ATOM 2789 C CA . CYS A 1 368 ? -4.194 -15.107 5.890 1.00 38.97 368 CYS A CA 1
ATOM 2790 C C . CYS A 1 368 ? -3.897 -16.221 6.901 1.00 38.97 368 CYS A C 1
ATOM 2792 O O . CYS A 1 368 ? -3.862 -16.013 8.113 1.00 38.97 368 CYS A O 1
ATOM 2794 N N . SER A 1 369 ? -3.785 -17.450 6.395 1.00 36.50 369 SER A N 1
ATOM 2795 C CA . SER A 1 369 ? -3.517 -18.656 7.181 1.00 36.50 369 SER A CA 1
ATOM 2796 C C . SER A 1 369 ? -2.270 -18.494 8.058 1.00 36.50 369 SER A C 1
ATOM 2798 O O . SER A 1 369 ? -1.195 -18.201 7.543 1.00 36.50 369 SER A O 1
ATOM 2800 N N . SER A 1 370 ? -2.447 -18.706 9.367 1.00 38.25 370 SER A N 1
ATOM 2801 C CA . SER A 1 370 ? -1.444 -19.012 10.400 1.00 38.25 370 SER A CA 1
ATOM 2802 C C . SER A 1 370 ? 0.021 -18.709 10.050 1.00 38.25 370 SER A C 1
ATOM 2804 O O . SER A 1 370 ? 0.690 -19.508 9.390 1.00 38.25 370 SER A O 1
ATOM 2806 N N . LEU A 1 371 ? 0.563 -17.616 10.597 1.00 40.19 371 LEU A N 1
ATOM 2807 C CA . LEU A 1 371 ? 2.014 -17.456 10.688 1.00 40.19 371 LEU A CA 1
ATOM 2808 C C . LEU A 1 371 ? 2.611 -18.652 11.464 1.00 40.19 371 LEU A C 1
ATOM 2810 O O . LEU A 1 371 ? 2.057 -19.036 12.501 1.00 40.19 371 LEU A O 1
ATOM 2814 N N . PRO A 1 372 ? 3.723 -19.251 10.999 1.00 38.16 372 PRO A N 1
ATOM 2815 C CA . PRO A 1 372 ? 4.383 -20.337 11.713 1.00 38.16 372 PRO A CA 1
ATOM 2816 C C . PRO A 1 372 ? 4.740 -19.906 13.140 1.00 38.16 372 PRO A C 1
ATOM 2818 O O . PRO A 1 372 ? 5.270 -18.815 13.357 1.00 38.16 372 PRO A O 1
ATOM 2821 N N . ARG A 1 373 ? 4.484 -20.778 14.122 1.00 37.38 373 ARG A N 1
ATOM 2822 C CA . ARG A 1 373 ? 4.918 -20.569 15.510 1.00 37.38 373 ARG A CA 1
ATOM 2823 C C . ARG A 1 373 ? 6.449 -20.445 15.531 1.00 37.38 373 ARG A C 1
ATOM 2825 O O . ARG A 1 373 ? 7.155 -21.362 15.126 1.00 37.38 373 ARG A O 1
ATOM 2832 N N . LEU A 1 374 ? 6.946 -19.287 15.960 1.00 44.59 374 LEU A N 1
ATOM 2833 C CA . LEU A 1 374 ? 8.354 -18.893 15.864 1.00 44.59 374 LEU A CA 1
ATOM 2834 C C . LEU A 1 374 ? 9.243 -19.635 16.879 1.00 44.59 374 LEU A C 1
ATOM 2836 O O . LEU A 1 374 ? 9.233 -19.318 18.071 1.00 44.59 374 LEU A O 1
ATOM 2840 N N . GLU A 1 375 ? 10.089 -20.549 16.402 1.00 40.88 375 GLU A N 1
ATOM 2841 C CA . GLU A 1 375 ? 11.260 -21.014 17.159 1.00 40.88 375 GLU A CA 1
ATOM 2842 C C . GLU A 1 375 ? 12.279 -19.864 17.306 1.00 40.88 375 GLU A C 1
ATOM 2844 O O . GLU A 1 375 ? 12.547 -19.135 16.345 1.00 40.88 375 GLU A O 1
ATOM 2849 N N . LEU A 1 376 ? 12.793 -19.654 18.525 1.00 44.16 376 LEU A N 1
ATOM 2850 C CA . LEU A 1 376 ? 13.874 -18.700 18.822 1.00 44.16 376 LEU A CA 1
ATOM 2851 C C . LEU A 1 376 ? 15.147 -19.117 18.071 1.00 44.16 376 LEU A C 1
ATOM 2853 O O . LEU A 1 376 ? 15.468 -20.300 18.040 1.00 44.16 376 LEU A O 1
ATOM 2857 N N . CYS A 1 377 ? 15.860 -18.156 17.482 1.00 48.25 377 CYS A N 1
ATOM 2858 C CA . CYS A 1 377 ? 17.193 -18.377 16.923 1.00 48.25 377 CYS A CA 1
ATOM 2859 C C . CYS A 1 377 ? 18.182 -17.567 17.768 1.00 48.25 377 CYS A C 1
ATOM 2861 O O . CYS A 1 377 ? 17.935 -16.391 18.017 1.00 48.25 377 CYS A O 1
ATOM 2863 N N . ASP A 1 378 ? 19.254 -18.193 18.254 1.00 59.25 378 ASP A N 1
ATOM 2864 C CA . ASP A 1 378 ? 20.169 -17.576 19.227 1.00 59.25 378 ASP A CA 1
ATOM 2865 C C . ASP A 1 378 ? 21.225 -16.640 18.592 1.00 59.25 378 ASP A C 1
ATOM 2867 O O . ASP A 1 378 ? 21.992 -16.003 19.316 1.00 59.25 378 ASP A O 1
ATOM 2871 N N . GLU A 1 379 ? 21.241 -16.501 17.260 1.00 69.06 379 GLU A N 1
ATOM 2872 C CA . GLU A 1 379 ? 22.231 -15.712 16.512 1.00 69.06 379 GLU A CA 1
ATOM 2873 C C . GLU A 1 379 ? 21.679 -14.331 16.084 1.00 69.06 379 GLU A C 1
ATOM 2875 O O . GLU A 1 379 ? 20.763 -14.271 15.261 1.00 69.06 379 GLU A O 1
ATOM 2880 N N . PRO A 1 380 ? 22.230 -13.195 16.569 1.00 63.56 380 PRO A N 1
ATOM 2881 C CA . PRO A 1 380 ? 21.694 -11.852 16.302 1.00 63.56 380 PRO A CA 1
ATOM 2882 C C . PRO A 1 380 ? 21.635 -11.450 14.822 1.00 63.56 380 PRO A C 1
ATOM 2884 O O . PRO A 1 380 ? 20.688 -10.784 14.407 1.00 63.56 380 PRO A O 1
ATOM 2887 N N . GLU A 1 381 ? 22.627 -11.846 14.022 1.00 66.31 381 GLU A N 1
ATOM 2888 C CA . GLU A 1 381 ? 22.636 -11.590 12.573 1.00 66.31 381 GLU A CA 1
ATOM 2889 C C . GLU A 1 381 ? 21.528 -12.386 11.872 1.00 66.31 381 GLU A C 1
ATOM 2891 O O . GLU A 1 381 ? 20.817 -11.852 11.018 1.00 66.31 381 GLU A O 1
ATOM 2896 N N . ALA A 1 382 ? 21.298 -13.630 12.307 1.00 70.25 382 ALA A N 1
ATOM 2897 C CA . ALA A 1 382 ? 20.172 -14.426 11.840 1.00 70.25 382 ALA A CA 1
ATOM 2898 C C . ALA A 1 382 ? 18.835 -13.796 12.261 1.00 70.25 382 ALA A C 1
ATOM 2900 O O . ALA A 1 382 ? 17.899 -13.799 11.466 1.00 70.25 382 ALA A O 1
ATOM 2901 N N . SER A 1 383 ? 18.744 -13.190 13.452 1.00 71.19 383 SER A N 1
ATOM 2902 C CA . SER A 1 383 ? 17.549 -12.455 13.890 1.00 71.19 383 SER A CA 1
ATOM 2903 C C . SER A 1 383 ? 17.276 -11.206 13.047 1.00 71.19 383 SER A C 1
ATOM 2905 O O . SER A 1 383 ? 16.132 -10.995 12.658 1.00 71.19 383 SER A O 1
ATOM 2907 N N . LEU A 1 384 ? 18.290 -10.400 12.705 1.00 72.81 384 LEU A N 1
ATOM 2908 C CA . LEU A 1 384 ? 18.114 -9.204 11.861 1.00 72.81 384 LEU A CA 1
ATOM 2909 C C . LEU A 1 384 ? 17.757 -9.553 10.412 1.00 72.81 384 LEU A C 1
ATOM 2911 O O . LEU A 1 384 ? 16.859 -8.933 9.829 1.00 72.81 384 LEU A O 1
ATOM 2915 N N . SER A 1 385 ? 18.428 -10.561 9.846 1.00 74.69 385 SER A N 1
ATOM 2916 C CA . SER A 1 385 ? 18.101 -11.093 8.520 1.00 74.69 385 SER A CA 1
ATOM 2917 C C . SER A 1 385 ? 16.666 -11.612 8.501 1.00 74.69 385 SER A C 1
ATOM 2919 O O . SER A 1 385 ? 15.870 -11.218 7.653 1.00 74.69 385 SER A O 1
ATOM 2921 N N . ARG A 1 386 ? 16.289 -12.413 9.503 1.00 76.06 386 ARG A N 1
ATOM 2922 C CA . ARG A 1 386 ? 14.936 -12.960 9.644 1.00 76.06 386 ARG A CA 1
ATOM 2923 C C . ARG A 1 386 ? 13.880 -11.880 9.871 1.00 76.06 386 ARG A C 1
ATOM 2925 O O . ARG A 1 386 ? 12.791 -11.970 9.314 1.00 76.06 386 ARG A O 1
ATOM 2932 N N . ALA A 1 387 ? 14.173 -10.853 10.662 1.00 75.44 387 ALA A N 1
ATOM 2933 C CA . ALA A 1 387 ? 13.272 -9.721 10.841 1.00 75.44 387 ALA A CA 1
ATOM 2934 C C . ALA A 1 387 ? 13.073 -8.977 9.513 1.00 75.44 387 ALA A C 1
ATOM 2936 O O . ALA A 1 387 ? 11.939 -8.673 9.151 1.00 75.44 387 ALA A O 1
ATOM 2937 N N . SER A 1 388 ? 14.139 -8.763 8.737 1.00 84.06 388 SER A N 1
ATOM 2938 C CA . SER A 1 388 ? 14.032 -8.179 7.393 1.00 84.06 388 SER A CA 1
ATOM 2939 C C . SER A 1 388 ? 13.216 -9.068 6.443 1.00 84.06 388 SER A C 1
ATOM 2941 O O . SER A 1 388 ? 12.352 -8.549 5.744 1.00 84.06 388 SER A O 1
ATOM 2943 N N . GLU A 1 389 ? 13.383 -10.394 6.484 1.00 80.94 389 GLU A N 1
ATOM 2944 C CA . GLU A 1 389 ? 12.553 -11.345 5.724 1.00 80.94 389 GLU A CA 1
ATOM 2945 C C . GLU A 1 389 ? 11.069 -11.264 6.104 1.00 80.94 389 GLU A C 1
ATOM 2947 O O . GLU A 1 389 ? 10.210 -11.218 5.225 1.00 80.94 389 GLU A O 1
ATOM 2952 N N . LEU A 1 390 ? 10.745 -11.191 7.400 1.00 80.19 390 LEU A N 1
ATOM 2953 C CA . LEU A 1 390 ? 9.362 -11.031 7.862 1.00 80.19 390 LEU A CA 1
ATOM 2954 C C . LEU A 1 390 ? 8.762 -9.703 7.390 1.00 80.19 390 LEU A C 1
ATOM 2956 O O . LEU A 1 390 ? 7.605 -9.662 6.975 1.00 80.19 390 LEU A O 1
ATOM 2960 N N . ARG A 1 391 ? 9.539 -8.616 7.421 1.00 89.00 391 ARG A N 1
ATOM 2961 C CA . ARG A 1 391 ? 9.109 -7.309 6.905 1.00 89.00 391 ARG A CA 1
ATOM 2962 C C . ARG A 1 391 ? 8.909 -7.333 5.391 1.00 89.00 391 ARG A C 1
ATOM 2964 O O . ARG A 1 391 ? 7.931 -6.766 4.912 1.00 89.00 391 ARG A O 1
ATOM 2971 N N . LEU A 1 392 ? 9.771 -8.030 4.647 1.00 89.12 392 LEU A N 1
ATOM 2972 C CA . LEU A 1 392 ? 9.590 -8.258 3.212 1.00 89.12 392 LEU A CA 1
ATOM 2973 C C . LEU A 1 392 ? 8.316 -9.063 2.938 1.00 89.12 392 LEU A C 1
ATOM 2975 O O . LEU A 1 392 ? 7.544 -8.682 2.066 1.00 89.12 392 LEU A O 1
ATOM 2979 N N . GLN A 1 393 ? 8.060 -10.128 3.698 1.00 80.44 393 GLN A N 1
ATOM 2980 C CA . GLN A 1 393 ? 6.844 -10.929 3.550 1.00 80.44 393 GLN A CA 1
ATOM 2981 C C . GLN A 1 393 ? 5.585 -10.086 3.802 1.00 80.44 393 GLN A C 1
ATOM 2983 O O . GLN A 1 393 ? 4.636 -10.141 3.021 1.00 80.44 393 GLN A O 1
ATOM 2988 N N . ARG A 1 394 ? 5.587 -9.255 4.854 1.00 82.81 394 ARG A N 1
ATOM 2989 C CA . ARG A 1 394 ? 4.497 -8.299 5.124 1.00 82.81 394 ARG A CA 1
ATOM 2990 C C . ARG A 1 394 ? 4.313 -7.319 3.975 1.00 82.81 394 ARG A C 1
ATOM 2992 O O . ARG A 1 394 ? 3.199 -7.139 3.492 1.00 82.81 394 ARG A O 1
ATOM 2999 N N . LEU A 1 395 ? 5.407 -6.727 3.502 1.00 91.56 395 LEU A N 1
ATOM 3000 C CA . LEU A 1 395 ? 5.388 -5.817 2.365 1.00 91.56 395 LEU A CA 1
ATOM 3001 C C . LEU A 1 395 ? 4.811 -6.486 1.112 1.00 91.56 395 LEU A C 1
ATOM 3003 O O . LEU A 1 395 ? 4.004 -5.868 0.425 1.00 91.56 395 LEU A O 1
ATOM 3007 N N . GLN A 1 396 ? 5.199 -7.727 0.818 1.00 83.31 396 GLN A N 1
ATOM 3008 C CA . GLN A 1 396 ? 4.694 -8.486 -0.327 1.00 83.31 396 GLN A CA 1
ATOM 3009 C C . GLN A 1 396 ? 3.191 -8.741 -0.212 1.00 83.31 396 GLN A C 1
ATOM 3011 O O . GLN A 1 396 ? 2.472 -8.509 -1.180 1.00 83.31 396 GLN A O 1
ATOM 3016 N N . ASN A 1 397 ? 2.704 -9.130 0.969 1.00 74.50 397 ASN A N 1
ATOM 3017 C CA . ASN A 1 397 ? 1.272 -9.313 1.211 1.00 74.50 397 ASN A CA 1
ATOM 3018 C C . ASN A 1 397 ? 0.499 -8.006 0.990 1.00 74.50 397 ASN A C 1
ATOM 3020 O O . ASN A 1 397 ? -0.463 -7.981 0.225 1.00 74.50 397 ASN A O 1
ATOM 3024 N N . ILE A 1 398 ? 0.963 -6.900 1.581 1.00 80.75 398 ILE A N 1
ATOM 3025 C CA . ILE A 1 398 ? 0.333 -5.582 1.423 1.00 80.75 398 ILE A CA 1
ATOM 3026 C C . ILE A 1 398 ? 0.362 -5.136 -0.044 1.00 80.75 398 ILE A C 1
ATOM 3028 O O . ILE A 1 398 ? -0.648 -4.675 -0.574 1.00 80.75 398 ILE A O 1
ATOM 3032 N N . ALA A 1 399 ? 1.500 -5.273 -0.726 1.00 81.56 399 ALA A N 1
ATOM 3033 C CA . ALA A 1 399 ? 1.637 -4.902 -2.132 1.00 81.56 399 ALA A CA 1
ATOM 3034 C C . ALA A 1 399 ? 0.702 -5.725 -3.030 1.00 81.56 399 ALA A C 1
ATOM 3036 O O . ALA A 1 399 ? 0.066 -5.173 -3.933 1.00 81.56 399 ALA A O 1
ATOM 3037 N N . TRP A 1 400 ? 0.580 -7.025 -2.755 1.00 71.44 400 TRP A N 1
ATOM 3038 C CA . TRP A 1 400 ? -0.318 -7.930 -3.460 1.00 71.44 400 TRP A CA 1
ATOM 3039 C C . TRP A 1 400 ? -1.786 -7.563 -3.244 1.00 71.44 400 TRP A C 1
ATOM 3041 O O . TRP A 1 400 ? -2.537 -7.439 -4.213 1.00 71.44 400 TRP A O 1
ATOM 3051 N N . GLU A 1 401 ? -2.190 -7.313 -1.999 1.00 70.75 401 GLU A N 1
ATOM 3052 C CA . GLU A 1 401 ? -3.545 -6.866 -1.672 1.00 70.75 401 GLU A CA 1
ATOM 3053 C C . GLU A 1 401 ? -3.882 -5.538 -2.347 1.00 70.75 401 GLU A C 1
ATOM 3055 O O . GLU A 1 401 ? -4.934 -5.409 -2.975 1.00 70.75 401 GLU A O 1
ATOM 3060 N N . VAL A 1 402 ? -2.979 -4.556 -2.271 1.00 73.00 402 VAL A N 1
ATOM 3061 C CA . VAL A 1 402 ? -3.151 -3.254 -2.923 1.00 73.00 402 VAL A CA 1
ATOM 3062 C C . VAL A 1 402 ? -3.321 -3.427 -4.433 1.00 73.00 402 VAL A C 1
ATOM 3064 O O . VAL A 1 402 ? -4.233 -2.838 -5.018 1.00 73.00 402 VAL A O 1
ATOM 3067 N N . ARG A 1 403 ? -2.497 -4.269 -5.068 1.00 75.56 403 ARG A N 1
ATOM 3068 C CA . ARG A 1 403 ? -2.608 -4.576 -6.499 1.00 75.56 403 ARG A CA 1
ATOM 3069 C C . ARG A 1 403 ? -3.951 -5.215 -6.830 1.00 75.56 403 ARG A C 1
ATOM 3071 O O . ARG A 1 403 ? -4.683 -4.668 -7.648 1.00 75.56 403 ARG A O 1
ATOM 3078 N N . LEU A 1 404 ? -4.272 -6.360 -6.227 1.00 65.94 404 LEU A N 1
ATOM 3079 C CA . LEU A 1 404 ? -5.471 -7.126 -6.577 1.00 65.94 404 LEU A CA 1
ATOM 3080 C C . LEU A 1 404 ? -6.753 -6.333 -6.342 1.00 65.94 404 LEU A C 1
ATOM 3082 O O . LEU A 1 404 ? -7.718 -6.473 -7.089 1.00 65.94 404 LEU A O 1
ATOM 3086 N N . ARG A 1 405 ? -6.762 -5.500 -5.304 1.00 65.94 405 ARG A N 1
ATOM 3087 C CA . ARG A 1 405 ? -7.960 -4.784 -4.885 1.00 65.94 405 ARG A CA 1
ATOM 3088 C C . ARG A 1 405 ? -8.212 -3.513 -5.675 1.00 65.94 405 ARG A C 1
ATOM 3090 O O . ARG A 1 405 ? -9.357 -3.236 -6.014 1.00 65.94 405 ARG A O 1
ATOM 3097 N N . TYR A 1 406 ? -7.172 -2.722 -5.918 1.00 70.31 406 TYR A N 1
ATOM 3098 C CA . TYR A 1 406 ? -7.337 -1.403 -6.525 1.00 70.31 406 TYR A CA 1
ATOM 3099 C C . TYR A 1 406 ? -6.964 -1.396 -8.009 1.00 70.31 406 TYR A C 1
ATOM 3101 O O . TYR A 1 406 ? -7.574 -0.666 -8.787 1.00 70.31 406 TYR A O 1
ATOM 3109 N N . PHE A 1 407 ? -6.001 -2.228 -8.421 1.00 78.31 407 PHE A N 1
ATOM 3110 C CA . PHE A 1 407 ? -5.393 -2.168 -9.754 1.00 78.31 407 PHE A CA 1
ATOM 3111 C C . PHE A 1 407 ? -5.176 -3.565 -10.383 1.00 78.31 407 PHE A C 1
ATOM 3113 O O . PHE A 1 407 ? -4.081 -3.839 -10.879 1.00 78.31 407 PHE A O 1
ATOM 3120 N N . PRO A 1 408 ? -6.181 -4.469 -10.413 1.00 71.50 408 PRO A N 1
ATOM 3121 C CA . PRO A 1 408 ? -5.982 -5.866 -10.827 1.00 71.50 408 PRO A CA 1
ATOM 3122 C C . PRO A 1 408 ? -5.532 -6.023 -12.286 1.00 71.50 408 PRO A C 1
ATOM 3124 O O . PRO A 1 408 ? -4.858 -6.992 -12.625 1.00 71.50 408 PRO A O 1
ATOM 3127 N N . ALA A 1 409 ? -5.875 -5.060 -13.147 1.00 72.00 409 ALA A N 1
ATOM 3128 C CA . ALA A 1 409 ? -5.481 -5.044 -14.555 1.00 72.00 409 ALA A CA 1
ATOM 3129 C C . ALA A 1 409 ? -4.035 -4.566 -14.782 1.00 72.00 409 ALA A C 1
ATOM 3131 O O . ALA A 1 409 ? -3.514 -4.686 -15.891 1.00 72.00 409 ALA A O 1
ATOM 3132 N N . ILE A 1 410 ? -3.380 -4.010 -13.757 1.00 81.50 410 ILE A N 1
ATOM 3133 C CA . ILE A 1 410 ? -2.012 -3.512 -13.874 1.00 81.50 410 ILE A CA 1
ATOM 3134 C C . ILE A 1 410 ? -1.041 -4.665 -13.678 1.00 81.50 410 ILE A C 1
ATOM 3136 O O . ILE A 1 410 ? -1.015 -5.348 -12.650 1.00 81.50 410 ILE A O 1
ATOM 3140 N N . LEU A 1 411 ? -0.229 -4.875 -14.708 1.00 80.62 411 LEU A N 1
ATOM 3141 C CA . LEU A 1 411 ? 0.878 -5.809 -14.661 1.00 80.62 411 LEU A CA 1
ATOM 3142 C C . LEU A 1 411 ? 1.976 -5.219 -13.777 1.00 80.62 411 LEU A C 1
ATOM 3144 O O . LEU A 1 411 ? 2.399 -4.073 -13.964 1.00 80.62 411 LEU A O 1
ATOM 3148 N N . CYS A 1 412 ? 2.434 -6.017 -12.820 1.00 83.31 412 CYS A N 1
ATOM 3149 C CA . CYS A 1 412 ? 3.503 -5.632 -11.917 1.00 83.31 412 CYS A CA 1
ATOM 3150 C C . CYS A 1 412 ? 4.778 -6.405 -12.230 1.00 83.31 412 CYS A C 1
ATOM 3152 O O . CYS A 1 412 ? 4.708 -7.561 -12.642 1.00 83.31 412 CYS A O 1
ATOM 3154 N N . PHE A 1 413 ? 5.920 -5.768 -11.992 1.00 86.56 413 PHE A N 1
ATOM 3155 C CA . PHE A 1 413 ? 7.183 -6.474 -11.840 1.00 86.56 413 PHE A CA 1
ATOM 3156 C C . PHE A 1 413 ? 7.521 -6.606 -10.368 1.00 86.56 413 PHE A C 1
ATOM 3158 O O . PHE A 1 413 ? 7.392 -5.643 -9.605 1.00 86.56 413 PHE A O 1
ATOM 3165 N N . GLU A 1 414 ? 8.004 -7.783 -9.990 1.00 87.81 414 GLU A N 1
ATOM 3166 C CA . GLU A 1 414 ? 8.732 -7.920 -8.742 1.00 87.81 414 GLU A CA 1
ATOM 3167 C C . GLU A 1 414 ? 10.111 -7.279 -8.901 1.00 87.81 414 GLU A C 1
ATOM 3169 O O . GLU A 1 414 ? 10.686 -7.230 -9.990 1.00 87.81 414 GLU A O 1
ATOM 3174 N N . VAL A 1 415 ? 10.675 -6.790 -7.801 1.00 90.00 415 VAL A N 1
ATOM 3175 C CA . VAL A 1 415 ? 12.005 -6.160 -7.815 1.00 90.00 415 VAL A CA 1
ATOM 3176 C C . VAL A 1 415 ? 13.073 -7.102 -8.373 1.00 90.00 415 VAL A C 1
ATOM 3178 O O . VAL A 1 415 ? 13.981 -6.658 -9.068 1.00 90.00 415 VAL A O 1
ATOM 3181 N N . ASP A 1 416 ? 12.949 -8.408 -8.138 1.00 85.81 416 ASP A N 1
ATOM 3182 C CA . ASP A 1 416 ? 13.854 -9.394 -8.730 1.00 85.81 416 ASP A CA 1
ATOM 3183 C C . ASP A 1 416 ? 13.758 -9.439 -10.256 1.00 85.81 416 ASP A C 1
ATOM 3185 O O . ASP A 1 416 ? 14.771 -9.635 -10.921 1.00 85.81 416 ASP A O 1
ATOM 3189 N N . ASP A 1 417 ? 12.570 -9.251 -10.833 1.00 82.62 417 ASP A N 1
ATOM 3190 C CA . ASP A 1 417 ? 12.391 -9.204 -12.289 1.00 82.62 417 ASP A CA 1
ATOM 3191 C C . ASP A 1 417 ? 13.040 -7.955 -12.864 1.00 82.62 417 ASP A C 1
ATOM 3193 O O . ASP A 1 417 ? 13.746 -8.025 -13.868 1.00 82.62 417 ASP A O 1
ATOM 3197 N N . VAL A 1 418 ? 12.858 -6.829 -12.176 1.00 83.31 418 VAL A N 1
ATOM 3198 C CA . VAL A 1 418 ? 13.489 -5.547 -12.494 1.00 83.31 418 VAL A CA 1
ATOM 3199 C C . VAL A 1 418 ? 15.018 -5.700 -12.485 1.00 83.31 418 VAL A C 1
ATOM 3201 O O . VAL A 1 418 ? 15.682 -5.451 -13.490 1.00 83.31 418 VAL A O 1
ATOM 3204 N N . LEU A 1 419 ? 15.583 -6.226 -11.394 1.00 85.25 419 LEU A N 1
ATOM 3205 C CA . LEU A 1 419 ? 17.024 -6.451 -11.248 1.00 85.25 419 LEU A CA 1
ATOM 3206 C C . LEU A 1 419 ? 17.577 -7.473 -12.250 1.00 85.25 419 LEU A C 1
ATOM 3208 O O . LEU A 1 419 ? 18.678 -7.281 -12.768 1.00 85.25 419 LEU A O 1
ATOM 3212 N N . ARG A 1 420 ? 16.843 -8.559 -12.531 1.00 81.31 420 ARG A N 1
ATOM 3213 C CA . ARG A 1 420 ? 17.229 -9.553 -13.547 1.00 81.31 420 ARG A CA 1
ATOM 3214 C C . ARG A 1 420 ? 17.242 -8.942 -14.943 1.00 81.31 420 ARG A C 1
ATOM 3216 O O . ARG A 1 420 ? 18.212 -9.148 -15.667 1.00 81.31 420 ARG A O 1
ATOM 3223 N N . SER A 1 421 ? 16.224 -8.157 -15.287 1.00 75.38 421 SER A N 1
ATOM 3224 C CA . SER A 1 421 ? 16.124 -7.487 -16.589 1.00 75.38 421 SER A CA 1
ATOM 3225 C C . SER A 1 421 ? 17.306 -6.545 -16.827 1.00 75.38 421 SER A C 1
ATOM 3227 O O . SER A 1 421 ? 17.859 -6.508 -17.920 1.00 75.38 421 SER A O 1
ATOM 3229 N N . PHE A 1 422 ? 17.771 -5.845 -15.788 1.00 78.00 422 PHE A N 1
ATOM 3230 C CA . PHE A 1 422 ? 18.878 -4.892 -15.922 1.00 78.00 422 PHE A CA 1
ATOM 3231 C C . PHE A 1 422 ? 20.262 -5.531 -16.012 1.00 78.00 422 PHE A C 1
ATOM 3233 O O . PHE A 1 422 ? 21.180 -4.917 -16.551 1.00 78.00 422 PHE A O 1
ATOM 3240 N N . ARG A 1 423 ? 20.442 -6.745 -15.478 1.00 73.88 423 ARG A N 1
ATOM 3241 C CA . ARG A 1 423 ? 21.727 -7.463 -15.549 1.00 73.88 423 ARG A CA 1
ATOM 3242 C C . ARG A 1 423 ? 22.035 -8.001 -16.945 1.00 73.88 423 ARG A C 1
ATOM 3244 O O . ARG A 1 423 ? 23.198 -8.254 -17.230 1.00 73.88 423 ARG A O 1
ATOM 3251 N N . ASN A 1 424 ? 21.026 -8.136 -17.803 1.00 67.44 424 ASN A N 1
ATOM 3252 C CA . ASN A 1 424 ? 21.159 -8.685 -19.153 1.00 67.44 424 ASN A CA 1
ATOM 3253 C C . ASN A 1 424 ? 21.395 -7.602 -20.233 1.00 67.44 424 ASN A C 1
ATOM 3255 O O . ASN A 1 424 ? 21.021 -7.805 -21.378 1.00 67.44 424 ASN A O 1
ATOM 3259 N N . GLU A 1 425 ? 22.000 -6.461 -19.875 1.00 58.19 425 GLU A N 1
ATOM 3260 C CA . GLU A 1 425 ? 22.389 -5.343 -20.770 1.00 58.19 425 GLU A CA 1
ATOM 3261 C C . GLU A 1 425 ? 21.251 -4.516 -21.416 1.00 58.19 425 GLU A C 1
ATOM 3263 O O . GLU A 1 425 ? 21.524 -3.493 -22.039 1.00 58.19 425 GLU A O 1
ATOM 3268 N N . ASP A 1 426 ? 19.978 -4.832 -21.160 1.00 69.88 426 ASP A N 1
ATOM 3269 C CA . ASP A 1 426 ? 18.816 -4.101 -21.707 1.00 69.88 426 ASP A CA 1
ATOM 3270 C C . ASP A 1 426 ? 18.321 -2.919 -20.846 1.00 69.88 426 ASP A C 1
ATOM 3272 O O . ASP A 1 426 ? 17.239 -2.382 -21.081 1.00 69.88 426 ASP A O 1
ATOM 3276 N N . ALA A 1 427 ? 19.088 -2.459 -19.849 1.00 74.88 427 ALA A N 1
ATOM 3277 C CA . ALA A 1 427 ? 18.658 -1.387 -18.935 1.00 74.88 427 ALA A CA 1
ATOM 3278 C C . ALA A 1 427 ? 18.265 -0.074 -19.651 1.00 74.88 427 ALA A C 1
ATOM 3280 O O . ALA A 1 427 ? 17.396 0.649 -19.168 1.00 74.88 427 ALA A O 1
ATOM 3281 N N . ALA A 1 428 ? 18.844 0.196 -20.828 1.00 81.56 428 ALA A N 1
ATOM 3282 C CA . ALA A 1 428 ? 18.521 1.359 -21.657 1.00 81.56 428 ALA A CA 1
ATOM 3283 C C . ALA A 1 428 ? 17.081 1.348 -22.209 1.00 81.56 428 ALA A C 1
ATOM 3285 O O . ALA A 1 428 ? 16.573 2.397 -22.602 1.00 81.56 428 ALA A O 1
ATOM 3286 N N . ASN A 1 429 ? 16.415 0.187 -22.212 1.00 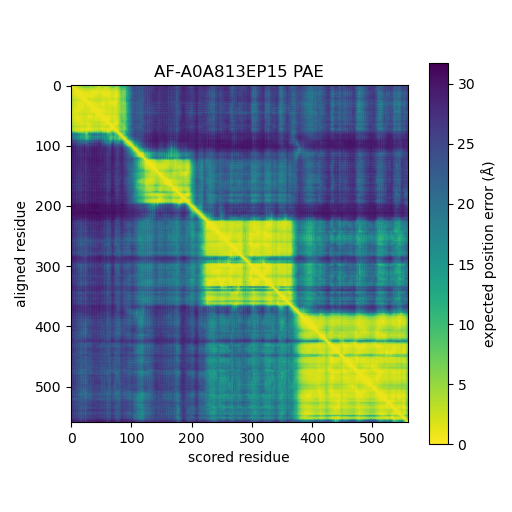89.31 429 ASN A N 1
ATOM 3287 C CA . ASN A 1 429 ? 15.032 0.037 -22.666 1.00 89.31 429 ASN A CA 1
ATOM 3288 C C . ASN A 1 429 ? 14.005 0.326 -21.564 1.00 89.31 429 ASN A C 1
ATOM 3290 O O . ASN A 1 429 ? 12.804 0.212 -21.805 1.00 89.31 429 ASN A O 1
ATOM 3294 N N . TYR A 1 430 ? 14.443 0.692 -20.359 1.00 91.25 430 TYR A N 1
ATOM 3295 C CA . TYR A 1 430 ? 13.564 0.916 -19.219 1.00 91.25 430 TYR A CA 1
ATOM 3296 C C . TYR A 1 430 ? 13.640 2.359 -18.732 1.00 91.25 430 TYR A C 1
ATOM 3298 O O . TYR A 1 430 ? 14.699 2.980 -18.722 1.00 91.25 430 TYR A O 1
ATOM 3306 N N . LEU A 1 431 ? 12.505 2.873 -18.262 1.00 94.75 431 LEU A N 1
ATOM 3307 C CA . LEU A 1 431 ? 12.419 4.143 -17.550 1.00 94.75 431 LEU A CA 1
ATOM 3308 C C . LEU A 1 431 ? 11.646 3.931 -16.250 1.00 94.75 431 LEU A C 1
ATOM 3310 O O . LEU A 1 431 ? 10.466 3.565 -16.270 1.00 94.75 431 LEU A O 1
ATOM 3314 N N . LEU A 1 432 ? 12.308 4.171 -15.117 1.00 96.38 432 LEU A N 1
ATOM 3315 C CA . LEU A 1 432 ? 11.647 4.197 -13.816 1.00 96.38 432 LEU A CA 1
ATOM 3316 C C . LEU A 1 432 ? 10.936 5.537 -13.622 1.00 96.38 432 LEU A C 1
ATOM 3318 O O . LEU A 1 432 ? 11.518 6.595 -13.852 1.00 96.38 432 LEU A O 1
ATOM 3322 N N . ILE A 1 433 ? 9.695 5.494 -13.147 1.00 98.19 433 ILE A N 1
ATOM 3323 C CA . ILE A 1 433 ? 8.892 6.684 -12.867 1.00 98.19 433 ILE A CA 1
ATOM 3324 C C . ILE A 1 433 ? 8.590 6.736 -11.372 1.00 98.19 433 ILE A C 1
ATOM 3326 O O . ILE A 1 433 ? 7.868 5.885 -10.847 1.00 98.19 433 ILE A O 1
ATOM 3330 N N . ASP A 1 434 ? 9.138 7.739 -10.692 1.00 98.19 434 ASP A N 1
ATOM 3331 C CA . ASP A 1 434 ? 8.967 7.936 -9.255 1.00 98.19 434 ASP A CA 1
ATOM 3332 C C . ASP A 1 434 ? 7.678 8.718 -8.962 1.00 98.19 434 ASP A C 1
ATOM 3334 O O . ASP A 1 434 ? 7.609 9.944 -9.110 1.00 98.19 434 ASP A O 1
ATOM 3338 N N . CYS A 1 435 ? 6.650 7.989 -8.528 1.00 98.12 435 CYS A N 1
ATOM 3339 C CA . CYS A 1 435 ? 5.318 8.496 -8.189 1.00 98.12 435 CYS A CA 1
ATOM 3340 C C . CYS A 1 435 ? 5.199 8.972 -6.732 1.00 98.12 435 CYS A C 1
ATOM 3342 O O . CYS A 1 435 ? 4.084 9.142 -6.225 1.00 98.12 435 CYS A O 1
ATOM 3344 N N . ARG A 1 436 ? 6.316 9.125 -6.008 1.00 96.94 436 ARG A N 1
ATOM 3345 C CA . ARG A 1 436 ? 6.298 9.684 -4.647 1.00 96.94 436 ARG A CA 1
ATOM 3346 C C . ARG A 1 436 ? 6.099 11.203 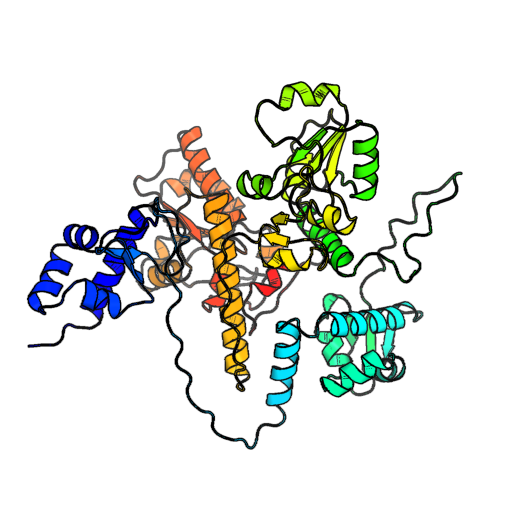-4.668 1.00 96.94 436 ARG A C 1
ATOM 3348 O O . ARG A 1 436 ? 6.037 11.820 -5.728 1.00 96.94 436 ARG A O 1
ATOM 3355 N N . THR A 1 437 ? 5.923 11.812 -3.503 1.00 94.25 437 THR A N 1
ATOM 3356 C CA . THR A 1 437 ? 5.847 13.278 -3.375 1.00 94.25 437 THR A CA 1
ATOM 3357 C C . THR A 1 437 ? 7.242 13.912 -3.435 1.00 94.25 437 THR A C 1
ATOM 3359 O O . THR A 1 437 ? 8.239 13.198 -3.316 1.00 94.25 437 THR A O 1
ATOM 3362 N N . ASP A 1 438 ? 7.328 15.236 -3.614 1.00 94.25 438 ASP A N 1
ATOM 3363 C CA . ASP A 1 438 ? 8.615 15.952 -3.560 1.00 94.25 438 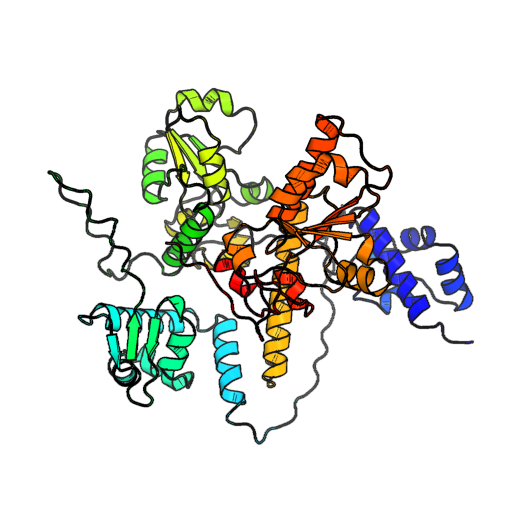ASP A CA 1
ATOM 3364 C C . ASP A 1 438 ? 9.350 15.722 -2.227 1.00 94.25 438 ASP A C 1
ATOM 3366 O O . ASP A 1 438 ? 10.477 15.236 -2.286 1.00 94.25 438 ASP A O 1
ATOM 3370 N N . PRO A 1 439 ? 8.719 15.870 -1.037 1.00 92.62 439 PRO A N 1
ATOM 3371 C CA . PRO A 1 439 ? 9.401 15.615 0.237 1.00 92.62 439 PRO A CA 1
ATOM 3372 C C . PRO A 1 439 ? 10.002 14.209 0.361 1.00 92.62 439 PRO A C 1
ATOM 3374 O O . PRO A 1 439 ? 11.049 14.020 0.974 1.00 92.62 439 PRO A O 1
ATOM 3377 N N . GLU A 1 440 ? 9.362 13.200 -0.231 1.00 95.38 440 GLU A N 1
ATOM 3378 C CA . GLU A 1 440 ? 9.901 11.839 -0.244 1.00 95.38 440 GLU A CA 1
ATOM 3379 C C . GLU A 1 440 ? 11.106 11.678 -1.173 1.00 95.38 440 GLU A C 1
ATOM 3381 O O . GLU A 1 440 ? 12.024 10.918 -0.852 1.00 95.38 440 GLU A O 1
ATOM 3386 N N . ARG A 1 441 ? 11.086 12.347 -2.333 1.00 95.81 441 ARG A N 1
ATOM 3387 C CA . ARG A 1 441 ? 12.179 12.323 -3.315 1.00 95.81 441 ARG A CA 1
ATOM 3388 C C . ARG A 1 441 ? 13.377 13.151 -2.870 1.00 95.81 441 ARG A C 1
ATOM 3390 O O . ARG A 1 441 ? 14.504 12.748 -3.140 1.00 95.81 441 ARG A O 1
ATOM 3397 N N . ASP A 1 442 ? 13.134 14.246 -2.156 1.00 94.56 442 ASP A N 1
ATOM 3398 C CA . ASP A 1 442 ? 14.170 15.117 -1.597 1.00 94.56 442 ASP A CA 1
ATOM 3399 C C . ASP A 1 442 ? 15.050 14.372 -0.583 1.00 94.56 442 ASP A C 1
ATOM 3401 O O . ASP A 1 442 ? 16.236 14.675 -0.439 1.00 94.56 442 ASP A O 1
ATOM 3405 N N . VAL A 1 443 ? 14.499 13.355 0.095 1.00 95.69 443 VAL A N 1
ATOM 3406 C CA . VAL A 1 443 ? 15.284 12.440 0.937 1.00 95.69 443 VAL A CA 1
ATOM 3407 C C . VAL A 1 443 ? 16.158 11.529 0.076 1.00 95.69 443 VAL A C 1
ATOM 3409 O O . VAL A 1 443 ? 17.367 11.432 0.308 1.00 95.69 443 VAL A O 1
ATOM 3412 N N . SER A 1 444 ? 15.545 10.824 -0.877 1.00 97.06 444 SER A N 1
ATOM 3413 C CA . SER A 1 444 ? 16.252 9.955 -1.818 1.00 97.06 444 SER A CA 1
ATOM 3414 C C . SER A 1 444 ? 15.351 9.398 -2.915 1.00 97.06 444 SER A C 1
ATOM 3416 O O . SER A 1 444 ? 14.129 9.351 -2.766 1.00 97.06 444 SER A O 1
ATOM 3418 N N . THR A 1 445 ? 15.956 8.862 -3.978 1.00 96.88 445 THR A N 1
ATOM 3419 C CA . THR A 1 445 ? 15.310 8.008 -4.987 1.00 96.88 445 THR A CA 1
ATOM 3420 C C . THR A 1 445 ? 16.168 6.799 -5.368 1.00 96.88 445 THR A C 1
ATOM 3422 O O . THR A 1 445 ? 17.301 6.655 -4.910 1.00 96.88 445 THR A O 1
ATOM 3425 N N . ILE A 1 446 ? 15.604 5.885 -6.158 1.00 95.62 446 ILE A N 1
ATOM 3426 C CA . ILE A 1 446 ? 16.274 4.666 -6.623 1.00 95.62 446 ILE A CA 1
ATOM 3427 C C . ILE A 1 446 ? 17.471 5.032 -7.506 1.00 95.62 446 ILE A C 1
ATOM 3429 O O . ILE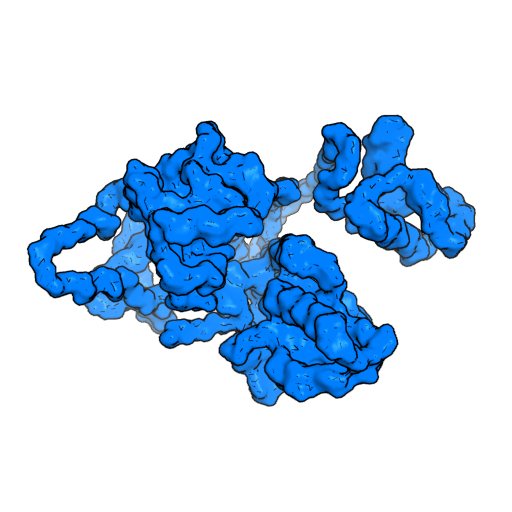 A 1 446 ? 17.376 5.900 -8.369 1.00 95.62 446 ILE A O 1
ATOM 3433 N N . ARG A 1 447 ? 18.590 4.325 -7.322 1.00 88.38 447 ARG A N 1
ATOM 3434 C CA . ARG A 1 447 ? 19.754 4.382 -8.212 1.00 88.38 447 ARG A CA 1
ATOM 3435 C C . ARG A 1 447 ? 20.015 3.017 -8.823 1.00 88.38 447 ARG A C 1
ATOM 3437 O O . ARG A 1 447 ? 20.161 2.032 -8.102 1.00 88.38 447 ARG A O 1
ATOM 3444 N N . TRP A 1 448 ? 20.206 2.986 -10.136 1.00 81.69 448 TRP A N 1
ATOM 3445 C CA . TRP A 1 448 ? 20.855 1.872 -10.814 1.00 81.69 448 TRP A CA 1
ATOM 3446 C C . TRP A 1 448 ? 21.666 2.385 -12.002 1.00 81.69 448 TRP A C 1
ATOM 3448 O O . TRP A 1 448 ? 21.235 3.285 -12.722 1.00 81.69 448 TRP A O 1
ATOM 3458 N N . THR A 1 449 ? 22.870 1.851 -12.194 1.00 78.75 449 THR A N 1
ATOM 3459 C CA . THR A 1 449 ? 23.751 2.289 -13.283 1.00 78.75 449 THR A CA 1
ATOM 3460 C C . THR A 1 449 ? 23.097 2.003 -14.634 1.00 78.75 449 THR A C 1
ATOM 3462 O O . THR A 1 449 ? 22.746 0.862 -14.918 1.00 78.75 449 THR A O 1
ATOM 3465 N N . GLY A 1 450 ? 22.944 3.039 -15.463 1.00 76.62 450 GLY A N 1
ATOM 3466 C CA . GLY A 1 450 ? 22.358 2.925 -16.804 1.00 76.62 450 GLY A CA 1
ATOM 3467 C C . GLY A 1 450 ? 20.828 2.920 -16.850 1.00 76.62 450 GLY A C 1
ATOM 3468 O O . GLY A 1 450 ? 20.274 2.795 -17.935 1.00 76.62 450 GLY A O 1
ATOM 3469 N N . LEU A 1 451 ? 20.149 3.084 -15.710 1.00 84.25 451 LEU A N 1
ATOM 3470 C CA . LEU A 1 451 ? 18.693 3.128 -15.643 1.00 84.25 451 LEU A CA 1
ATOM 3471 C C . LEU A 1 451 ? 18.211 4.546 -15.310 1.00 84.25 451 LEU A C 1
ATOM 3473 O O . LEU A 1 451 ? 18.440 5.016 -14.190 1.00 84.25 451 LEU A O 1
ATOM 3477 N N . PRO A 1 452 ? 17.541 5.239 -16.241 1.00 91.62 452 PRO A N 1
ATOM 3478 C CA . PRO A 1 452 ? 16.977 6.544 -15.953 1.00 91.62 452 PRO A CA 1
ATOM 3479 C C . PRO A 1 452 ? 15.805 6.421 -14.971 1.00 91.62 452 PRO A C 1
ATOM 3481 O O . PRO A 1 452 ? 14.957 5.530 -15.079 1.00 91.62 452 PRO A O 1
ATOM 3484 N N . VAL A 1 453 ? 15.759 7.347 -14.014 1.00 94.81 453 VAL A N 1
ATOM 3485 C CA . VAL A 1 453 ? 14.656 7.524 -13.064 1.00 94.81 453 VAL A CA 1
ATOM 3486 C C . VAL A 1 453 ? 14.132 8.941 -13.246 1.00 94.81 453 VAL A C 1
ATOM 3488 O O . VAL A 1 453 ? 14.913 9.888 -13.237 1.00 94.81 453 VAL A O 1
ATOM 3491 N N . MET A 1 454 ? 12.822 9.083 -13.419 1.00 95.81 454 MET A N 1
ATOM 3492 C CA . MET A 1 454 ? 12.168 10.355 -13.709 1.00 95.81 454 MET A CA 1
ATOM 3493 C C . MET A 1 454 ? 11.018 10.606 -12.723 1.00 95.81 454 MET A C 1
ATOM 3495 O O . MET A 1 454 ? 10.205 9.707 -12.490 1.00 95.81 454 MET A O 1
ATOM 3499 N N . PRO A 1 455 ? 10.893 11.810 -12.141 1.00 97.25 455 PRO A N 1
ATOM 3500 C CA . PRO A 1 455 ? 9.716 12.187 -11.370 1.00 97.25 455 PRO A CA 1
ATOM 3501 C C . PRO A 1 455 ? 8.437 12.112 -12.208 1.00 97.25 455 PRO A C 1
ATOM 3503 O O . PRO A 1 455 ? 8.421 12.476 -13.384 1.00 97.25 455 PRO A O 1
ATOM 3506 N N . GLN A 1 456 ? 7.323 11.725 -11.584 1.00 97.25 456 GLN A N 1
ATOM 3507 C CA . GLN A 1 456 ? 6.028 11.634 -12.266 1.00 97.25 456 GLN A CA 1
ATOM 3508 C C . GLN A 1 456 ? 5.637 12.918 -13.023 1.00 97.25 456 GLN A C 1
ATOM 3510 O O . GLN A 1 456 ? 5.121 12.838 -14.135 1.00 97.25 456 GLN A O 1
ATOM 3515 N N . ALA A 1 457 ? 5.861 14.097 -12.434 1.00 96.19 457 ALA A N 1
ATOM 3516 C CA . ALA A 1 457 ? 5.492 15.372 -13.052 1.00 96.19 457 ALA A CA 1
ATOM 3517 C C . ALA A 1 457 ? 6.271 15.638 -14.352 1.00 96.19 457 ALA A C 1
ATOM 3519 O O . ALA A 1 457 ? 5.685 16.053 -15.351 1.00 96.19 457 ALA A O 1
ATOM 3520 N N . GLU A 1 458 ? 7.569 15.334 -14.352 1.00 97.31 458 GLU A N 1
ATOM 3521 C CA . GLU A 1 458 ? 8.429 15.449 -15.530 1.00 97.31 458 GLU A CA 1
ATOM 3522 C C . GLU A 1 458 ? 8.013 14.447 -16.612 1.00 97.31 458 GLU A C 1
ATOM 3524 O O . GLU A 1 458 ? 7.828 14.822 -17.771 1.00 97.31 458 GLU A O 1
ATOM 3529 N N . PHE A 1 459 ? 7.738 13.197 -16.225 1.00 97.56 459 PHE A N 1
ATOM 3530 C CA . PHE A 1 459 ? 7.218 12.190 -17.149 1.00 97.56 459 PHE A CA 1
ATOM 3531 C C . PHE A 1 459 ? 5.926 12.655 -17.824 1.00 97.56 459 PHE A C 1
ATOM 3533 O O . PHE A 1 459 ? 5.791 12.540 -19.041 1.00 97.56 459 PHE A O 1
ATOM 3540 N N . MET A 1 460 ? 4.995 13.238 -17.064 1.00 97.31 460 MET A N 1
ATOM 3541 C CA . MET A 1 460 ? 3.734 13.745 -17.610 1.00 97.31 460 MET A CA 1
ATOM 3542 C C . MET A 1 460 ? 3.922 14.899 -18.596 1.00 97.31 460 MET A C 1
ATOM 3544 O O . MET A 1 460 ? 3.184 14.968 -19.580 1.00 97.31 460 MET A O 1
ATOM 3548 N N . ALA A 1 461 ? 4.913 15.769 -18.386 1.00 97.00 461 ALA A N 1
ATOM 3549 C CA . ALA A 1 461 ? 5.226 16.853 -19.318 1.00 97.00 461 ALA A CA 1
ATOM 3550 C C . ALA A 1 461 ? 5.696 16.330 -20.689 1.00 97.00 461 ALA A C 1
ATOM 3552 O O . ALA A 1 461 ? 5.437 16.955 -21.718 1.00 97.00 461 ALA A O 1
ATOM 3553 N N . HIS A 1 462 ? 6.333 15.156 -20.713 1.00 95.94 462 HIS A N 1
ATOM 3554 C CA . HIS A 1 462 ? 6.847 14.516 -21.928 1.00 95.94 462 HIS A CA 1
ATOM 3555 C C . HIS A 1 462 ? 6.010 13.318 -22.403 1.00 95.94 462 HIS A C 1
ATOM 3557 O O . HIS A 1 462 ? 6.319 12.714 -23.434 1.00 95.94 462 HIS A O 1
ATOM 3563 N N . PHE A 1 463 ? 4.929 12.991 -21.692 1.00 94.50 463 PHE A N 1
ATOM 3564 C CA . PHE A 1 463 ? 4.170 11.754 -21.858 1.00 94.50 463 PHE A CA 1
ATOM 3565 C C . PHE A 1 463 ? 3.736 11.466 -23.304 1.00 94.50 463 PHE A C 1
ATOM 3567 O O . PHE A 1 463 ? 4.047 10.373 -23.777 1.00 94.50 463 PHE A O 1
ATOM 3574 N N . PRO A 1 464 ? 3.127 12.407 -24.064 1.00 92.69 464 PRO A N 1
ATOM 3575 C CA . PRO A 1 464 ? 2.672 12.131 -25.432 1.00 92.69 464 PRO A CA 1
ATOM 3576 C C . PRO A 1 464 ? 3.792 11.749 -26.408 1.00 92.69 464 PRO A C 1
ATOM 3578 O O . PRO A 1 464 ? 3.530 11.125 -27.437 1.00 92.69 464 PRO A O 1
ATOM 3581 N N . VAL A 1 465 ? 5.030 12.155 -26.112 1.00 94.69 465 VAL A N 1
ATOM 3582 C CA . VAL A 1 465 ? 6.213 11.820 -26.910 1.00 94.69 465 VAL A CA 1
ATOM 3583 C C . VAL A 1 465 ? 6.813 10.504 -26.426 1.00 94.69 465 VAL A C 1
ATOM 3585 O O . VAL A 1 465 ? 7.080 9.623 -27.240 1.00 94.69 465 VAL A O 1
ATOM 3588 N N . LEU A 1 466 ? 6.976 10.342 -25.109 1.00 95.06 466 LEU A N 1
ATOM 3589 C CA . LEU A 1 466 ? 7.600 9.159 -24.515 1.00 95.06 466 LEU A CA 1
ATOM 3590 C C . LEU A 1 466 ? 6.846 7.872 -24.852 1.00 95.06 466 LEU A C 1
ATOM 3592 O O . LEU A 1 466 ? 7.480 6.885 -25.210 1.00 95.06 466 LEU A O 1
ATOM 3596 N N . VAL A 1 467 ? 5.510 7.870 -24.838 1.00 94.19 467 VAL A N 1
ATOM 3597 C CA . VAL A 1 467 ? 4.720 6.656 -25.136 1.00 94.19 467 VAL A CA 1
ATOM 3598 C C . VAL A 1 467 ? 4.829 6.151 -26.573 1.00 94.19 467 VAL A C 1
ATOM 3600 O O . VAL A 1 467 ? 4.327 5.074 -26.881 1.00 94.19 467 VAL A O 1
ATOM 3603 N N . ARG A 1 468 ? 5.475 6.911 -27.461 1.00 95.62 468 ARG A N 1
ATOM 3604 C CA . ARG A 1 468 ? 5.793 6.494 -28.836 1.00 95.62 468 ARG A CA 1
ATOM 3605 C C . ARG A 1 468 ? 7.153 5.810 -28.947 1.00 95.62 468 ARG A C 1
ATOM 3607 O O . ARG A 1 468 ? 7.501 5.333 -30.022 1.00 95.62 468 ARG A O 1
ATOM 3614 N N . SER A 1 469 ? 7.920 5.782 -27.862 1.00 93.38 469 SER A N 1
ATOM 3615 C CA . SER A 1 469 ? 9.177 5.046 -27.775 1.00 93.38 469 SER A CA 1
ATOM 3616 C C . SER A 1 469 ? 8.928 3.570 -27.430 1.00 93.38 469 SER A C 1
ATOM 3618 O O . SER A 1 469 ? 7.891 3.251 -26.845 1.00 93.38 469 SER A O 1
ATOM 3620 N N . PRO A 1 470 ? 9.879 2.670 -27.736 1.00 91.12 470 PRO A N 1
ATOM 3621 C CA . PRO A 1 470 ? 9.799 1.259 -27.357 1.00 91.12 470 PRO A CA 1
ATOM 3622 C C . PRO A 1 470 ? 10.129 1.010 -25.872 1.00 91.12 470 PRO A C 1
ATOM 3624 O O . PRO A 1 470 ? 10.350 -0.132 -25.478 1.00 91.12 470 PRO A O 1
ATOM 3627 N N . LEU A 1 471 ? 10.218 2.062 -25.049 1.00 91.75 471 LEU A N 1
ATOM 3628 C CA . LEU A 1 471 ? 10.600 1.939 -23.647 1.00 91.75 471 LEU A CA 1
ATOM 3629 C C . LEU A 1 471 ? 9.534 1.203 -22.827 1.00 91.75 471 LEU A C 1
ATOM 3631 O O . LEU A 1 471 ? 8.326 1.369 -23.017 1.00 91.75 471 LEU A O 1
ATOM 3635 N N . VAL A 1 472 ? 10.006 0.452 -21.836 1.00 92.56 472 VAL A N 1
ATOM 3636 C CA . VAL A 1 472 ? 9.190 -0.119 -20.769 1.00 92.56 472 VAL A CA 1
ATOM 3637 C C . VAL A 1 472 ? 9.165 0.858 -19.595 1.00 92.56 472 VAL A C 1
ATOM 3639 O O . VAL A 1 472 ? 10.182 1.125 -18.952 1.00 92.56 472 VAL A O 1
ATOM 3642 N N . PHE A 1 473 ? 7.981 1.376 -19.286 1.00 95.81 473 PHE A N 1
ATOM 3643 C CA . PHE A 1 473 ? 7.765 2.302 -18.179 1.00 95.81 473 PHE A CA 1
ATOM 3644 C C . PHE A 1 473 ? 7.441 1.540 -16.898 1.00 95.81 473 PHE A C 1
ATOM 3646 O O . PHE A 1 473 ? 6.424 0.847 -16.821 1.00 95.81 473 PHE A O 1
ATOM 3653 N N . ILE A 1 474 ? 8.277 1.690 -15.871 1.00 96.38 474 ILE A N 1
ATOM 3654 C CA . ILE A 1 474 ? 8.083 1.053 -14.564 1.00 96.38 474 ILE A CA 1
ATOM 3655 C C . ILE A 1 474 ? 7.795 2.140 -13.532 1.00 96.38 474 ILE A C 1
ATOM 3657 O O . ILE A 1 474 ? 8.678 2.871 -13.095 1.00 96.38 474 ILE A O 1
ATOM 3661 N N . THR A 1 475 ? 6.542 2.239 -13.115 1.00 97.88 475 THR A N 1
ATOM 3662 C CA . THR A 1 475 ? 6.120 3.172 -12.064 1.00 97.88 475 THR A CA 1
ATOM 3663 C C . THR A 1 475 ? 6.425 2.590 -10.687 1.00 97.88 475 THR A C 1
ATOM 3665 O O . THR A 1 475 ? 6.166 1.412 -10.437 1.00 97.88 475 THR A O 1
ATOM 3668 N N . PHE A 1 476 ? 6.915 3.400 -9.753 1.00 98.12 476 PHE A N 1
ATOM 3669 C CA . PHE A 1 476 ? 7.099 2.973 -8.366 1.00 98.12 476 PHE A CA 1
ATOM 3670 C C . PHE A 1 476 ? 6.747 4.080 -7.374 1.00 98.12 476 PHE A C 1
ATOM 3672 O O . PHE A 1 476 ? 6.769 5.268 -7.683 1.00 98.12 476 PHE A O 1
ATOM 3679 N N . CYS A 1 477 ? 6.377 3.680 -6.163 1.00 97.31 477 CYS A N 1
ATOM 3680 C CA . CYS A 1 477 ? 6.250 4.581 -5.024 1.00 97.31 477 CYS A CA 1
ATOM 3681 C C . CYS A 1 477 ? 6.846 3.911 -3.778 1.00 97.31 477 CYS A C 1
ATOM 3683 O O . CYS A 1 477 ? 7.706 3.048 -3.917 1.00 97.31 477 CYS A O 1
ATOM 3685 N N . THR A 1 478 ? 6.401 4.251 -2.564 1.00 96.50 478 THR A N 1
ATOM 3686 C CA . THR A 1 478 ? 6.888 3.595 -1.336 1.00 96.50 478 THR A CA 1
ATOM 3687 C C . THR A 1 478 ? 6.639 2.085 -1.327 1.00 96.50 478 THR A C 1
ATOM 3689 O O . THR A 1 478 ? 7.593 1.325 -1.226 1.00 96.50 478 THR A O 1
ATOM 3692 N N . ILE A 1 479 ? 5.372 1.671 -1.482 1.00 94.38 479 ILE A N 1
ATOM 3693 C CA . ILE A 1 479 ? 4.932 0.266 -1.355 1.00 94.38 479 ILE A CA 1
ATOM 3694 C C . ILE A 1 479 ? 4.080 -0.255 -2.534 1.00 94.38 479 ILE A C 1
ATOM 3696 O O . ILE A 1 479 ? 3.513 -1.336 -2.457 1.00 94.38 479 ILE A O 1
ATOM 3700 N N . GLY A 1 480 ? 3.934 0.519 -3.617 1.00 91.94 480 GLY A N 1
ATOM 3701 C CA . GLY A 1 480 ? 3.207 0.107 -4.834 1.00 91.94 480 GLY A CA 1
ATOM 3702 C C . GLY A 1 480 ? 1.814 0.725 -5.055 1.00 91.94 480 GLY A C 1
ATOM 3703 O O . GLY A 1 480 ? 1.292 0.664 -6.164 1.00 91.94 480 GLY A O 1
ATOM 3704 N N . GLY A 1 481 ? 1.209 1.375 -4.052 1.00 88.75 481 GLY A N 1
ATOM 3705 C CA . GLY A 1 481 ? -0.149 1.935 -4.180 1.00 88.75 481 GLY A CA 1
ATOM 3706 C C . GLY A 1 481 ? -0.283 3.106 -5.161 1.00 88.75 481 GLY A C 1
ATOM 3707 O O . GLY A 1 481 ? -1.072 3.047 -6.101 1.00 88.75 481 GLY A O 1
ATOM 3708 N N . ARG A 1 482 ? 0.501 4.178 -4.976 1.00 94.62 482 ARG A N 1
ATOM 3709 C CA . ARG A 1 482 ? 0.441 5.367 -5.852 1.00 94.62 482 ARG A CA 1
ATOM 3710 C C . ARG A 1 482 ? 0.902 5.060 -7.270 1.00 94.62 482 ARG A C 1
ATOM 3712 O O . ARG A 1 482 ? 0.316 5.571 -8.217 1.00 94.62 482 ARG A O 1
ATOM 3719 N N . SER A 1 483 ? 1.912 4.207 -7.411 1.00 96.31 483 SER A N 1
ATOM 3720 C CA . SER A 1 483 ? 2.405 3.780 -8.716 1.00 96.31 483 SER A CA 1
ATOM 3721 C C . SER A 1 483 ? 1.392 2.929 -9.473 1.00 96.31 483 SER A C 1
ATOM 3723 O O . SER A 1 483 ? 1.181 3.179 -10.654 1.00 96.31 483 SER A O 1
ATOM 3725 N N . GLY A 1 484 ? 0.701 2.000 -8.802 1.00 92.94 484 GLY A N 1
ATOM 3726 C CA . GLY A 1 484 ? -0.384 1.228 -9.414 1.00 92.94 484 GLY A CA 1
ATOM 3727 C C . GLY A 1 484 ? -1.514 2.128 -9.921 1.00 92.94 484 GLY A C 1
ATOM 3728 O O . GLY A 1 484 ? -1.918 2.020 -11.079 1.00 92.94 484 GLY A O 1
ATOM 3729 N N . ASN A 1 485 ? -1.943 3.088 -9.094 1.00 92.06 485 ASN A N 1
ATOM 3730 C CA . ASN A 1 485 ? -2.944 4.089 -9.476 1.00 92.06 485 ASN A CA 1
ATOM 3731 C C . ASN A 1 485 ? -2.502 4.925 -10.680 1.00 92.06 485 ASN A C 1
ATOM 3733 O O . ASN A 1 485 ? -3.271 5.155 -11.612 1.00 92.06 485 ASN A O 1
ATOM 3737 N N . PHE A 1 486 ? -1.253 5.388 -10.664 1.00 96.94 486 PHE A N 1
ATOM 3738 C CA . PHE A 1 486 ? -0.716 6.195 -11.747 1.00 96.94 486 PHE A CA 1
ATOM 3739 C C . PHE A 1 486 ? -0.641 5.399 -13.056 1.00 96.94 486 PHE A C 1
ATOM 3741 O O . PHE A 1 486 ? -1.142 5.872 -14.072 1.00 96.94 486 PHE A O 1
ATOM 3748 N N . ALA A 1 487 ? -0.122 4.168 -13.028 1.00 95.62 487 ALA A N 1
ATOM 3749 C CA . ALA A 1 487 ? -0.081 3.281 -14.191 1.00 95.62 487 ALA A CA 1
ATOM 3750 C C . ALA A 1 487 ? -1.476 3.028 -14.789 1.00 95.62 487 ALA A C 1
ATOM 3752 O O . ALA A 1 487 ? -1.645 3.102 -16.006 1.00 95.62 487 ALA A O 1
ATOM 3753 N N . GLN A 1 488 ? -2.484 2.786 -13.945 1.00 91.44 488 GLN A N 1
ATOM 3754 C CA . GLN A 1 488 ? -3.868 2.626 -14.394 1.00 91.44 488 GLN A CA 1
ATOM 3755 C C . GLN A 1 488 ? -4.400 3.886 -15.067 1.00 91.44 488 GLN A C 1
ATOM 3757 O O . GLN A 1 488 ? -4.967 3.805 -16.157 1.00 91.44 488 GLN A O 1
ATOM 3762 N N . LYS A 1 489 ? -4.170 5.050 -14.455 1.00 93.50 489 LYS A N 1
ATOM 3763 C CA . LYS A 1 489 ? -4.594 6.330 -15.020 1.00 93.50 489 LYS A CA 1
ATOM 3764 C C . LYS A 1 489 ? -3.951 6.600 -16.380 1.00 93.50 489 LYS A C 1
ATOM 3766 O O . LYS A 1 489 ? -4.640 7.078 -17.270 1.00 93.50 489 LYS A O 1
ATOM 3771 N N . LEU A 1 490 ? -2.673 6.260 -16.564 1.00 94.94 490 LEU A N 1
ATOM 3772 C CA . LEU A 1 490 ? -1.999 6.413 -17.857 1.00 94.94 490 LEU A CA 1
ATOM 3773 C C . LEU A 1 490 ? -2.654 5.569 -18.953 1.00 94.94 490 LEU A C 1
ATOM 3775 O O . LEU A 1 490 ? -2.904 6.077 -20.043 1.00 94.94 490 LEU A O 1
ATOM 3779 N N . LEU A 1 491 ? -2.939 4.296 -18.669 1.00 89.75 491 LEU A N 1
ATOM 3780 C CA . LEU A 1 491 ? -3.598 3.405 -19.629 1.00 89.75 491 LEU A CA 1
ATOM 3781 C C . LEU A 1 491 ? -5.003 3.903 -19.982 1.00 89.75 491 LEU A C 1
ATOM 3783 O O . LEU A 1 491 ? -5.376 3.901 -21.154 1.00 89.75 491 LEU A O 1
ATOM 3787 N N . GLN A 1 492 ? -5.746 4.380 -18.982 1.00 88.62 492 GLN A N 1
ATOM 3788 C CA . GLN A 1 492 ? -7.066 4.970 -19.183 1.00 88.62 492 GLN A CA 1
ATOM 3789 C C . GLN A 1 492 ? -6.987 6.245 -20.036 1.00 88.62 492 GLN A C 1
ATOM 3791 O O . GLN A 1 492 ? -7.710 6.372 -21.017 1.00 88.62 492 GLN A O 1
ATOM 3796 N N . ASP A 1 493 ? -6.054 7.151 -19.729 1.00 90.81 493 ASP A N 1
ATOM 3797 C CA . ASP A 1 493 ? -5.841 8.388 -20.487 1.00 90.81 493 ASP A CA 1
ATOM 3798 C C . ASP A 1 493 ? -5.454 8.113 -21.951 1.00 90.81 493 ASP A C 1
ATOM 3800 O O . ASP A 1 493 ? -5.891 8.844 -22.842 1.00 90.81 493 ASP A O 1
ATOM 3804 N N . ILE A 1 494 ? -4.653 7.073 -22.215 1.00 92.50 494 ILE A N 1
ATOM 3805 C CA . ILE A 1 494 ? -4.309 6.640 -23.580 1.00 92.50 494 ILE A CA 1
ATOM 3806 C C . ILE A 1 494 ? -5.564 6.205 -24.334 1.00 92.50 494 ILE A C 1
ATOM 3808 O O . ILE A 1 494 ? -5.771 6.652 -25.465 1.00 92.50 494 ILE A O 1
ATOM 3812 N N . ALA A 1 495 ? -6.388 5.361 -23.710 1.00 89.25 495 ALA A N 1
ATOM 3813 C CA . ALA A 1 495 ? -7.609 4.841 -24.312 1.00 89.25 495 ALA A CA 1
ATOM 3814 C C . ALA A 1 495 ? -8.632 5.956 -24.575 1.00 89.25 495 ALA A C 1
ATOM 3816 O O . ALA A 1 495 ? -9.104 6.105 -25.701 1.00 89.25 495 ALA A O 1
ATOM 3817 N N . ASP A 1 496 ? -8.917 6.782 -23.567 1.00 92.62 496 ASP A N 1
ATOM 3818 C CA . ASP A 1 496 ? -9.972 7.799 -23.628 1.00 92.62 496 ASP A CA 1
ATOM 3819 C C . ASP A 1 496 ? -9.639 8.940 -24.588 1.00 92.62 496 ASP A C 1
ATOM 3821 O O . ASP A 1 496 ? -10.520 9.479 -25.258 1.00 92.62 496 ASP A O 1
ATOM 3825 N N . LYS A 1 497 ? -8.361 9.327 -24.663 1.00 94.38 497 LYS A N 1
ATOM 3826 C CA . LYS A 1 497 ? -7.913 10.457 -25.494 1.00 94.38 497 LYS A CA 1
ATOM 3827 C C . LYS A 1 497 ? -7.370 10.013 -26.851 1.00 94.38 497 LYS A C 1
ATOM 3829 O O . LYS A 1 497 ? -6.946 10.866 -27.629 1.00 94.38 497 LYS A O 1
ATOM 3834 N N . GLY A 1 498 ? -7.347 8.707 -27.129 1.00 93.50 498 GLY A N 1
ATOM 3835 C CA . GLY A 1 498 ? -6.809 8.152 -28.370 1.00 93.50 498 GLY A CA 1
ATOM 3836 C C . GLY A 1 498 ? -5.351 8.548 -28.611 1.00 93.50 498 GLY A C 1
ATOM 3837 O O . GLY A 1 498 ? -4.984 8.907 -29.730 1.00 93.50 498 GLY A O 1
ATOM 3838 N N . ILE A 1 499 ? -4.526 8.550 -27.558 1.00 93.19 499 ILE A N 1
ATOM 3839 C CA . ILE A 1 499 ? -3.120 8.965 -27.659 1.00 93.19 499 ILE A CA 1
ATOM 3840 C C . ILE A 1 499 ? -2.377 7.940 -28.528 1.00 93.19 499 ILE A C 1
ATOM 3842 O O . ILE A 1 499 ? -2.395 6.756 -28.197 1.00 93.19 499 ILE A O 1
ATOM 3846 N N . PRO A 1 500 ? -1.693 8.350 -29.614 1.00 93.88 500 PRO A N 1
ATOM 3847 C CA . PRO A 1 500 ? -0.888 7.426 -30.404 1.00 93.88 500 PRO A CA 1
ATOM 3848 C C . PRO A 1 500 ? 0.281 6.892 -29.573 1.00 93.88 500 PRO A C 1
ATOM 3850 O O . PRO A 1 500 ? 1.097 7.681 -29.086 1.00 93.88 500 PRO A O 1
ATOM 3853 N N . VAL A 1 501 ? 0.368 5.569 -29.451 1.00 95.88 501 VAL A N 1
ATOM 3854 C CA . VAL A 1 501 ? 1.399 4.859 -28.682 1.00 95.88 501 VAL A CA 1
ATOM 3855 C C . VAL A 1 501 ? 2.228 3.940 -29.573 1.00 95.88 501 VAL A C 1
ATOM 3857 O O . VAL A 1 501 ? 1.801 3.561 -30.664 1.00 95.88 501 VAL A O 1
ATOM 3860 N N . HIS A 1 502 ? 3.421 3.579 -29.105 1.00 95.81 502 HIS A N 1
ATOM 3861 C CA . HIS A 1 502 ? 4.220 2.525 -29.715 1.00 95.81 502 HIS A CA 1
ATOM 3862 C C . HIS A 1 502 ? 3.460 1.183 -29.650 1.00 95.81 502 HIS A C 1
ATOM 3864 O O . HIS A 1 502 ? 2.831 0.913 -28.623 1.00 95.81 502 HIS A O 1
ATOM 3870 N N . PRO A 1 503 ? 3.521 0.322 -30.687 1.00 89.44 503 PRO A N 1
ATOM 3871 C CA . PRO A 1 503 ? 2.830 -0.973 -30.686 1.00 89.44 503 PRO A CA 1
ATOM 3872 C C . PRO A 1 503 ? 3.193 -1.868 -29.494 1.00 89.44 503 PRO A C 1
ATOM 3874 O O . PRO A 1 503 ? 2.330 -2.542 -28.942 1.00 89.44 503 PRO A O 1
ATOM 3877 N N . ASP A 1 504 ? 4.454 -1.808 -29.066 1.00 87.88 504 ASP A N 1
ATOM 3878 C CA . ASP A 1 504 ? 4.990 -2.607 -27.957 1.00 87.88 504 ASP A CA 1
ATOM 3879 C C . ASP A 1 504 ? 5.024 -1.848 -26.621 1.00 87.88 504 ASP A C 1
ATOM 3881 O O . ASP A 1 504 ? 5.822 -2.176 -25.743 1.00 87.88 504 ASP A O 1
ATOM 3885 N N . LEU A 1 505 ? 4.208 -0.798 -26.460 1.00 90.12 505 LEU A N 1
ATOM 3886 C CA . LEU A 1 505 ? 4.172 -0.013 -25.226 1.00 90.12 505 LEU A CA 1
ATOM 3887 C C . LEU A 1 505 ? 3.905 -0.914 -24.011 1.00 90.12 505 LEU A C 1
ATOM 3889 O O . LEU A 1 505 ? 2.885 -1.601 -23.926 1.00 90.12 505 LEU A O 1
ATOM 3893 N N . GLN A 1 506 ? 4.782 -0.829 -23.011 1.00 90.75 506 GLN A N 1
ATOM 3894 C CA . GLN A 1 506 ? 4.588 -1.498 -21.731 1.00 90.75 506 GLN A CA 1
ATOM 3895 C C . GLN A 1 506 ? 4.618 -0.488 -20.591 1.00 90.75 506 GLN A C 1
ATOM 3897 O O . GLN A 1 506 ? 5.619 0.183 -20.359 1.00 90.75 506 GLN A O 1
ATOM 3902 N N . ILE A 1 507 ? 3.518 -0.429 -19.842 1.00 93.06 507 ILE A N 1
ATOM 3903 C CA . ILE A 1 507 ? 3.438 0.269 -18.560 1.00 93.06 507 ILE A CA 1
ATOM 3904 C C . ILE A 1 507 ? 3.265 -0.793 -17.475 1.00 93.06 507 ILE A C 1
ATOM 3906 O O . ILE A 1 507 ? 2.412 -1.683 -17.581 1.00 93.06 507 ILE A O 1
ATOM 3910 N N . ARG A 1 508 ? 4.121 -0.733 -16.456 1.00 93.38 508 ARG A N 1
ATOM 3911 C CA . ARG A 1 508 ? 4.174 -1.666 -15.328 1.00 93.38 508 ARG A CA 1
ATOM 3912 C C . ARG A 1 508 ? 4.249 -0.898 -14.015 1.00 93.38 508 ARG A C 1
ATOM 3914 O O . ARG A 1 508 ? 4.676 0.259 -13.979 1.00 93.38 508 ARG A O 1
ATOM 3921 N N . SER A 1 509 ? 3.867 -1.551 -12.924 1.00 94.81 509 SER A N 1
ATOM 3922 C CA . SER A 1 509 ? 4.155 -1.058 -11.574 1.00 94.81 509 SER A CA 1
ATOM 3923 C C . SER A 1 509 ? 5.153 -1.958 -10.855 1.00 94.81 509 SER A C 1
ATOM 3925 O O . SER A 1 509 ? 5.122 -3.174 -11.014 1.00 94.81 509 SER A O 1
ATOM 3927 N N . MET A 1 510 ? 6.059 -1.380 -10.073 1.00 95.81 510 MET A N 1
ATOM 3928 C CA . MET A 1 510 ? 6.986 -2.145 -9.246 1.00 95.81 510 MET A CA 1
ATOM 3929 C C . MET A 1 510 ? 6.297 -2.557 -7.943 1.00 95.81 510 MET A C 1
ATOM 3931 O O . MET A 1 510 ? 5.955 -1.712 -7.108 1.00 95.81 510 MET A O 1
ATOM 3935 N N . SER A 1 511 ? 6.100 -3.863 -7.781 1.00 91.81 511 SER A N 1
ATOM 3936 C CA . SER A 1 511 ? 5.497 -4.475 -6.597 1.00 91.81 511 SER A CA 1
ATOM 3937 C C . SER A 1 511 ? 6.326 -4.156 -5.351 1.00 91.81 511 SER A C 1
ATOM 3939 O O . SER A 1 511 ? 7.552 -4.255 -5.368 1.00 91.81 511 SER A O 1
ATOM 3941 N N . GLY A 1 512 ? 5.671 -3.680 -4.289 1.00 93.94 512 GLY A N 1
ATOM 3942 C CA . GLY A 1 512 ? 6.330 -3.284 -3.040 1.00 93.94 512 GLY A CA 1
ATOM 3943 C C . GLY A 1 512 ? 7.217 -2.033 -3.130 1.00 93.94 512 GLY A C 1
ATOM 3944 O O . GLY A 1 512 ? 7.803 -1.637 -2.123 1.00 93.94 512 GLY A O 1
ATOM 3945 N N . GLY A 1 513 ? 7.288 -1.372 -4.292 1.00 96.75 513 GLY A N 1
ATOM 3946 C CA . GLY A 1 513 ? 7.927 -0.069 -4.456 1.00 96.75 513 GLY A CA 1
ATOM 3947 C C . GLY A 1 513 ? 9.394 -0.000 -4.002 1.00 96.75 513 GLY A C 1
ATOM 3948 O O . GLY A 1 513 ? 10.157 -0.960 -4.110 1.00 96.75 513 GLY A O 1
ATOM 3949 N N . ILE A 1 514 ? 9.798 1.166 -3.493 1.00 97.62 514 ILE A N 1
ATOM 3950 C CA . ILE A 1 514 ? 11.156 1.411 -2.986 1.00 97.62 514 ILE A CA 1
ATOM 3951 C C . ILE A 1 514 ? 11.474 0.589 -1.726 1.00 97.62 514 ILE A C 1
ATOM 3953 O O . ILE A 1 514 ? 12.636 0.285 -1.477 1.00 97.62 514 ILE A O 1
ATOM 3957 N N . ALA A 1 515 ? 10.467 0.188 -0.943 1.00 97.12 515 ALA A N 1
ATOM 3958 C CA . ALA A 1 515 ? 10.684 -0.686 0.207 1.00 97.12 515 ALA A CA 1
ATOM 3959 C C . ALA A 1 515 ? 11.169 -2.073 -0.250 1.00 97.12 515 ALA A C 1
ATOM 3961 O O . ALA A 1 515 ? 12.159 -2.588 0.270 1.00 97.12 515 ALA A O 1
ATOM 3962 N N . ALA A 1 516 ? 10.547 -2.638 -1.291 1.00 96.12 516 ALA A N 1
ATOM 3963 C CA . ALA A 1 516 ? 10.962 -3.924 -1.852 1.00 96.12 516 ALA A CA 1
ATOM 3964 C C . ALA A 1 516 ? 12.330 -3.813 -2.534 1.00 96.12 516 ALA A C 1
ATOM 3966 O O . ALA A 1 516 ? 13.143 -4.730 -2.427 1.00 96.12 516 ALA A O 1
ATOM 3967 N N . TRP A 1 517 ? 12.608 -2.673 -3.181 1.00 96.25 517 TRP A N 1
ATOM 3968 C CA . TRP A 1 517 ? 13.918 -2.371 -3.767 1.00 96.25 517 TRP A CA 1
ATOM 3969 C C . TRP A 1 517 ? 15.037 -2.501 -2.731 1.00 96.25 517 TRP A C 1
ATOM 3971 O O . TRP A 1 517 ? 16.042 -3.176 -2.960 1.00 96.25 517 TRP A O 1
ATOM 3981 N N . LEU A 1 518 ? 14.826 -1.917 -1.553 1.00 96.00 518 LEU A N 1
ATOM 3982 C CA . LEU A 1 518 ? 15.792 -1.932 -0.460 1.00 96.00 518 LEU A CA 1
ATOM 3983 C C . LEU A 1 518 ? 15.963 -3.313 0.177 1.00 96.00 518 LEU A C 1
ATOM 3985 O O . LEU A 1 518 ? 17.090 -3.693 0.486 1.00 96.00 518 LEU A O 1
ATOM 3989 N N . HIS A 1 519 ? 14.892 -4.103 0.300 1.00 95.06 519 HIS A N 1
ATOM 3990 C CA . HIS A 1 519 ? 14.991 -5.508 0.735 1.00 95.06 519 HIS A CA 1
ATOM 3991 C C . HIS A 1 519 ? 15.865 -6.365 -0.179 1.00 95.06 519 HIS A C 1
ATOM 3993 O O . HIS A 1 519 ? 16.415 -7.370 0.263 1.00 95.06 519 HIS A O 1
ATOM 3999 N N . ARG A 1 520 ? 16.034 -5.966 -1.443 1.00 92.81 520 ARG A N 1
ATOM 4000 C CA . ARG A 1 520 ? 16.921 -6.640 -2.403 1.00 92.81 520 ARG A CA 1
ATOM 4001 C C . ARG A 1 520 ? 18.299 -5.993 -2.520 1.00 92.81 520 ARG A C 1
ATOM 4003 O O . ARG A 1 520 ? 19.026 -6.266 -3.473 1.00 92.81 520 ARG A O 1
ATOM 4010 N N . GLY A 1 521 ? 18.671 -5.150 -1.555 1.00 91.81 521 GLY A N 1
ATOM 4011 C CA . GLY A 1 521 ? 19.962 -4.459 -1.537 1.00 91.81 521 GLY A CA 1
ATOM 4012 C C . GLY A 1 521 ? 20.090 -3.389 -2.622 1.00 91.81 521 GLY A C 1
ATOM 4013 O O . GLY A 1 521 ? 21.201 -3.025 -3.009 1.00 91.81 521 GLY A O 1
ATOM 4014 N N . GLY A 1 522 ? 18.961 -2.910 -3.145 1.00 92.31 522 GLY A N 1
ATOM 4015 C CA . GLY A 1 522 ? 18.928 -1.841 -4.124 1.00 92.31 522 GLY A CA 1
ATOM 4016 C C . GLY A 1 522 ? 19.540 -0.547 -3.581 1.00 92.31 522 GLY A C 1
ATOM 4017 O O . GLY A 1 522 ? 19.430 -0.228 -2.398 1.00 92.31 522 GLY A O 1
ATOM 4018 N N . GLN A 1 523 ? 20.205 0.212 -4.451 1.00 94.06 523 GLN A N 1
ATOM 4019 C CA . GLN A 1 523 ? 20.891 1.445 -4.068 1.00 94.06 523 GLN A CA 1
ATOM 4020 C C . GLN A 1 523 ? 19.963 2.656 -4.152 1.00 94.06 523 GLN A C 1
ATOM 4022 O O . GLN A 1 523 ? 19.038 2.686 -4.970 1.00 94.06 523 GLN A O 1
ATOM 4027 N N . LEU A 1 524 ? 20.247 3.669 -3.335 1.00 96.31 524 LEU A N 1
ATOM 4028 C CA . LEU A 1 524 ? 19.575 4.962 -3.373 1.00 96.31 524 LEU A CA 1
ATOM 4029 C C . LEU A 1 524 ? 20.555 6.081 -3.714 1.00 96.31 524 LEU A C 1
ATOM 4031 O O . LEU A 1 524 ? 21.759 5.976 -3.459 1.00 96.31 524 LEU A O 1
ATOM 4035 N N . VAL A 1 525 ? 20.011 7.173 -4.237 1.00 96.31 525 VAL A N 1
ATOM 4036 C CA . VAL A 1 525 ? 20.685 8.466 -4.358 1.00 96.31 525 VAL A CA 1
ATOM 4037 C C . VAL A 1 525 ? 19.912 9.553 -3.648 1.00 96.31 525 VAL A C 1
ATOM 4039 O O . VAL A 1 525 ? 18.689 9.496 -3.598 1.00 96.31 525 VAL A O 1
ATOM 4042 N N . ASP A 1 526 ? 20.623 10.528 -3.101 1.00 94.88 526 ASP A N 1
ATOM 4043 C CA . ASP A 1 526 ? 20.036 11.782 -2.634 1.00 94.88 526 ASP A CA 1
ATOM 4044 C C . ASP A 1 526 ? 19.717 12.729 -3.808 1.00 94.88 526 ASP A C 1
ATOM 4046 O O . ASP A 1 526 ? 19.983 12.427 -4.975 1.00 94.88 526 ASP A O 1
ATOM 4050 N N . PHE A 1 527 ? 19.166 13.903 -3.492 1.00 87.25 527 PHE A N 1
ATOM 4051 C CA . PHE A 1 527 ? 18.839 14.936 -4.478 1.00 87.25 527 PHE A CA 1
ATOM 4052 C C . PHE A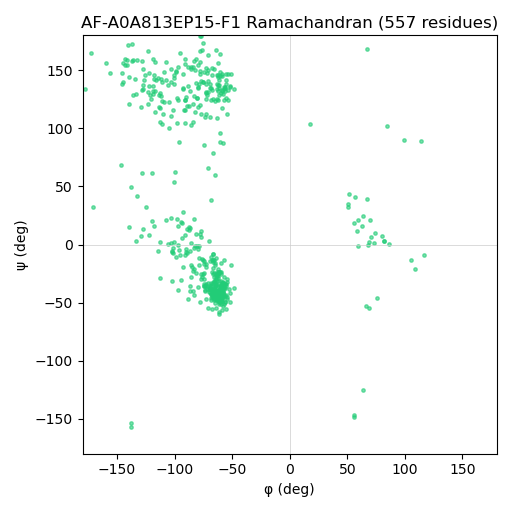 1 527 ? 20.061 15.455 -5.266 1.00 87.25 527 PHE A C 1
ATOM 4054 O O . PHE A 1 527 ? 19.919 15.941 -6.385 1.00 87.25 527 PHE A O 1
ATOM 4061 N N . SER A 1 528 ? 21.276 15.334 -4.720 1.00 88.12 528 SER A N 1
ATOM 4062 C CA . SER A 1 528 ? 22.518 15.708 -5.415 1.00 88.12 528 SER A CA 1
ATOM 4063 C C . SER A 1 528 ? 23.047 14.608 -6.347 1.00 88.12 528 SER A C 1
ATOM 4065 O O . SER A 1 528 ? 24.051 14.804 -7.033 1.00 88.12 528 SER A O 1
ATOM 4067 N N . GLY A 1 529 ? 22.389 13.443 -6.383 1.00 90.38 529 GLY A N 1
ATOM 4068 C CA . GLY A 1 529 ? 22.838 12.262 -7.120 1.00 90.38 529 GLY A CA 1
ATOM 4069 C C . GLY A 1 529 ? 23.929 11.460 -6.397 1.00 90.38 529 GLY A C 1
ATOM 4070 O O . GLY A 1 529 ? 24.484 10.515 -6.976 1.00 90.38 529 GLY A O 1
ATOM 4071 N N . GLY A 1 530 ? 24.250 11.807 -5.147 1.00 94.81 530 GLY A N 1
ATOM 4072 C CA . GLY A 1 530 ? 25.198 11.093 -4.291 1.00 94.81 530 GLY A CA 1
ATOM 4073 C C . GLY A 1 530 ? 24.578 9.826 -3.689 1.00 94.81 530 GLY A C 1
ATOM 4074 O O . GLY A 1 530 ? 23.365 9.790 -3.495 1.00 94.81 530 GLY A O 1
ATOM 4075 N N . PRO A 1 531 ? 25.349 8.754 -3.414 1.00 96.00 531 PRO A N 1
ATOM 4076 C CA . PRO A 1 531 ? 24.819 7.561 -2.750 1.00 96.00 531 PRO A CA 1
ATOM 4077 C C . PRO A 1 531 ? 24.165 7.898 -1.404 1.00 96.00 531 PRO A C 1
ATOM 4079 O O . PRO A 1 531 ? 24.755 8.606 -0.593 1.00 96.00 531 PRO A O 1
ATOM 4082 N N . SER A 1 532 ? 22.984 7.338 -1.140 1.00 95.69 532 SER A N 1
ATOM 4083 C CA . SER A 1 532 ? 22.231 7.588 0.092 1.00 95.69 532 SER A CA 1
ATOM 4084 C C . SER A 1 532 ? 21.829 6.289 0.790 1.00 95.69 532 SER A C 1
ATOM 4086 O O . SER A 1 532 ? 21.628 5.252 0.159 1.00 95.69 532 SER A O 1
ATOM 4088 N N . ARG A 1 533 ? 21.707 6.356 2.118 1.00 95.62 533 ARG A N 1
ATOM 4089 C CA . ARG A 1 533 ? 21.071 5.332 2.969 1.00 95.62 533 ARG A CA 1
ATOM 4090 C C . ARG A 1 533 ? 19.772 5.835 3.600 1.00 95.62 533 ARG A C 1
ATOM 4092 O O . ARG A 1 533 ? 19.157 5.133 4.396 1.00 95.62 533 ARG A O 1
ATOM 4099 N N . ARG A 1 534 ? 19.381 7.064 3.268 1.00 95.88 534 ARG A N 1
ATOM 4100 C CA . ARG A 1 534 ? 18.212 7.741 3.816 1.00 95.88 534 ARG A CA 1
ATOM 4101 C C . ARG A 1 534 ? 17.010 7.395 2.959 1.00 95.88 534 ARG A C 1
ATOM 4103 O O . ARG A 1 534 ? 17.122 7.420 1.736 1.00 95.88 534 ARG A O 1
ATOM 4110 N N . VAL A 1 535 ? 15.866 7.090 3.556 1.00 96.44 535 VAL A N 1
ATOM 4111 C CA . VAL A 1 535 ? 14.627 6.844 2.807 1.00 96.44 535 VAL A CA 1
ATOM 4112 C C . VAL A 1 535 ? 13.419 7.363 3.568 1.00 96.44 535 VAL A C 1
ATOM 4114 O O . VAL A 1 535 ? 13.327 7.223 4.784 1.00 96.44 535 VAL A O 1
ATOM 4117 N N . HIS A 1 536 ? 12.482 7.965 2.839 1.00 95.69 536 HIS A N 1
ATOM 4118 C CA . HIS A 1 536 ? 11.223 8.428 3.401 1.00 95.69 536 HIS A CA 1
ATOM 4119 C C . HIS A 1 536 ? 10.164 7.318 3.303 1.00 95.69 536 HIS A C 1
ATOM 4121 O O . HIS A 1 536 ? 9.773 6.957 2.186 1.00 95.69 536 HIS A O 1
ATOM 4127 N N . PRO A 1 537 ? 9.642 6.782 4.426 1.00 91.94 537 PRO A N 1
ATOM 4128 C CA . PRO A 1 537 ? 8.661 5.693 4.412 1.00 91.94 537 PRO A CA 1
ATOM 4129 C C . PRO A 1 537 ? 7.234 6.165 4.081 1.00 91.94 537 PRO A C 1
ATOM 4131 O O . PRO A 1 537 ? 6.290 5.394 4.176 1.00 91.94 537 PRO A O 1
ATOM 4134 N N . TRP A 1 538 ? 7.073 7.424 3.667 1.00 88.38 538 TRP A N 1
ATOM 4135 C CA . TRP A 1 538 ? 5.808 8.151 3.468 1.00 88.38 538 TRP A CA 1
ATOM 4136 C C . TRP A 1 538 ? 5.062 8.452 4.771 1.00 88.38 538 TRP A C 1
ATOM 4138 O O . TRP A 1 538 ? 4.822 9.619 5.056 1.00 88.38 538 TRP A O 1
ATOM 4148 N N . VAL A 1 539 ? 4.774 7.435 5.581 1.00 80.56 539 VAL A N 1
ATOM 4149 C CA . VAL A 1 539 ? 4.166 7.570 6.913 1.00 80.56 539 VAL A CA 1
ATOM 4150 C C . VAL A 1 539 ? 4.858 6.644 7.907 1.00 80.56 539 VAL A C 1
ATOM 4152 O O . VAL A 1 539 ? 5.460 5.640 7.521 1.00 80.56 539 VAL A O 1
ATOM 4155 N N . HIS A 1 540 ? 4.754 6.956 9.202 1.00 75.88 540 HIS A N 1
ATOM 4156 C CA . HIS A 1 540 ? 5.376 6.158 10.267 1.00 75.88 540 HIS A CA 1
ATOM 4157 C C . HIS A 1 540 ? 4.907 4.699 10.250 1.00 75.88 540 HIS A C 1
ATOM 4159 O O . HIS A 1 540 ? 5.718 3.790 10.399 1.00 75.88 540 HIS A O 1
ATOM 4165 N N . ALA A 1 541 ? 3.629 4.473 9.937 1.00 77.19 541 ALA A N 1
ATOM 4166 C CA . ALA A 1 541 ? 3.041 3.140 9.835 1.00 77.19 541 ALA A CA 1
ATOM 4167 C C . ALA A 1 541 ? 3.694 2.230 8.778 1.00 77.19 541 ALA A C 1
ATOM 4169 O O . ALA A 1 541 ? 3.452 1.034 8.808 1.00 77.19 541 ALA A O 1
ATOM 4170 N N . PHE A 1 542 ? 4.489 2.766 7.844 1.00 86.00 542 PHE A N 1
ATOM 4171 C CA . PHE A 1 542 ? 5.213 1.968 6.846 1.00 86.00 542 PHE A CA 1
ATOM 4172 C C . PHE A 1 542 ? 6.688 1.769 7.195 1.00 86.00 542 PHE A C 1
ATOM 4174 O O . PHE A 1 542 ? 7.393 1.076 6.464 1.00 86.00 542 PHE A O 1
ATOM 4181 N N . ALA A 1 543 ? 7.180 2.357 8.289 1.00 88.12 543 ALA A N 1
ATOM 4182 C CA . ALA A 1 543 ? 8.569 2.212 8.720 1.00 88.12 543 ALA A CA 1
ATOM 4183 C C . ALA A 1 543 ? 8.953 0.741 8.959 1.00 88.12 543 ALA A C 1
ATOM 4185 O O . ALA A 1 543 ? 10.083 0.336 8.683 1.00 88.12 543 ALA A O 1
ATOM 4186 N N . ASP A 1 544 ? 8.005 -0.074 9.421 1.00 87.38 544 ASP A N 1
ATOM 4187 C CA . ASP A 1 544 ? 8.193 -1.502 9.667 1.00 87.38 544 ASP A CA 1
ATOM 4188 C C . ASP A 1 544 ? 8.147 -2.362 8.393 1.00 87.38 544 ASP A C 1
ATOM 4190 O O . ASP A 1 544 ? 8.361 -3.566 8.474 1.00 87.38 544 ASP A O 1
ATOM 4194 N N . LEU A 1 545 ? 7.926 -1.770 7.217 1.00 91.94 545 LEU A N 1
ATOM 4195 C CA . LEU A 1 545 ? 7.993 -2.470 5.931 1.00 91.94 545 LEU A CA 1
ATOM 4196 C C . LEU A 1 545 ? 9.387 -2.409 5.300 1.00 91.94 545 LEU A C 1
ATOM 4198 O O . LEU A 1 545 ? 9.637 -3.095 4.312 1.00 91.94 545 LEU A O 1
ATOM 4202 N N . PHE A 1 546 ? 10.304 -1.614 5.856 1.00 94.62 546 PHE A N 1
ATOM 4203 C CA . PHE A 1 546 ? 11.673 -1.464 5.361 1.00 94.62 546 PHE A CA 1
ATOM 4204 C C . PHE A 1 546 ? 12.642 -2.454 6.028 1.00 94.62 546 PHE A C 1
ATOM 4206 O O . PHE A 1 546 ? 12.397 -2.879 7.164 1.00 94.62 546 PHE A O 1
ATOM 4213 N N . PRO A 1 547 ? 13.763 -2.801 5.365 1.00 92.56 547 PRO A N 1
ATOM 4214 C CA . PRO A 1 547 ? 14.834 -3.587 5.977 1.00 92.56 547 PRO A CA 1
ATOM 4215 C C . PRO A 1 547 ? 15.278 -3.008 7.321 1.00 92.56 547 PRO A C 1
ATOM 4217 O O . PRO A 1 547 ? 15.259 -1.793 7.526 1.00 92.56 547 PRO A O 1
ATOM 4220 N N . VAL A 1 548 ? 15.681 -3.881 8.243 1.00 78.62 548 VAL A N 1
ATOM 4221 C CA . VAL A 1 548 ? 16.075 -3.468 9.602 1.00 78.62 548 VAL A CA 1
ATOM 4222 C C . VAL A 1 548 ? 17.445 -2.787 9.605 1.00 78.62 548 VAL A C 1
ATOM 4224 O O . VAL A 1 548 ? 17.720 -1.938 10.451 1.00 78.62 548 VAL A O 1
ATOM 4227 N N . GLU A 1 549 ? 18.319 -3.164 8.675 1.00 82.81 549 GLU A N 1
ATOM 4228 C CA . GLU A 1 549 ? 19.734 -2.828 8.733 1.00 82.81 549 GLU A CA 1
ATOM 4229 C C . GLU A 1 549 ? 20.139 -1.761 7.711 1.00 82.81 549 GLU A C 1
ATOM 4231 O O . GLU A 1 549 ? 19.701 -1.759 6.563 1.00 82.81 549 GLU A O 1
ATOM 4236 N N . GLY A 1 550 ? 21.034 -0.862 8.134 1.00 82.69 550 GLY A N 1
ATOM 4237 C CA . GLY A 1 550 ? 21.780 0.007 7.224 1.00 82.69 550 GLY A CA 1
ATOM 4238 C C . GLY A 1 550 ? 20.989 1.152 6.590 1.00 82.69 550 GLY A C 1
ATOM 4239 O O . GLY A 1 550 ? 21.535 1.813 5.707 1.00 82.69 550 GLY A O 1
ATOM 4240 N N . LEU A 1 551 ? 19.758 1.410 7.041 1.00 91.25 551 LEU A N 1
ATOM 4241 C CA . LEU A 1 551 ? 18.893 2.476 6.537 1.00 91.25 551 LEU A CA 1
ATOM 4242 C C . LEU A 1 551 ? 18.599 3.527 7.608 1.00 91.25 551 LEU A C 1
ATOM 4244 O O . LEU A 1 551 ? 18.377 3.210 8.775 1.00 91.25 551 LEU A O 1
ATOM 4248 N N . GLU A 1 552 ? 18.557 4.785 7.187 1.00 93.75 552 GLU A N 1
ATOM 4249 C CA . GLU A 1 552 ? 18.063 5.907 7.983 1.00 93.75 552 GLU A CA 1
ATOM 4250 C C . GLU A 1 552 ? 16.658 6.260 7.482 1.00 93.75 552 GLU A C 1
ATOM 4252 O O . GLU A 1 552 ? 16.486 6.746 6.362 1.00 93.75 552 GLU A O 1
ATOM 4257 N N . LEU A 1 553 ? 15.635 5.991 8.292 1.00 92.12 553 LEU A N 1
ATOM 4258 C CA . LEU A 1 553 ? 14.272 6.395 7.961 1.00 92.12 553 LEU A CA 1
ATOM 4259 C C . LEU A 1 553 ? 14.092 7.873 8.295 1.00 92.12 553 LEU A C 1
ATOM 4261 O O . LEU A 1 553 ? 14.194 8.269 9.454 1.00 92.12 553 LEU A O 1
ATOM 4265 N N . VAL A 1 554 ? 13.806 8.676 7.276 1.00 92.81 554 VAL A N 1
ATOM 4266 C CA . VAL A 1 554 ? 13.596 10.117 7.415 1.00 92.81 554 VAL A CA 1
ATOM 4267 C C . VAL A 1 554 ? 12.129 10.392 7.160 1.00 92.81 554 VAL A C 1
ATOM 4269 O O . VAL A 1 554 ? 11.682 10.374 6.018 1.00 92.81 554 VAL A O 1
ATOM 4272 N N . LEU A 1 555 ? 11.375 10.626 8.223 1.00 82.19 555 LEU A N 1
ATOM 4273 C CA . LEU A 1 555 ? 10.064 11.248 8.114 1.00 82.19 555 LEU A CA 1
ATOM 4274 C C . LEU A 1 555 ? 10.307 12.753 8.045 1.00 82.19 555 LEU A C 1
ATOM 4276 O O . LEU A 1 555 ? 11.051 13.285 8.868 1.00 82.19 555 LEU A O 1
ATOM 4280 N N . ALA A 1 556 ? 9.752 13.434 7.047 1.00 67.69 556 ALA A N 1
ATOM 4281 C CA . ALA A 1 556 ? 9.751 14.887 7.067 1.00 67.69 556 ALA A CA 1
ATOM 4282 C C . ALA A 1 556 ? 9.022 15.344 8.338 1.00 67.69 556 ALA A C 1
ATOM 4284 O O . ALA A 1 556 ? 7.942 14.830 8.637 1.00 67.69 556 ALA A O 1
ATOM 4285 N N . ASP A 1 557 ? 9.602 16.298 9.071 1.00 53.41 557 ASP A N 1
ATOM 4286 C CA . ASP A 1 557 ? 8.849 17.032 10.082 1.00 53.41 557 ASP A CA 1
ATOM 4287 C C . ASP A 1 557 ? 7.631 17.619 9.371 1.00 53.41 557 ASP A C 1
ATOM 4289 O O . ASP A 1 557 ? 7.769 18.468 8.482 1.00 53.41 557 ASP A O 1
ATOM 4293 N N . THR A 1 558 ? 6.442 17.131 9.720 1.00 41.09 558 THR A N 1
ATOM 4294 C CA . THR A 1 558 ? 5.182 17.801 9.412 1.00 41.09 558 THR A CA 1
ATOM 4295 C C . THR A 1 558 ? 5.243 19.160 10.101 1.00 41.09 558 THR A C 1
ATOM 4297 O O . THR A 1 558 ? 4.912 19.267 11.281 1.00 41.09 558 THR A O 1
ATOM 4300 N N . ARG A 1 559 ? 5.796 20.161 9.410 1.00 31.45 559 ARG A N 1
ATOM 4301 C CA . ARG A 1 559 ? 5.751 21.555 9.849 1.00 31.45 559 ARG A CA 1
ATOM 4302 C C . ARG A 1 559 ? 4.329 22.076 9.806 1.00 31.45 559 ARG A C 1
ATOM 4304 O O . ARG A 1 559 ? 3.618 21.732 8.834 1.00 31.45 559 ARG A O 1
#

Nearest PDB structures (foldseek):
  3tp9-assembly1_B  TM=4.388E-01  e=8.934E-05  Alicyclobacillus acidocaldarius subsp. acidocaldarius DSM 446
  5ocn-assembly4_D  TM=5.782E-01  e=8.671E-01  Homo sapiens
  8cdj-assembly1_C  TM=3.162E-01  e=1.208E-01  Homo sapiens
  6i5z-assembly1_D  TM=2.439E-01  e=5.526E-01  Papaver somniferum